Protein AF-K7FTR9-F1 (afdb_monomer_lite)

Foldseek 3Di:
DQVLQLVCQVVLCVLQVVQKDAPPPDPPPPDRGGPVNLVVGDIFGAEDLLPQPHALVNRLCNVQPRDVVLSSLLVCLFCVHCCVVPVPVLLVVQVVLLVVLVVLVQLLDPPRVVNVVVVVPVPPSLVSLVVNLSSLLSNQSSPAAQPPDCPPDDPDDDDPDDDDDDDDDPPVPPDPDDDHPLVVLVVQVVCCLDPDSSSVSSSLSSLLNHALNCVVSNCVSCLVLLCLLLDPDDDDPVSVVSSLSSLLSVLSSLLSCLLSCSQQDQPRHQADNPQREGHPSVLVSLVSLLVVLVVDPPPPDPSSLSSLLSSLSSVLSNQVSHDVVSSCRHNVDPVSVVSLLVSLLVQLPQNVVVPDVDDNDPDPPDRGGSSNSSSVSD

Structure (mmCIF, N/CA/C/O backbone):
data_AF-K7FTR9-F1
#
_entry.id   AF-K7FTR9-F1
#
loop_
_atom_site.group_PDB
_atom_site.id
_atom_site.type_symbol
_atom_site.label_atom_id
_atom_site.label_alt_id
_atom_site.label_comp_id
_atom_site.label_asym_id
_atom_site.label_entity_id
_atom_site.label_seq_id
_atom_site.pdbx_PDB_ins_code
_atom_site.Cartn_x
_atom_site.Cartn_y
_atom_site.Cartn_z
_atom_site.occupancy
_atom_site.B_iso_or_equiv
_atom_site.auth_seq_id
_atom_site.auth_comp_id
_atom_site.auth_asym_id
_atom_site.auth_atom_id
_atom_site.pdbx_PDB_model_num
ATOM 1 N N . MET A 1 1 ? -5.546 -9.614 -24.024 1.00 91.88 1 MET A N 1
ATOM 2 C CA . MET A 1 1 ? -5.646 -9.124 -22.628 1.00 91.88 1 MET A CA 1
ATOM 3 C C . MET A 1 1 ? -6.651 -9.955 -21.859 1.00 91.88 1 MET A C 1
ATOM 5 O O . MET A 1 1 ? -6.236 -10.525 -20.868 1.00 91.88 1 MET A O 1
ATOM 9 N N . ILE A 1 2 ? -7.897 -10.086 -22.335 1.00 93.88 2 ILE A N 1
ATOM 10 C CA . ILE A 1 2 ? -8.907 -10.972 -21.723 1.00 93.88 2 ILE A CA 1
ATOM 11 C C . ILE A 1 2 ? -8.372 -12.405 -21.587 1.00 93.88 2 ILE A C 1
ATOM 13 O O . ILE A 1 2 ? -8.267 -12.875 -20.467 1.00 93.88 2 ILE A O 1
ATOM 17 N N . ASP A 1 3 ? -7.838 -13.002 -22.660 1.00 94.62 3 ASP A N 1
ATOM 18 C CA . ASP A 1 3 ? -7.254 -14.358 -22.589 1.00 94.62 3 ASP A CA 1
ATOM 19 C C . ASP A 1 3 ? -6.140 -14.503 -21.534 1.00 94.62 3 ASP A C 1
ATOM 21 O O . ASP A 1 3 ? -5.966 -15.558 -20.933 1.00 94.62 3 ASP A O 1
ATOM 25 N N . VAL A 1 4 ? -5.364 -13.437 -21.297 1.00 95.56 4 VAL A N 1
ATOM 26 C CA . VAL A 1 4 ? -4.317 -13.427 -20.261 1.00 95.56 4 VAL A CA 1
ATOM 27 C C . VAL A 1 4 ? -4.946 -13.326 -18.873 1.00 95.56 4 VAL A C 1
ATOM 29 O O . VAL A 1 4 ? -4.467 -13.966 -17.944 1.00 95.56 4 VAL A O 1
ATOM 32 N N . MET A 1 5 ? -6.011 -12.538 -18.716 1.00 95.69 5 MET A N 1
ATOM 33 C CA . MET A 1 5 ? -6.764 -12.471 -17.463 1.00 95.69 5 MET A CA 1
ATOM 34 C C . MET A 1 5 ? -7.403 -13.825 -17.147 1.00 95.69 5 MET A C 1
ATOM 36 O O . MET A 1 5 ? -7.262 -14.284 -16.019 1.00 95.69 5 MET A O 1
ATOM 40 N N . ASP A 1 6 ? -7.993 -14.511 -18.128 1.00 94.81 6 ASP A N 1
ATOM 41 C CA . ASP A 1 6 ? -8.542 -15.862 -17.948 1.00 94.81 6 ASP A CA 1
ATOM 42 C C . ASP A 1 6 ? -7.461 -16.844 -17.479 1.00 94.81 6 ASP A C 1
ATOM 44 O O . ASP A 1 6 ? -7.635 -17.531 -16.477 1.00 94.81 6 ASP A O 1
ATOM 48 N N . GLN A 1 7 ? -6.288 -16.839 -18.120 1.00 94.31 7 GLN A N 1
ATOM 49 C CA . GLN A 1 7 ? -5.163 -17.701 -17.730 1.00 94.31 7 GLN A CA 1
ATOM 50 C C . GLN A 1 7 ? -4.627 -17.417 -16.318 1.00 94.31 7 GLN A C 1
ATOM 52 O O . GLN A 1 7 ? -4.156 -18.330 -15.641 1.00 94.31 7 GLN A O 1
ATOM 57 N N . LEU A 1 8 ? -4.671 -16.161 -15.869 1.00 95.25 8 LEU A N 1
ATOM 58 C CA . LEU A 1 8 ? -4.203 -15.754 -14.540 1.00 95.25 8 LEU A CA 1
ATOM 59 C C . LEU A 1 8 ? -5.263 -15.936 -13.443 1.00 95.25 8 LEU A C 1
ATOM 61 O O . LEU A 1 8 ? -4.931 -15.860 -12.263 1.00 95.25 8 LEU A O 1
ATOM 65 N N . SER A 1 9 ? -6.528 -16.157 -13.800 1.00 94.25 9 SER A N 1
ATOM 66 C CA . SER A 1 9 ? -7.645 -16.095 -12.852 1.00 94.25 9 SER A CA 1
ATOM 67 C C . SER A 1 9 ? -7.550 -17.164 -11.758 1.00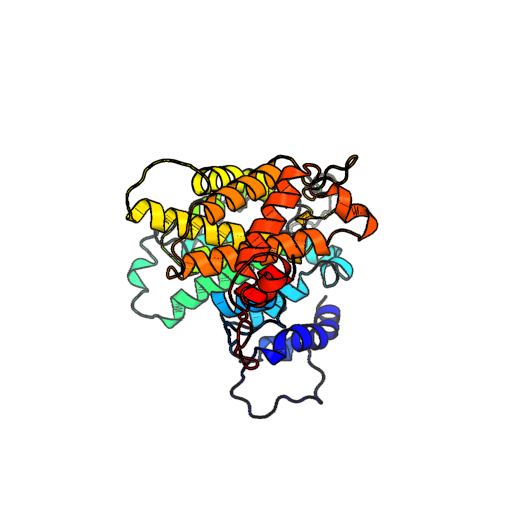 94.25 9 SER A C 1
ATOM 69 O O . SER A 1 9 ? -7.691 -16.842 -10.577 1.00 94.25 9 SER A O 1
ATOM 71 N N . SER A 1 10 ? -7.201 -18.404 -12.117 1.00 92.44 10 SER A N 1
ATOM 72 C CA . SER A 1 10 ? -7.014 -19.491 -11.141 1.00 92.44 10 SER A CA 1
ATOM 73 C C . SER A 1 10 ? -5.878 -19.212 -10.152 1.00 92.44 10 SER A C 1
ATOM 75 O O . SER A 1 10 ? -6.062 -19.348 -8.945 1.00 92.44 10 SER A O 1
ATOM 77 N N . SER A 1 11 ? -4.709 -18.773 -10.634 1.00 93.06 11 SER A N 1
ATOM 78 C CA . SER A 1 11 ? -3.548 -18.531 -9.764 1.00 93.06 11 SER A CA 1
ATOM 79 C C . SER A 1 11 ? -3.755 -17.333 -8.837 1.00 93.06 11 SER A C 1
ATOM 81 O O . SER A 1 11 ? -3.299 -17.335 -7.693 1.00 93.06 11 SER A O 1
ATOM 83 N N . ILE A 1 12 ? -4.481 -16.317 -9.308 1.00 93.62 12 ILE A N 1
ATOM 84 C CA . ILE A 1 12 ? -4.881 -15.172 -8.492 1.00 93.62 12 ILE A CA 1
ATOM 85 C C . ILE A 1 12 ? -5.854 -15.612 -7.400 1.00 93.62 12 ILE A C 1
ATOM 87 O O . ILE A 1 12 ? -5.628 -15.264 -6.242 1.00 93.62 12 ILE A O 1
ATOM 91 N N . LEU A 1 13 ? -6.878 -16.406 -7.725 1.00 92.25 13 LEU A N 1
ATOM 92 C CA . LEU A 1 13 ? -7.821 -16.919 -6.731 1.00 92.25 13 LEU A CA 1
ATOM 93 C C . LEU A 1 13 ? -7.103 -17.722 -5.639 1.00 92.25 13 LEU A C 1
ATOM 95 O O . LEU A 1 13 ? -7.275 -17.449 -4.452 1.00 92.25 13 LEU A O 1
ATOM 99 N N . GLU A 1 14 ? -6.243 -18.662 -6.033 1.00 90.88 14 GLU A N 1
ATOM 100 C CA . GLU A 1 14 ? -5.467 -19.500 -5.111 1.00 90.88 14 GLU A CA 1
ATOM 101 C C . GLU A 1 14 ? -4.624 -18.685 -4.120 1.00 90.88 14 GLU A C 1
ATOM 103 O O . GLU A 1 14 ? -4.401 -19.131 -2.994 1.00 90.88 14 GLU A O 1
ATOM 108 N N . SER A 1 15 ? -4.193 -17.475 -4.495 1.00 90.75 15 SER A N 1
ATOM 109 C CA . SER A 1 15 ? -3.357 -16.629 -3.638 1.00 90.75 15 SER A CA 1
ATOM 110 C C . SER A 1 15 ? -4.068 -16.082 -2.392 1.00 90.75 15 SER A C 1
ATOM 112 O O . SER A 1 15 ? -3.395 -15.701 -1.430 1.00 90.75 15 SER A O 1
ATOM 114 N N . PHE A 1 16 ? -5.406 -16.040 -2.385 1.00 91.25 16 PHE A N 1
ATOM 115 C CA . PHE A 1 16 ? -6.184 -15.483 -1.274 1.00 91.25 16 PHE A CA 1
ATOM 116 C C . PHE A 1 16 ? -7.472 -16.252 -0.938 1.00 91.25 16 PHE A C 1
ATOM 118 O O . PHE A 1 16 ? -8.186 -15.868 -0.013 1.00 91.25 16 PHE A O 1
ATOM 125 N N . ILE A 1 17 ? -7.781 -17.354 -1.627 1.00 89.94 17 ILE A N 1
ATOM 126 C CA . ILE A 1 17 ? -9.000 -18.142 -1.381 1.00 89.94 17 ILE A CA 1
ATOM 127 C C . ILE A 1 17 ? -9.126 -18.620 0.072 1.00 89.94 17 ILE A C 1
ATOM 129 O O . ILE A 1 17 ? -10.231 -18.743 0.588 1.00 89.94 17 ILE A O 1
ATOM 133 N N . HIS A 1 18 ? -8.004 -18.829 0.769 1.00 87.50 18 HIS A N 1
ATOM 134 C CA . HIS A 1 18 ? -7.972 -19.258 2.172 1.00 87.50 18 HIS A CA 1
ATOM 135 C C . HIS A 1 18 ? -8.504 -18.213 3.160 1.00 87.50 18 HIS A C 1
ATOM 137 O O . HIS A 1 18 ? -8.804 -18.574 4.297 1.00 87.50 18 HIS A O 1
ATOM 143 N N . VAL A 1 19 ? -8.613 -16.945 2.753 1.00 88.69 19 VAL A N 1
ATOM 144 C CA . VAL A 1 19 ? -9.250 -15.877 3.543 1.00 88.69 19 VAL A CA 1
ATOM 145 C C . VAL A 1 19 ? -10.624 -15.478 3.011 1.00 88.69 19 VAL A C 1
ATOM 147 O O . VAL A 1 19 ? -11.253 -14.590 3.578 1.00 88.69 19 VAL A O 1
ATOM 150 N N . ALA A 1 20 ? -11.112 -16.098 1.939 1.00 89.31 20 ALA A N 1
ATOM 151 C CA . ALA A 1 20 ? -12.417 -15.792 1.371 1.00 89.31 20 ALA A CA 1
ATOM 152 C C . ALA A 1 20 ? -13.482 -16.768 1.889 1.00 89.31 20 ALA A C 1
ATOM 154 O O . ALA A 1 20 ? -13.273 -17.979 1.924 1.00 89.31 20 ALA A O 1
ATOM 155 N N . VAL A 1 21 ? -14.647 -16.240 2.261 1.00 85.94 21 VAL A N 1
ATOM 156 C CA . VAL A 1 21 ? -15.830 -17.032 2.616 1.00 85.94 21 VAL A CA 1
ATOM 157 C C . VAL A 1 21 ? -16.944 -16.713 1.627 1.00 85.94 21 VAL A C 1
ATOM 159 O O . VAL A 1 21 ? -17.281 -15.548 1.428 1.00 85.94 21 VAL A O 1
ATOM 162 N N . SER A 1 22 ? -17.502 -17.748 1.001 1.00 82.25 22 SER A N 1
ATOM 163 C CA . SER A 1 22 ? -18.611 -17.646 0.046 1.00 82.25 22 SER A CA 1
ATOM 164 C C . SER A 1 22 ? -19.824 -18.433 0.530 1.00 82.25 22 SER A C 1
ATOM 166 O O . SER A 1 22 ? -19.666 -19.554 1.014 1.00 82.25 22 SER A O 1
ATOM 168 N N . ASP A 1 23 ? -21.027 -17.901 0.309 1.00 66.38 23 ASP A N 1
ATOM 169 C CA . ASP A 1 23 ? -22.289 -18.567 0.672 1.00 66.38 23 ASP A CA 1
ATOM 170 C C . ASP A 1 23 ? -22.587 -19.812 -0.189 1.00 66.38 23 ASP A C 1
ATOM 172 O O . ASP A 1 23 ? -23.387 -20.670 0.187 1.00 66.38 23 ASP A O 1
ATOM 176 N N . SER A 1 24 ? -21.930 -19.950 -1.345 1.00 61.88 24 SER A N 1
ATOM 177 C CA . SER A 1 24 ? -22.013 -21.149 -2.179 1.00 61.88 24 SER A CA 1
ATOM 178 C C . SER A 1 24 ? -21.258 -22.313 -1.529 1.00 61.88 24 SER A C 1
ATOM 180 O O . SER A 1 24 ? -20.033 -22.282 -1.415 1.00 61.88 24 SER A O 1
ATOM 182 N N . THR A 1 25 ? -21.975 -23.380 -1.166 1.00 49.00 25 THR A N 1
ATOM 183 C CA . THR A 1 25 ? -21.463 -24.615 -0.532 1.00 49.00 25 THR A CA 1
ATOM 184 C C . THR A 1 25 ? -20.496 -25.440 -1.392 1.00 49.00 25 THR A C 1
ATOM 186 O O . THR A 1 25 ? -20.012 -26.483 -0.955 1.00 49.00 25 THR A O 1
ATOM 189 N N . THR A 1 26 ? -20.170 -24.984 -2.597 1.00 49.91 26 THR A N 1
ATOM 190 C CA . THR A 1 26 ? -19.227 -25.634 -3.504 1.00 49.91 26 THR A CA 1
ATOM 191 C C . THR A 1 26 ? -18.205 -24.608 -3.977 1.00 49.91 26 THR A C 1
ATOM 193 O O . THR A 1 26 ? -18.489 -23.845 -4.894 1.00 49.91 26 THR A O 1
ATOM 196 N N . LEU A 1 27 ? -17.004 -24.606 -3.395 1.00 55.72 27 LEU A N 1
ATOM 197 C CA . LEU A 1 27 ? -15.813 -24.194 -4.139 1.00 55.72 27 LEU A CA 1
ATOM 198 C C . LEU A 1 27 ? -15.602 -25.283 -5.195 1.00 55.72 27 LEU A C 1
ATOM 200 O O . LEU A 1 27 ? -15.263 -26.411 -4.816 1.00 55.72 27 LEU A O 1
ATOM 204 N N . PRO A 1 28 ? -15.854 -25.037 -6.490 1.00 51.81 28 PRO A N 1
ATOM 205 C CA . PRO A 1 28 ? -15.643 -26.065 -7.481 1.00 51.81 28 PRO A CA 1
ATOM 206 C C . PRO A 1 28 ? -14.139 -26.106 -7.744 1.00 51.81 28 PRO A C 1
ATOM 208 O O . PRO A 1 28 ? -13.646 -25.484 -8.675 1.00 51.81 28 PRO A O 1
ATOM 211 N N . LEU A 1 29 ? -13.403 -26.875 -6.937 1.00 53.16 29 LEU A N 1
ATOM 212 C CA . LEU A 1 29 ? -11.980 -27.205 -7.135 1.00 53.16 29 LEU A CA 1
ATOM 213 C C . LEU A 1 29 ? -11.699 -27.907 -8.490 1.00 53.16 29 LEU A C 1
ATOM 215 O O . LEU A 1 29 ? -10.589 -28.363 -8.737 1.00 53.16 29 LEU A O 1
ATOM 219 N N . THR A 1 30 ? -12.710 -28.030 -9.355 1.00 53.69 30 THR A N 1
ATOM 220 C CA . THR A 1 30 ? -12.705 -28.748 -10.629 1.00 53.69 30 THR A CA 1
ATOM 221 C C . THR A 1 30 ? -13.160 -27.908 -11.831 1.00 53.69 30 THR A C 1
ATOM 223 O O . THR A 1 30 ? -13.039 -28.399 -12.953 1.00 53.69 30 THR A O 1
ATOM 226 N N . HIS A 1 31 ? -13.665 -26.677 -11.655 1.00 58.38 31 HIS A N 1
ATOM 227 C CA . HIS A 1 31 ? -14.004 -25.801 -12.789 1.00 58.38 31 HIS A CA 1
ATOM 228 C C . HIS A 1 31 ? -12.829 -24.894 -13.159 1.00 58.38 31 HIS A C 1
ATOM 230 O O . HIS A 1 31 ? -12.120 -24.393 -12.292 1.00 58.38 31 HIS A O 1
ATOM 236 N N . ASN A 1 32 ? -12.645 -24.671 -14.461 1.00 76.25 32 ASN A N 1
ATOM 237 C CA . ASN A 1 32 ? -11.676 -23.712 -14.980 1.00 76.25 32 ASN A CA 1
ATOM 238 C C . ASN A 1 32 ? -12.113 -22.304 -14.531 1.00 76.25 32 ASN A C 1
ATOM 240 O O . ASN A 1 32 ? -13.150 -21.822 -14.981 1.00 76.25 32 ASN A O 1
ATOM 244 N N . VAL A 1 33 ? -11.383 -21.697 -13.594 1.00 87.38 33 VAL A N 1
ATOM 245 C CA . VAL A 1 33 ? -11.664 -20.345 -13.091 1.00 87.38 33 VAL A CA 1
ATOM 246 C C . VAL A 1 33 ? -11.203 -19.343 -14.146 1.00 87.38 33 VAL A C 1
ATOM 248 O O . VAL A 1 33 ? -10.000 -19.193 -14.354 1.00 87.38 33 VAL A O 1
ATOM 251 N N . ASP A 1 34 ? -12.151 -18.681 -14.805 1.00 91.81 34 ASP A N 1
ATOM 252 C CA . ASP A 1 34 ? -11.912 -17.626 -15.794 1.00 91.81 34 ASP A CA 1
ATOM 253 C C . ASP A 1 34 ? -12.274 -16.232 -15.242 1.00 91.81 34 ASP A C 1
ATOM 255 O O . ASP A 1 34 ? -12.693 -16.081 -14.086 1.00 91.81 34 ASP A O 1
ATOM 259 N N . LEU A 1 35 ? -12.079 -15.187 -16.052 1.00 92.75 35 LEU A N 1
ATOM 260 C CA . LEU A 1 35 ? -12.371 -13.815 -15.644 1.00 92.75 35 LEU A CA 1
ATOM 261 C C . LEU A 1 35 ? -13.858 -13.620 -15.336 1.00 92.75 35 LEU A C 1
ATOM 263 O O . LEU A 1 35 ? -14.191 -12.898 -14.397 1.00 92.75 35 LEU A O 1
ATOM 267 N N . GLN A 1 36 ? -14.743 -14.242 -16.117 1.00 91.44 36 GLN A N 1
ATOM 268 C CA . GLN A 1 36 ? -16.184 -14.115 -15.918 1.00 91.44 36 GLN A CA 1
ATOM 269 C C . GLN A 1 36 ? -16.582 -14.687 -14.557 1.00 91.44 36 GLN A C 1
ATOM 271 O O . GLN A 1 36 ? -17.286 -14.022 -13.797 1.00 91.44 36 GLN A O 1
ATOM 276 N N . TRP A 1 37 ? -16.054 -15.862 -14.209 1.00 91.19 37 TRP A N 1
ATOM 277 C CA . TRP A 1 37 ? -16.270 -16.481 -12.910 1.00 91.19 37 TRP A CA 1
ATOM 278 C C . TRP A 1 37 ? -15.787 -15.580 -11.772 1.00 91.19 37 TRP A C 1
ATOM 280 O O . TRP A 1 37 ? -16.523 -15.381 -10.812 1.00 91.19 37 TRP A O 1
ATOM 290 N N . LEU A 1 38 ? -14.596 -14.974 -11.880 1.00 90.31 38 LEU A N 1
ATOM 291 C CA . LEU A 1 38 ? -14.086 -14.056 -10.848 1.00 90.31 38 LEU A CA 1
ATOM 292 C C . LEU A 1 38 ? -14.951 -12.804 -10.662 1.00 90.31 38 LEU A C 1
ATOM 294 O O . LEU A 1 38 ? -15.040 -12.298 -9.547 1.00 90.31 38 LEU A O 1
ATOM 298 N N . VAL A 1 39 ? -15.545 -12.285 -11.738 1.00 88.50 39 VAL A N 1
ATOM 299 C CA . VAL A 1 39 ? -16.426 -11.106 -11.689 1.00 88.50 39 VAL A CA 1
ATOM 300 C C . VAL A 1 39 ? -17.773 -11.447 -11.048 1.00 88.50 39 VAL A C 1
ATOM 302 O O . VAL A 1 39 ? -18.344 -10.617 -10.343 1.00 88.50 39 VAL A O 1
ATOM 305 N N . GLU A 1 40 ? -18.281 -12.655 -11.281 1.00 87.25 40 GLU A N 1
ATOM 306 C CA . GLU A 1 40 ? -19.549 -13.135 -10.719 1.00 87.25 40 GLU A CA 1
ATOM 307 C C . GLU A 1 40 ? -19.396 -13.742 -9.317 1.00 87.25 40 GLU A C 1
ATOM 309 O O . GLU A 1 40 ? -20.389 -13.939 -8.610 1.00 87.25 40 GLU A O 1
ATOM 314 N N . TRP A 1 41 ? -18.165 -14.044 -8.898 1.00 86.31 41 TRP A N 1
ATOM 315 C CA . TRP A 1 41 ? -17.895 -14.694 -7.627 1.00 86.31 41 TRP A CA 1
ATOM 316 C C . TRP A 1 41 ? -18.181 -13.763 -6.449 1.00 86.31 41 TRP A C 1
ATOM 318 O O . TRP A 1 41 ? -17.479 -12.784 -6.195 1.00 86.31 41 TRP A O 1
ATOM 328 N N . ASN A 1 42 ? -19.222 -14.114 -5.695 1.00 85.06 42 ASN A N 1
ATOM 329 C CA . ASN A 1 42 ? -19.637 -13.379 -4.514 1.00 85.06 42 ASN A CA 1
ATOM 330 C C . ASN A 1 42 ? -19.062 -14.033 -3.251 1.00 85.06 42 ASN A C 1
ATOM 332 O O . ASN A 1 42 ? -19.512 -15.098 -2.816 1.00 85.06 42 ASN A O 1
ATOM 336 N N . ALA A 1 43 ? -18.057 -13.389 -2.670 1.00 88.31 43 ALA A N 1
ATOM 337 C CA . ALA A 1 43 ? -17.434 -13.805 -1.423 1.00 88.31 43 ALA A CA 1
ATOM 338 C C . ALA A 1 43 ? -17.050 -12.583 -0.586 1.00 88.31 43 ALA A C 1
ATOM 340 O O . ALA A 1 43 ? -16.975 -11.460 -1.081 1.00 88.31 43 ALA A O 1
ATOM 341 N N . VAL A 1 44 ? -16.788 -12.816 0.695 1.00 89.69 44 VAL A N 1
ATOM 342 C CA . VAL A 1 44 ? -16.324 -11.795 1.632 1.00 89.69 44 VAL A CA 1
ATOM 343 C C . VAL A 1 44 ? -14.974 -12.222 2.177 1.00 89.69 44 VAL A C 1
ATOM 345 O O . VAL A 1 44 ? -14.796 -13.364 2.606 1.00 89.69 44 VAL A O 1
ATOM 348 N N . LEU A 1 45 ? -14.011 -11.304 2.173 1.00 89.69 45 LEU A N 1
ATOM 349 C CA . LEU A 1 45 ? -12.717 -11.557 2.796 1.00 89.69 45 LEU A CA 1
ATOM 350 C C . LEU A 1 45 ? -12.851 -11.450 4.315 1.00 89.69 45 LEU A C 1
ATOM 352 O O . LEU A 1 45 ? -13.320 -10.446 4.858 1.00 89.69 45 LEU A O 1
ATOM 356 N N . VAL A 1 46 ? -12.390 -12.485 5.000 1.00 89.19 46 VAL A N 1
ATOM 357 C CA . VAL A 1 46 ? -12.313 -12.545 6.452 1.00 89.19 46 VAL A CA 1
ATOM 358 C C . VAL A 1 46 ? -10.914 -12.133 6.874 1.00 89.19 46 VAL A C 1
ATOM 360 O O . VAL A 1 46 ? -9.915 -12.620 6.350 1.00 89.19 46 VAL A O 1
ATOM 363 N N . ASN A 1 47 ? -10.837 -11.232 7.847 1.00 85.62 47 ASN A N 1
ATOM 364 C CA . ASN A 1 47 ? -9.584 -10.901 8.502 1.00 85.62 47 ASN A CA 1
ATOM 365 C C . ASN A 1 47 ? -9.482 -11.635 9.843 1.00 85.62 47 ASN A C 1
ATOM 367 O O . ASN A 1 47 ? -10.474 -11.892 10.523 1.00 85.62 47 ASN A O 1
ATOM 371 N N . SER A 1 48 ? -8.259 -11.996 10.212 1.00 84.50 48 SER A N 1
ATOM 372 C CA . SER A 1 48 ? -7.949 -12.547 11.524 1.00 84.50 48 SER A CA 1
ATOM 373 C C . SER A 1 48 ? -6.650 -11.934 12.012 1.00 84.50 48 SER A C 1
ATOM 375 O O . SER A 1 48 ? -5.651 -11.911 11.292 1.00 84.50 48 SER A O 1
ATOM 377 N N . HIS A 1 49 ? -6.632 -11.490 13.267 1.00 81.75 49 HIS A N 1
ATOM 378 C CA . HIS A 1 49 ? -5.407 -11.028 13.920 1.00 81.75 49 HIS A CA 1
ATOM 379 C C . HIS A 1 49 ? -4.366 -12.147 14.094 1.00 81.75 49 HIS A C 1
ATOM 381 O O . HIS A 1 49 ? -3.235 -11.855 14.468 1.00 81.75 49 HIS A O 1
ATOM 387 N N . TYR A 1 50 ? -4.717 -13.404 13.803 1.00 84.56 50 TYR A N 1
ATOM 388 C CA . TYR A 1 50 ? -3.828 -14.571 13.816 1.00 84.56 50 TYR A CA 1
ATOM 389 C C . TYR A 1 50 ? -3.444 -15.051 12.410 1.00 84.56 50 TYR A C 1
ATOM 391 O O . TYR A 1 50 ? -2.784 -16.079 12.259 1.00 84.56 50 TYR A O 1
ATOM 399 N N . ASP A 1 51 ? -3.849 -14.327 11.363 1.00 84.62 51 ASP A N 1
ATOM 400 C CA . ASP A 1 51 ? -3.468 -14.657 9.997 1.00 84.62 51 ASP A CA 1
ATOM 401 C C . ASP A 1 51 ? -2.018 -14.242 9.713 1.00 84.62 51 ASP A C 1
ATOM 403 O O . ASP A 1 51 ? -1.711 -13.113 9.317 1.00 84.62 51 ASP A O 1
ATOM 407 N N . VAL A 1 52 ? -1.119 -15.197 9.941 1.00 84.00 52 VAL A N 1
ATOM 408 C CA . VAL A 1 52 ? 0.325 -15.081 9.697 1.00 84.00 52 VAL A CA 1
ATOM 409 C C . VAL A 1 52 ? 0.742 -15.574 8.309 1.00 84.00 52 VAL A C 1
ATOM 411 O O . VAL A 1 52 ? 1.892 -15.398 7.919 1.00 84.00 52 VAL A O 1
ATOM 414 N N . LYS A 1 53 ? -0.163 -16.223 7.566 1.00 82.81 53 LYS A N 1
ATOM 415 C CA . LYS A 1 53 ? 0.151 -16.826 6.261 1.00 82.81 53 LYS A CA 1
ATOM 416 C C . LYS A 1 53 ? -0.123 -15.864 5.116 1.00 82.81 53 LYS A C 1
ATOM 418 O O . LYS A 1 53 ? 0.597 -15.894 4.120 1.00 82.81 53 LYS A O 1
ATOM 423 N N . SER A 1 54 ? -1.144 -15.021 5.252 1.00 87.06 54 SER A N 1
ATOM 424 C CA . SER A 1 54 ? -1.513 -14.091 4.195 1.00 87.06 54 SER A CA 1
ATOM 425 C C . SER A 1 54 ? -0.438 -13.035 3.954 1.00 87.06 54 SER A C 1
ATOM 427 O O . SER A 1 54 ? 0.008 -12.380 4.910 1.00 87.06 54 SER A O 1
ATOM 429 N N . PRO A 1 55 ? -0.074 -12.795 2.681 1.00 87.44 55 PRO A N 1
ATOM 430 C CA . PRO A 1 55 ? 0.725 -11.645 2.290 1.00 87.44 55 PRO A CA 1
ATOM 431 C C . PRO A 1 55 ? 0.159 -10.317 2.806 1.00 87.44 55 PRO A C 1
ATOM 433 O O . PRO A 1 55 ? -1.019 -10.202 3.156 1.00 87.44 55 PRO A O 1
ATOM 436 N N . SER A 1 56 ? 1.008 -9.292 2.821 1.00 88.25 56 SER A N 1
ATOM 437 C CA . SER A 1 56 ? 0.645 -7.923 3.196 1.00 88.25 56 SER A CA 1
ATOM 438 C C . SER A 1 56 ? -0.559 -7.398 2.417 1.00 88.25 56 SER A C 1
ATOM 440 O O . SER A 1 56 ? -1.528 -6.934 3.019 1.00 88.25 56 SER A O 1
ATOM 442 N N . HIS A 1 57 ? -0.543 -7.552 1.090 1.00 91.06 57 HIS A N 1
ATOM 443 C CA . HIS A 1 57 ? -1.648 -7.114 0.243 1.00 91.06 57 HIS A CA 1
ATOM 444 C C . HIS A 1 57 ? -2.945 -7.884 0.518 1.00 91.06 57 HIS A C 1
ATOM 446 O O . HIS A 1 57 ? -3.996 -7.271 0.569 1.00 91.06 57 HIS A O 1
ATOM 452 N N . VAL A 1 58 ? -2.917 -9.191 0.785 1.00 93.06 58 VAL A N 1
ATOM 453 C CA . VAL A 1 58 ? -4.155 -9.929 1.105 1.00 93.06 58 VAL A CA 1
ATOM 454 C C . VAL A 1 58 ? -4.801 -9.388 2.384 1.00 93.06 58 VAL A C 1
ATOM 456 O O . VAL A 1 58 ? -5.993 -9.080 2.413 1.00 93.06 58 VAL A O 1
ATOM 459 N N . TRP A 1 59 ? -3.997 -9.202 3.431 1.00 90.25 59 TRP A N 1
ATOM 460 C CA . TRP A 1 59 ? -4.497 -8.748 4.724 1.00 90.25 59 TRP A CA 1
ATOM 461 C C . TRP A 1 59 ? -5.006 -7.304 4.705 1.00 90.25 59 TRP A C 1
ATOM 463 O O . TRP A 1 59 ? -6.086 -7.041 5.231 1.00 90.25 59 TRP A O 1
ATOM 473 N N . ILE A 1 60 ? -4.282 -6.377 4.067 1.00 93.56 60 ILE A N 1
ATOM 474 C CA . ILE A 1 60 ? -4.707 -4.972 3.979 1.00 93.56 60 ILE A CA 1
ATOM 475 C C . ILE A 1 60 ? -6.093 -4.863 3.333 1.00 93.56 60 ILE A C 1
ATOM 477 O O . ILE A 1 60 ? -6.921 -4.086 3.798 1.00 93.56 60 ILE A O 1
ATOM 481 N N . PHE A 1 61 ? -6.383 -5.676 2.318 1.00 92.81 61 PHE A N 1
ATOM 482 C CA . PHE A 1 61 ? -7.663 -5.645 1.610 1.00 92.81 61 PHE A CA 1
ATOM 483 C C . PHE A 1 61 ? -8.779 -6.302 2.423 1.00 92.81 61 PHE A C 1
ATOM 485 O O . PHE A 1 61 ? -9.887 -5.761 2.497 1.00 92.81 61 PHE A O 1
ATOM 492 N N . ALA A 1 62 ? -8.480 -7.424 3.086 1.00 90.06 62 ALA A N 1
ATOM 493 C CA . ALA A 1 62 ? -9.395 -8.062 4.031 1.00 90.06 62 ALA A CA 1
ATOM 494 C C . ALA A 1 62 ? -9.726 -7.151 5.231 1.00 90.06 62 ALA A C 1
ATOM 496 O O . ALA A 1 62 ? -10.801 -7.253 5.823 1.00 90.06 62 ALA A O 1
ATOM 497 N N . GLN A 1 63 ? -8.822 -6.241 5.599 1.00 89.31 63 GLN A N 1
ATOM 498 C CA . GLN A 1 63 ? -9.062 -5.228 6.625 1.00 89.31 63 GLN A CA 1
ATOM 499 C C . GLN A 1 63 ? -9.863 -4.028 6.086 1.00 89.31 63 GLN A C 1
ATOM 501 O O . GLN A 1 63 ? -10.828 -3.632 6.732 1.00 89.31 63 GLN A O 1
ATOM 506 N N . SER A 1 64 ? -9.500 -3.476 4.918 1.00 88.62 64 SER A N 1
ATOM 507 C CA . SER A 1 64 ? -10.094 -2.242 4.366 1.00 88.62 64 SER A CA 1
ATOM 508 C C . SER A 1 64 ? -11.482 -2.409 3.762 1.00 88.62 64 SER A C 1
ATOM 510 O O . SER A 1 64 ? -12.369 -1.607 4.026 1.00 88.62 64 SER A O 1
ATOM 512 N N . VAL A 1 65 ? -11.635 -3.369 2.845 1.00 85.88 65 VAL A N 1
ATOM 513 C CA . VAL A 1 65 ? -12.750 -3.372 1.878 1.00 85.88 65 VAL A CA 1
ATOM 514 C C . VAL A 1 65 ? -1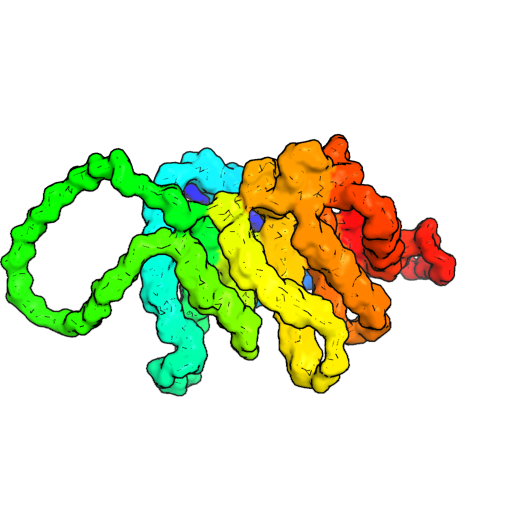3.543 -4.662 1.887 1.00 85.88 65 VAL A C 1
ATOM 516 O O . VAL A 1 65 ? -14.699 -4.650 1.486 1.00 85.88 65 VAL A O 1
ATOM 519 N N . LYS A 1 66 ? -12.935 -5.767 2.339 1.00 86.50 66 LYS A N 1
ATOM 520 C CA . LYS A 1 66 ? -13.549 -7.104 2.405 1.00 86.50 66 LYS A CA 1
ATOM 521 C C . LYS A 1 66 ? -14.113 -7.634 1.077 1.00 86.50 66 LYS A C 1
ATOM 523 O O . LYS A 1 66 ? -14.785 -8.659 1.074 1.00 86.50 66 LYS A O 1
ATOM 528 N N . ASP A 1 67 ? -13.793 -6.966 -0.027 1.00 88.56 67 ASP A N 1
ATOM 529 C CA . ASP A 1 67 ? -14.245 -7.255 -1.383 1.00 88.56 67 ASP A CA 1
ATOM 530 C C . ASP A 1 67 ? -13.126 -7.990 -2.157 1.00 88.56 67 ASP A C 1
ATOM 532 O O . ASP A 1 67 ? -12.077 -7.390 -2.441 1.00 88.56 67 ASP A O 1
ATOM 536 N N . PRO A 1 68 ? -13.319 -9.281 -2.492 1.00 90.19 68 PRO A N 1
ATOM 537 C CA . PRO A 1 68 ? -12.354 -10.090 -3.232 1.00 90.19 68 PRO A CA 1
ATOM 538 C C . PRO A 1 68 ? -12.012 -9.534 -4.613 1.00 90.19 68 PRO A C 1
ATOM 540 O O . PRO A 1 68 ? -10.877 -9.691 -5.068 1.00 90.19 68 PRO A O 1
ATOM 543 N N . TRP A 1 69 ? -12.947 -8.843 -5.275 1.00 91.44 69 TRP A N 1
ATOM 544 C CA . TRP A 1 69 ? -12.706 -8.300 -6.612 1.00 91.44 69 TRP A CA 1
ATOM 545 C C . TRP A 1 69 ? -11.557 -7.289 -6.611 1.00 91.44 69 TRP A C 1
ATOM 547 O O . TRP A 1 69 ? -10.756 -7.228 -7.545 1.00 91.44 69 TRP A O 1
ATOM 557 N N . VAL A 1 70 ? -11.419 -6.524 -5.529 1.00 92.88 70 VAL A N 1
ATOM 558 C CA . VAL A 1 70 ? -10.339 -5.545 -5.389 1.00 92.88 70 VAL A CA 1
ATOM 559 C C . VAL A 1 70 ? -8.978 -6.243 -5.331 1.00 92.88 70 VAL A C 1
ATOM 561 O O . VAL A 1 70 ? -8.021 -5.753 -5.931 1.00 92.88 70 VAL A O 1
ATOM 564 N N . LEU A 1 71 ? -8.892 -7.407 -4.674 1.00 93.25 71 LEU A N 1
ATOM 565 C CA . LEU A 1 71 ? -7.687 -8.241 -4.679 1.00 93.25 71 LEU A CA 1
ATOM 566 C C . LEU A 1 71 ? -7.409 -8.841 -6.054 1.00 93.25 71 LEU A C 1
ATOM 568 O O . LEU A 1 71 ? -6.247 -8.860 -6.465 1.00 93.25 71 LEU A O 1
ATOM 572 N N . CYS A 1 72 ? -8.439 -9.279 -6.783 1.00 94.81 72 CYS A N 1
ATOM 573 C CA . CYS A 1 72 ? -8.288 -9.735 -8.165 1.00 94.81 72 CYS A CA 1
ATOM 574 C C . CYS A 1 72 ? -7.696 -8.624 -9.037 1.00 94.81 72 CYS A C 1
ATOM 576 O O . CYS A 1 72 ? -6.656 -8.815 -9.667 1.00 94.81 72 CYS A O 1
ATOM 578 N N . LEU A 1 73 ? -8.309 -7.436 -9.019 1.00 94.69 73 LEU A N 1
ATOM 579 C CA . LEU A 1 73 ? -7.857 -6.269 -9.775 1.00 94.69 73 LEU A CA 1
ATOM 580 C C . LEU A 1 73 ? -6.420 -5.880 -9.409 1.00 94.69 73 LEU A C 1
ATOM 582 O O . LEU A 1 73 ? -5.587 -5.670 -10.293 1.00 94.69 73 LEU A O 1
ATOM 586 N N . PHE A 1 74 ? -6.109 -5.810 -8.114 1.00 94.56 74 PHE A N 1
ATOM 587 C CA . PHE A 1 74 ? -4.766 -5.486 -7.643 1.00 94.56 74 PHE A CA 1
ATOM 588 C C . PHE A 1 74 ? -3.739 -6.527 -8.103 1.00 94.56 74 PHE A C 1
ATOM 590 O O . PHE A 1 74 ? -2.671 -6.160 -8.596 1.00 94.56 74 PHE A O 1
ATOM 597 N N . SER A 1 75 ? -4.087 -7.814 -8.008 1.00 95.00 75 SER A N 1
ATOM 598 C CA . SER A 1 75 ? -3.246 -8.932 -8.434 1.00 95.00 75 SER A CA 1
ATOM 599 C C . SER A 1 75 ? -3.012 -8.937 -9.940 1.00 95.00 75 SER A C 1
ATOM 601 O O . SER A 1 75 ? -1.862 -9.040 -10.364 1.00 95.00 75 SER A O 1
ATOM 603 N N . PHE A 1 76 ? -4.043 -8.742 -10.767 1.00 96.44 76 PHE A N 1
ATOM 604 C CA . PHE A 1 76 ? -3.890 -8.628 -12.223 1.00 96.44 76 PHE A CA 1
ATOM 605 C C . PHE A 1 76 ? -2.891 -7.540 -12.615 1.00 96.44 76 PHE A C 1
ATOM 607 O O . PHE A 1 76 ? -2.123 -7.703 -13.565 1.00 96.44 76 PHE A O 1
ATOM 614 N N . LEU A 1 77 ? -2.880 -6.437 -11.868 1.00 95.81 77 LEU A N 1
ATOM 615 C CA . LEU A 1 77 ? -2.015 -5.303 -12.139 1.00 95.81 77 LEU A CA 1
ATOM 616 C C . LEU A 1 77 ? -0.576 -5.499 -11.648 1.00 95.81 77 LEU A C 1
ATOM 618 O O . LEU A 1 77 ? 0.242 -4.652 -11.990 1.00 95.81 77 LEU A O 1
ATOM 622 N N . ARG A 1 78 ? -0.233 -6.545 -10.878 1.00 93.31 78 ARG A N 1
ATOM 623 C CA . ARG A 1 78 ? 1.150 -6.816 -10.417 1.00 93.31 78 ARG A CA 1
ATOM 624 C C . ARG A 1 78 ? 2.120 -6.965 -11.587 1.00 93.31 78 ARG A C 1
ATOM 626 O O . ARG A 1 78 ? 1.730 -7.445 -12.644 1.00 93.31 78 ARG A O 1
ATOM 633 N N . GLN A 1 79 ? 3.382 -6.578 -11.402 1.00 91.00 79 GLN A N 1
ATOM 634 C CA . GLN A 1 79 ? 4.355 -6.444 -12.495 1.00 91.00 79 GLN A CA 1
ATOM 635 C C . GLN A 1 79 ? 4.544 -7.736 -13.305 1.00 91.00 79 GLN A C 1
ATOM 637 O O . GLN A 1 79 ? 4.701 -7.683 -14.520 1.00 91.00 79 GLN A O 1
ATOM 642 N N . GLU A 1 80 ? 4.497 -8.888 -12.646 1.00 92.25 80 GLU A N 1
ATOM 643 C CA . GLU A 1 80 ? 4.624 -10.227 -13.219 1.00 92.25 80 GLU A CA 1
ATOM 644 C C . GLU A 1 80 ? 3.411 -10.693 -14.041 1.00 92.25 80 GLU A C 1
ATOM 646 O O . GLU A 1 80 ? 3.543 -11.660 -14.789 1.00 92.25 80 GLU A O 1
ATOM 651 N N . ASN A 1 81 ? 2.278 -9.990 -13.944 1.00 95.06 81 ASN A N 1
ATOM 652 C CA . ASN A 1 81 ? 0.992 -10.344 -14.541 1.00 95.06 81 ASN A CA 1
ATOM 653 C C . ASN A 1 81 ? 0.704 -9.475 -15.784 1.00 95.06 81 ASN A C 1
ATOM 655 O O . ASN A 1 81 ? 1.474 -9.494 -16.750 1.00 95.06 81 ASN A O 1
ATOM 659 N N . LEU A 1 82 ? -0.388 -8.697 -15.812 1.00 95.62 82 LEU A N 1
ATOM 660 C CA . LEU A 1 82 ? -0.779 -7.935 -17.007 1.00 95.62 82 LEU A CA 1
ATOM 661 C C . LEU A 1 82 ? 0.306 -6.974 -17.532 1.00 95.62 82 LEU A C 1
ATOM 663 O O . LEU A 1 82 ? 0.483 -6.937 -18.750 1.00 95.62 82 LEU A O 1
ATOM 667 N N . PRO A 1 83 ? 1.061 -6.229 -16.701 1.00 93.88 83 PRO A N 1
ATOM 668 C CA . PRO A 1 83 ? 2.178 -5.400 -17.161 1.00 93.88 83 PRO A CA 1
ATOM 669 C C . PRO A 1 83 ? 3.238 -6.163 -17.955 1.00 93.88 83 PRO A C 1
ATOM 671 O O . PRO A 1 83 ? 3.731 -5.644 -18.956 1.00 93.88 83 PRO A O 1
ATOM 674 N N . LYS A 1 84 ? 3.550 -7.403 -17.566 1.00 94.25 84 LYS A N 1
ATOM 675 C CA . LYS A 1 84 ? 4.507 -8.260 -18.276 1.00 94.25 84 LYS A CA 1
ATOM 676 C C . LYS A 1 84 ? 3.955 -8.776 -19.603 1.00 94.25 84 LYS A C 1
ATOM 678 O O . LYS A 1 84 ? 4.681 -8.816 -20.592 1.00 94.25 84 LYS A O 1
ATOM 683 N N . HIS A 1 85 ? 2.687 -9.180 -19.629 1.00 95.25 85 HIS A N 1
ATOM 684 C CA . HIS A 1 85 ? 2.094 -9.890 -20.768 1.00 95.25 85 HIS A CA 1
ATOM 685 C C . HIS A 1 85 ? 1.378 -8.982 -21.777 1.00 95.25 85 HIS A C 1
ATOM 687 O O . HIS A 1 85 ? 1.255 -9.329 -22.948 1.00 95.25 85 HIS A O 1
ATOM 693 N N . CYS A 1 86 ? 0.866 -7.832 -21.339 1.00 94.62 86 CYS A N 1
ATOM 694 C CA . CYS A 1 86 ? 0.016 -6.935 -22.124 1.00 94.62 86 CYS A CA 1
ATOM 695 C C . CYS A 1 86 ? 0.407 -5.442 -21.990 1.00 94.62 86 CYS A C 1
ATOM 697 O O . CYS A 1 86 ? -0.487 -4.597 -21.869 1.00 94.62 86 CYS A O 1
ATOM 699 N N . PRO A 1 87 ? 1.701 -5.058 -22.060 1.00 91.75 87 PRO A N 1
ATOM 700 C CA . PRO A 1 87 ? 2.134 -3.678 -21.803 1.00 91.75 87 PRO A CA 1
ATOM 701 C C . PRO A 1 87 ? 1.500 -2.658 -22.762 1.00 91.75 87 PRO A C 1
ATOM 703 O O . PRO A 1 87 ? 1.106 -1.565 -22.351 1.00 91.75 87 PRO A O 1
ATOM 706 N N . THR A 1 88 ? 1.335 -3.019 -24.038 1.00 91.00 88 THR A N 1
ATOM 707 C CA . THR A 1 88 ? 0.708 -2.151 -25.046 1.00 91.00 88 THR A CA 1
ATOM 708 C C . THR A 1 88 ? -0.773 -1.921 -24.751 1.00 91.00 88 THR A C 1
ATOM 710 O O . THR A 1 88 ? -1.232 -0.782 -24.783 1.00 91.00 88 THR A O 1
ATOM 713 N N . ALA A 1 89 ? -1.525 -2.968 -24.400 1.00 92.06 89 ALA A N 1
ATOM 714 C CA . ALA A 1 89 ? -2.947 -2.833 -24.083 1.00 92.06 89 ALA A CA 1
ATOM 715 C C . ALA A 1 89 ? -3.166 -1.969 -22.830 1.00 92.06 89 ALA A C 1
ATOM 717 O O . ALA A 1 89 ? -3.989 -1.056 -22.850 1.00 92.06 89 ALA A O 1
ATOM 718 N N . LEU A 1 90 ? -2.367 -2.182 -21.777 1.00 91.44 90 LEU A N 1
ATOM 719 C CA . LEU A 1 90 ? -2.424 -1.350 -20.571 1.00 91.44 90 LEU A CA 1
ATOM 720 C C . LEU A 1 90 ? -2.068 0.110 -20.854 1.00 91.44 90 LEU A C 1
ATOM 722 O O . LEU A 1 90 ? -2.646 1.014 -20.255 1.00 91.44 90 LEU A O 1
ATOM 726 N N . SER A 1 91 ? -1.169 0.364 -21.809 1.00 87.75 91 SER A N 1
ATOM 727 C CA . SER A 1 91 ? -0.845 1.735 -22.194 1.00 87.75 91 SER A CA 1
ATOM 728 C C . SER A 1 91 ? -2.019 2.500 -22.798 1.00 87.75 91 SER A C 1
ATOM 730 O O . SER A 1 91 ? -2.135 3.703 -22.564 1.00 87.75 91 SER A O 1
ATOM 732 N N . TYR A 1 92 ? -2.894 1.809 -23.534 1.00 90.19 92 TYR A N 1
ATOM 733 C CA . TYR A 1 92 ? -4.132 2.392 -24.038 1.00 90.19 92 TYR A CA 1
ATOM 734 C C . TYR A 1 92 ? -5.179 2.538 -22.938 1.00 90.19 92 TYR A C 1
ATOM 736 O O . TYR A 1 92 ? -5.985 3.454 -23.015 1.00 90.19 92 TYR A O 1
ATOM 744 N N . ALA A 1 93 ? -5.155 1.695 -21.901 1.00 91.81 93 ALA A N 1
ATOM 745 C CA . ALA A 1 93 ? -6.098 1.773 -20.787 1.00 91.81 93 ALA A CA 1
ATOM 746 C C . ALA A 1 93 ? -5.912 3.034 -19.921 1.00 91.81 93 ALA A C 1
ATOM 748 O O . ALA A 1 93 ? -6.894 3.528 -19.369 1.00 91.81 93 ALA A O 1
ATOM 749 N N . TRP A 1 94 ? -4.691 3.580 -19.824 1.00 91.56 94 TRP A N 1
ATOM 750 C CA . TRP A 1 94 ? -4.384 4.723 -18.951 1.00 91.56 94 TRP A CA 1
ATOM 751 C C . TRP A 1 94 ? -5.272 5.960 -19.185 1.00 91.56 94 TRP A C 1
ATOM 753 O O . TRP A 1 94 ? -5.935 6.380 -18.233 1.00 91.56 94 TRP A O 1
ATOM 763 N N . PRO A 1 95 ? -5.370 6.529 -20.406 1.00 91.38 95 PRO A N 1
ATOM 764 C CA . PRO A 1 95 ? -6.251 7.670 -20.653 1.00 91.38 95 PRO A CA 1
ATOM 765 C C . PRO A 1 95 ? -7.716 7.395 -20.298 1.00 91.38 95 PRO A C 1
ATOM 767 O O . PRO A 1 95 ? -8.367 8.253 -19.709 1.00 91.38 95 PRO A O 1
ATOM 770 N N . TYR A 1 96 ? -8.230 6.194 -20.591 1.00 92.06 96 TYR A N 1
ATOM 771 C CA . TYR A 1 96 ? -9.616 5.843 -20.271 1.00 92.06 96 TYR A CA 1
ATOM 772 C C . TYR A 1 96 ? -9.846 5.729 -18.766 1.00 92.06 96 TYR A C 1
ATOM 774 O O . TYR A 1 96 ? -10.841 6.255 -18.270 1.00 92.06 96 TYR A O 1
ATOM 782 N N . ALA A 1 97 ? -8.935 5.077 -18.039 1.00 94.00 97 ALA A N 1
ATOM 783 C CA . ALA A 1 97 ? -9.006 4.977 -16.586 1.00 94.00 97 ALA A CA 1
ATOM 784 C C . ALA A 1 97 ? -8.982 6.375 -15.951 1.00 94.00 97 ALA A C 1
ATOM 786 O O . ALA A 1 97 ? -9.843 6.685 -15.130 1.00 94.00 97 ALA A O 1
ATOM 787 N N . PHE A 1 98 ? -8.078 7.250 -16.409 1.00 93.44 98 PHE A N 1
ATOM 788 C CA . PHE A 1 98 ? -7.998 8.639 -15.961 1.00 93.44 98 PHE A CA 1
ATOM 789 C C . PHE A 1 98 ? -9.304 9.397 -16.223 1.00 93.44 98 PHE A C 1
ATOM 791 O O . PHE A 1 98 ? -9.872 9.975 -15.300 1.00 93.44 98 PHE A O 1
ATOM 798 N N . THR A 1 99 ? -9.828 9.358 -17.452 1.00 93.19 99 THR A N 1
ATOM 799 C CA . THR A 1 99 ? -11.094 10.014 -17.806 1.00 93.19 99 THR A CA 1
ATOM 800 C C . THR A 1 99 ? -12.250 9.506 -16.948 1.00 93.19 99 THR A C 1
ATOM 802 O O . THR A 1 99 ? -13.028 10.306 -16.433 1.00 93.19 99 THR A O 1
ATOM 805 N N . ARG A 1 100 ? -12.368 8.189 -16.750 1.00 94.31 100 ARG A N 1
ATOM 806 C CA . ARG A 1 100 ? -13.429 7.609 -15.916 1.00 94.31 100 ARG A CA 1
ATOM 807 C C . ARG A 1 100 ? -13.288 8.008 -14.451 1.00 94.31 100 ARG A C 1
ATOM 809 O O . ARG A 1 100 ? -14.289 8.373 -13.842 1.00 94.31 100 ARG A O 1
ATOM 816 N N . LEU A 1 101 ? -12.070 8.015 -13.913 1.00 94.62 101 LEU A N 1
ATOM 817 C CA . LEU A 1 101 ? -11.805 8.474 -12.553 1.00 94.62 101 LEU A CA 1
ATOM 818 C C . LEU A 1 101 ? -12.203 9.946 -12.373 1.00 94.62 101 LEU A C 1
ATOM 820 O O . LEU A 1 101 ? -12.891 10.274 -11.411 1.00 94.62 101 LEU A O 1
ATOM 824 N N . GLN A 1 102 ? -11.834 10.812 -13.322 1.00 92.50 102 GLN A N 1
ATOM 825 C CA . GLN A 1 102 ? -12.188 12.236 -13.310 1.00 92.50 102 GLN A CA 1
ATOM 826 C C . GLN A 1 102 ? -13.704 12.462 -13.376 1.00 92.50 102 GLN A C 1
ATOM 828 O O . GLN A 1 102 ? -14.210 13.363 -12.719 1.00 92.50 102 GLN A O 1
ATOM 833 N N . LEU A 1 103 ? -14.445 11.628 -14.113 1.00 91.06 103 LEU A N 1
ATOM 834 C CA . LEU A 1 103 ? -15.909 11.706 -14.171 1.00 91.06 103 LEU A CA 1
ATOM 835 C C . LEU A 1 103 ? -16.585 11.272 -12.862 1.00 91.06 103 LEU A C 1
ATOM 837 O O . LEU A 1 103 ? -17.638 11.803 -12.517 1.00 91.06 103 LEU A O 1
ATOM 841 N N . VAL A 1 104 ? -15.999 10.313 -12.140 1.00 91.75 104 VAL A N 1
ATOM 842 C CA . VAL A 1 104 ? -16.540 9.834 -10.857 1.00 91.75 104 VAL A CA 1
ATOM 843 C C . VAL A 1 104 ? -16.110 10.732 -9.689 1.00 91.75 104 VAL A C 1
ATOM 845 O O . VAL A 1 104 ? -16.845 10.834 -8.714 1.00 91.75 104 VAL A O 1
ATOM 848 N N . MET A 1 105 ? -14.975 11.434 -9.787 1.00 89.12 105 MET A N 1
ATOM 849 C CA . MET A 1 105 ? -14.419 12.276 -8.714 1.00 89.12 105 MET A CA 1
ATOM 850 C C . MET A 1 105 ? -15.440 13.240 -8.069 1.00 89.12 105 MET A C 1
ATOM 852 O O . MET A 1 105 ? -15.547 13.236 -6.842 1.00 89.12 105 MET A O 1
ATOM 856 N N . PRO A 1 106 ? -16.256 14.009 -8.825 1.00 87.69 106 PRO A N 1
ATOM 857 C CA . PRO A 1 106 ? -17.232 14.928 -8.233 1.00 87.69 106 PRO A CA 1
ATOM 858 C C . PRO A 1 106 ? -18.380 14.212 -7.506 1.00 87.69 106 PRO A C 1
ATOM 860 O O . PRO A 1 106 ? -19.098 14.829 -6.727 1.00 87.69 106 PRO A O 1
ATOM 863 N N . LEU A 1 107 ? -18.581 12.917 -7.765 1.00 85.94 107 LEU A N 1
ATOM 864 C CA . LEU A 1 107 ? -19.606 12.103 -7.111 1.00 85.94 107 LEU A CA 1
ATOM 865 C C . LEU A 1 107 ? -19.135 11.556 -5.759 1.00 85.94 107 LEU A C 1
ATOM 867 O O . LEU A 1 107 ? -19.972 11.107 -4.983 1.00 85.94 107 LEU A O 1
ATOM 871 N N . VAL A 1 108 ? -17.835 11.613 -5.463 1.00 85.31 108 VAL A N 1
ATOM 872 C CA . VAL A 1 108 ? -17.245 11.132 -4.202 1.00 85.31 108 VAL A CA 1
ATOM 873 C C . VAL A 1 108 ? -16.906 12.281 -3.249 1.00 85.31 108 VAL A C 1
ATOM 875 O O . VAL A 1 108 ? -16.762 12.053 -2.051 1.00 85.31 108 VAL A O 1
ATOM 878 N N . ASP A 1 109 ? -16.820 13.522 -3.741 1.00 74.38 109 ASP A N 1
ATOM 879 C CA . ASP A 1 109 ? -16.478 14.678 -2.908 1.00 74.38 109 ASP A CA 1
ATOM 880 C C . ASP A 1 109 ? -17.565 14.944 -1.840 1.00 74.38 109 ASP A C 1
ATOM 882 O O . ASP A 1 109 ? -18.705 15.292 -2.185 1.00 74.38 109 ASP A O 1
ATOM 886 N N . PRO A 1 110 ? -17.234 14.818 -0.537 1.00 67.00 110 PRO A N 1
ATOM 887 C CA . PRO A 1 110 ? -18.180 15.064 0.548 1.00 67.00 110 PRO A CA 1
ATOM 888 C C . PRO A 1 110 ? -18.585 16.542 0.665 1.00 67.00 110 PRO A C 1
ATOM 890 O O . PRO A 1 110 ? -19.574 16.850 1.329 1.00 67.00 110 PRO A O 1
ATOM 893 N N . ASN A 1 111 ? -17.858 17.461 0.021 1.00 66.31 111 ASN A N 1
ATOM 894 C CA . ASN A 1 111 ? -18.139 18.896 0.061 1.00 66.31 111 ASN A CA 1
ATOM 895 C C . ASN A 1 111 ? -19.156 19.349 -1.001 1.00 66.31 111 ASN A C 1
ATOM 897 O O . ASN A 1 111 ? -19.570 20.510 -0.991 1.00 66.31 111 ASN A O 1
ATOM 901 N N . ILE A 1 112 ? -19.579 18.466 -1.918 1.00 62.50 112 ILE A N 1
ATOM 902 C CA . ILE A 1 112 ? -20.515 18.820 -2.991 1.00 62.50 112 ILE A CA 1
ATOM 903 C C . ILE A 1 112 ? -21.973 18.571 -2.542 1.00 62.50 112 ILE A C 1
ATOM 905 O O . ILE A 1 112 ? -22.365 17.432 -2.270 1.00 62.50 112 ILE A O 1
ATOM 909 N N . PRO A 1 113 ? -22.843 19.606 -2.524 1.00 50.75 113 PRO A N 1
ATOM 910 C CA . PRO A 1 113 ? -24.198 19.537 -1.953 1.00 50.75 113 PRO A CA 1
ATOM 911 C C . PRO A 1 113 ? -25.173 18.602 -2.693 1.00 50.75 113 PRO A C 1
ATOM 913 O O . PRO A 1 113 ? -26.238 18.283 -2.164 1.00 50.75 113 PRO A O 1
ATOM 916 N N . VAL A 1 114 ? -24.829 18.131 -3.898 1.00 55.50 114 VAL A N 1
ATOM 917 C CA . VAL A 1 114 ? -25.626 17.154 -4.668 1.00 55.50 114 VAL A CA 1
ATOM 918 C C . VAL A 1 114 ? -25.659 15.780 -3.979 1.00 55.50 114 VAL A C 1
ATOM 920 O O . VAL A 1 114 ? -26.670 15.082 -4.057 1.00 55.50 114 VAL A O 1
ATOM 923 N N . ASN A 1 115 ? -24.607 15.424 -3.235 1.00 50.41 115 ASN A N 1
ATOM 924 C CA . ASN A 1 115 ? -24.518 14.160 -2.500 1.00 50.41 115 ASN A CA 1
ATOM 925 C C . ASN A 1 115 ? -25.212 14.204 -1.133 1.00 50.41 115 ASN A C 1
ATOM 927 O O . ASN A 1 115 ? -25.687 13.177 -0.657 1.00 50.41 115 ASN A O 1
ATOM 931 N N . ALA A 1 116 ? -25.388 15.395 -0.552 1.00 48.06 116 ALA A N 1
ATOM 932 C CA . ALA A 1 116 ? -26.065 15.578 0.734 1.00 48.06 116 ALA A CA 1
ATOM 933 C C . ALA A 1 116 ? -27.567 15.216 0.711 1.00 48.06 116 ALA A C 1
ATOM 935 O O . ALA A 1 116 ? -28.166 15.023 1.766 1.00 48.06 116 ALA A O 1
ATOM 936 N N . LYS A 1 117 ? -28.193 15.123 -0.476 1.00 44.00 117 LYS A N 1
ATOM 937 C CA . LYS A 1 117 ? -29.614 14.749 -0.644 1.00 44.00 117 LYS A CA 1
ATOM 938 C C . LYS A 1 117 ? -29.854 13.279 -1.013 1.00 44.00 117 LYS A C 1
ATOM 940 O O . LYS A 1 117 ? -31.003 12.850 -0.966 1.00 44.00 117 LYS A O 1
ATOM 945 N N . LYS A 1 118 ? -28.821 12.513 -1.388 1.00 45.34 118 LYS A N 1
ATOM 946 C CA . LYS A 1 118 ? -28.946 11.090 -1.784 1.00 45.34 118 LYS A CA 1
ATOM 947 C C . LYS A 1 118 ? -28.631 10.104 -0.657 1.00 45.34 118 LYS A C 1
ATOM 949 O O . LYS A 1 118 ? -28.838 8.904 -0.818 1.00 45.34 118 LYS A O 1
ATOM 954 N N . THR A 1 119 ? -28.230 10.609 0.507 1.00 39.16 119 THR A N 1
ATOM 955 C CA . THR A 1 119 ? -27.995 9.848 1.744 1.00 39.16 119 THR A CA 1
ATOM 956 C C . THR A 1 119 ? -29.245 9.136 2.287 1.00 39.16 119 THR A C 1
ATOM 958 O O . THR A 1 119 ? -29.147 8.397 3.258 1.00 39.16 119 THR A O 1
ATOM 961 N N . SER A 1 120 ? -30.422 9.321 1.676 1.00 39.50 120 SER A N 1
ATOM 962 C CA . SER A 1 120 ? -31.659 8.598 2.006 1.00 39.50 120 SER A CA 1
ATOM 963 C C . SER A 1 120 ? -31.809 7.244 1.294 1.00 39.50 120 SER A C 1
ATOM 965 O O . SER A 1 120 ? -32.701 6.477 1.649 1.00 39.50 120 SER A O 1
ATOM 967 N N . THR A 1 121 ? -30.936 6.904 0.338 1.00 39.84 121 THR A N 1
ATOM 968 C CA . THR A 1 121 ? -30.888 5.577 -0.304 1.00 39.84 121 THR A CA 1
ATOM 969 C C . THR A 1 121 ? -29.455 5.046 -0.299 1.00 39.84 121 THR A C 1
ATOM 971 O O . THR A 1 121 ? -28.706 5.236 -1.261 1.00 39.84 121 THR A O 1
ATOM 974 N N . ALA A 1 122 ? -29.086 4.391 0.805 1.00 44.03 122 ALA A N 1
ATOM 975 C CA . ALA A 1 122 ? -27.748 3.862 1.092 1.00 44.03 122 ALA A CA 1
ATOM 976 C C . ALA A 1 122 ? -27.159 2.969 -0.024 1.00 44.03 122 ALA A C 1
ATOM 978 O O . ALA A 1 122 ? -25.954 2.937 -0.213 1.00 44.03 122 ALA A O 1
ATOM 979 N N . SER A 1 123 ? -27.983 2.329 -0.859 1.00 45.47 123 SER A N 1
ATOM 980 C CA . SER A 1 123 ? -27.504 1.403 -1.897 1.00 45.47 123 SER A CA 1
ATOM 981 C C . SER A 1 123 ? -26.816 2.047 -3.110 1.00 45.47 123 SER A C 1
ATOM 983 O O . SER A 1 123 ? -26.180 1.337 -3.882 1.00 45.47 123 SER A O 1
ATOM 985 N N . SER A 1 124 ? -26.954 3.360 -3.334 1.00 47.56 124 SER A N 1
ATOM 986 C CA . SER A 1 124 ? -26.410 4.016 -4.541 1.00 47.56 124 SER A CA 1
ATOM 987 C C . SER A 1 124 ? -25.125 4.813 -4.306 1.00 47.56 124 SER A C 1
ATOM 989 O O . SER A 1 124 ? -24.347 4.970 -5.244 1.00 47.56 124 SER A O 1
ATOM 991 N N . ALA A 1 125 ? -24.886 5.299 -3.084 1.00 50.81 125 ALA A N 1
ATOM 992 C CA . ALA A 1 125 ? -23.706 6.096 -2.737 1.00 50.81 125 ALA A CA 1
ATOM 993 C C . ALA A 1 125 ? -22.462 5.214 -2.526 1.00 50.81 125 ALA A C 1
ATOM 995 O O . ALA A 1 125 ? -21.408 5.507 -3.094 1.00 50.81 125 ALA A O 1
ATOM 996 N N . ASP A 1 126 ? -22.624 4.085 -1.831 1.00 58.94 126 ASP A N 1
ATOM 997 C CA . ASP A 1 126 ? -21.565 3.098 -1.558 1.00 58.94 126 ASP A CA 1
ATOM 998 C C . ASP A 1 126 ? -20.962 2.530 -2.859 1.00 58.94 126 ASP A C 1
ATOM 1000 O O . ASP A 1 126 ? -19.766 2.229 -2.955 1.00 58.94 126 ASP A O 1
ATOM 1004 N N . ASN A 1 127 ? -21.774 2.484 -3.921 1.00 78.38 127 ASN A N 1
ATOM 1005 C CA . ASN A 1 127 ? -21.349 2.057 -5.251 1.00 78.38 127 ASN A CA 1
ATOM 1006 C C . ASN A 1 127 ? -20.384 3.050 -5.916 1.00 78.38 127 ASN A C 1
ATOM 1008 O O . ASN A 1 127 ? -19.498 2.618 -6.653 1.00 78.38 127 ASN A O 1
ATOM 1012 N N . TYR A 1 128 ? -20.508 4.362 -5.673 1.00 88.44 128 TYR A N 1
ATOM 1013 C CA . TYR A 1 128 ? -19.624 5.349 -6.307 1.00 88.44 128 TYR A CA 1
ATOM 1014 C C . TYR A 1 128 ? -18.238 5.377 -5.672 1.00 88.44 128 TYR A C 1
ATOM 1016 O O . TYR A 1 128 ? -17.258 5.453 -6.410 1.00 88.44 128 TYR A O 1
ATOM 1024 N N . VAL A 1 129 ? -18.131 5.260 -4.343 1.00 90.75 129 VAL A N 1
ATOM 1025 C CA . VAL A 1 129 ? -16.827 5.172 -3.659 1.00 90.75 129 VAL A CA 1
ATOM 1026 C C . VAL A 1 129 ? -16.109 3.881 -4.054 1.00 90.75 129 VAL A C 1
ATOM 1028 O O . VAL A 1 129 ? -14.932 3.909 -4.409 1.00 90.75 129 VAL A O 1
ATOM 1031 N N . THR A 1 130 ? -16.837 2.762 -4.105 1.00 91.50 130 THR A N 1
ATOM 1032 C CA . THR A 1 130 ? -16.322 1.465 -4.578 1.00 91.50 130 THR A CA 1
ATOM 1033 C C . THR A 1 130 ? -15.846 1.539 -6.032 1.00 91.50 130 THR A C 1
ATOM 1035 O O . THR A 1 130 ? -14.739 1.106 -6.357 1.00 91.50 130 THR A O 1
ATOM 1038 N N . LEU A 1 131 ? -16.641 2.138 -6.922 1.00 93.38 131 LEU A N 1
ATOM 1039 C CA . LEU A 1 131 ? -16.261 2.323 -8.321 1.00 93.38 131 LEU A CA 1
ATOM 1040 C C . LEU A 1 131 ? -15.042 3.246 -8.463 1.00 93.38 131 LEU A C 1
ATOM 1042 O O . LEU A 1 131 ? -14.123 2.951 -9.227 1.00 93.38 131 LEU A O 1
ATOM 1046 N N . TRP A 1 132 ? -15.014 4.345 -7.709 1.00 95.31 132 TRP A N 1
ATOM 1047 C CA . TRP A 1 132 ? -13.898 5.285 -7.671 1.00 95.31 132 TRP A CA 1
ATOM 1048 C C . TRP A 1 132 ? -12.610 4.618 -7.196 1.00 95.31 132 TRP A C 1
ATOM 1050 O O . TRP A 1 132 ? -11.590 4.747 -7.864 1.00 95.31 132 TRP A O 1
ATOM 1060 N N . ARG A 1 133 ? -12.664 3.820 -6.123 1.00 95.62 133 ARG A N 1
ATOM 1061 C CA . ARG A 1 133 ? -11.554 2.983 -5.646 1.00 95.62 133 ARG A CA 1
ATOM 1062 C C . ARG A 1 133 ? -11.016 2.066 -6.739 1.00 95.62 133 ARG A C 1
ATOM 1064 O O . ARG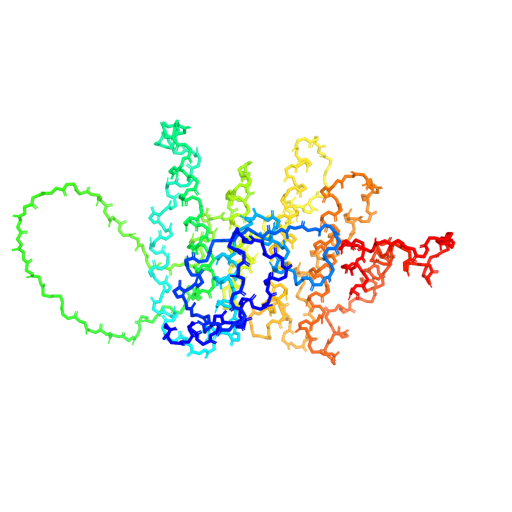 A 1 133 ? -9.806 2.002 -6.945 1.00 95.62 133 ARG A O 1
ATOM 1071 N N . ASN A 1 134 ? -11.893 1.370 -7.456 1.00 95.50 134 ASN A N 1
ATOM 1072 C CA . ASN A 1 134 ? -11.470 0.466 -8.525 1.00 95.50 134 ASN A CA 1
ATOM 1073 C C . ASN A 1 134 ? -10.774 1.242 -9.657 1.00 95.50 134 ASN A C 1
ATOM 1075 O O . ASN A 1 134 ? -9.736 0.807 -10.156 1.00 95.50 134 ASN A O 1
ATOM 1079 N N . TYR A 1 135 ? -11.277 2.432 -10.004 1.00 96.81 135 TYR A N 1
ATOM 1080 C CA . TYR A 1 135 ? -10.591 3.319 -10.942 1.00 96.81 135 TYR A CA 1
ATOM 1081 C C . TYR A 1 135 ? -9.276 3.879 -10.391 1.00 96.81 135 TYR A C 1
ATOM 1083 O O . TYR A 1 135 ? -8.339 4.002 -11.169 1.00 96.81 135 TYR A O 1
ATOM 1091 N N . LEU A 1 136 ? -9.155 4.173 -9.092 1.00 97.06 136 LEU A N 1
ATOM 1092 C CA . LEU A 1 136 ? -7.890 4.589 -8.473 1.00 97.06 136 LEU A CA 1
ATOM 1093 C C . LEU A 1 136 ? -6.823 3.505 -8.625 1.00 97.06 136 LEU A C 1
ATOM 1095 O O . LEU A 1 136 ? -5.734 3.780 -9.125 1.00 97.06 136 LEU A O 1
ATOM 1099 N N . ILE A 1 137 ? -7.152 2.272 -8.236 1.00 97.19 137 ILE A N 1
ATOM 1100 C CA . ILE A 1 137 ? -6.258 1.111 -8.327 1.00 97.19 137 ILE A CA 1
ATOM 1101 C C . ILE A 1 137 ? -5.840 0.879 -9.780 1.00 97.19 137 ILE A C 1
ATOM 1103 O O . ILE A 1 137 ? -4.651 0.714 -10.060 1.00 97.19 137 ILE A O 1
ATOM 1107 N N . LEU A 1 138 ? -6.798 0.923 -10.713 1.00 96.50 138 LEU A N 1
ATOM 1108 C CA . LEU A 1 138 ? -6.514 0.793 -12.138 1.00 96.50 138 LEU A CA 1
ATOM 1109 C C . LEU A 1 138 ? -5.594 1.918 -12.623 1.00 96.50 138 LEU A C 1
ATOM 1111 O O . LEU A 1 138 ? -4.550 1.628 -13.199 1.00 96.50 138 LEU A O 1
ATOM 1115 N N . CYS A 1 139 ? -5.945 3.178 -12.348 1.00 95.88 139 CYS A N 1
ATOM 1116 C CA . CYS A 1 139 ? -5.174 4.364 -12.712 1.00 95.88 139 CYS A CA 1
ATOM 1117 C C . CYS A 1 139 ? -3.722 4.249 -12.259 1.00 95.88 139 CYS A C 1
ATOM 1119 O O . CYS A 1 139 ? -2.828 4.319 -13.093 1.00 95.88 139 CYS A O 1
ATOM 1121 N N . PHE A 1 140 ? -3.474 4.026 -10.970 1.00 96.50 140 PHE A N 1
ATOM 1122 C CA . PHE A 1 140 ? -2.117 3.944 -10.429 1.00 96.50 140 PHE A CA 1
ATOM 1123 C C . PHE A 1 140 ? -1.361 2.683 -10.867 1.00 96.50 140 PHE A C 1
ATOM 1125 O O . PHE A 1 140 ? -0.135 2.718 -10.993 1.00 96.50 140 PHE A O 1
ATOM 1132 N N . GLY A 1 141 ? -2.072 1.596 -11.179 1.00 95.62 141 GLY A N 1
ATOM 1133 C CA . GLY A 1 141 ? -1.479 0.390 -11.750 1.00 95.62 141 GLY A CA 1
ATOM 1134 C C . GLY A 1 141 ? -0.996 0.570 -13.193 1.00 95.62 141 GLY A C 1
ATOM 1135 O O . GLY A 1 141 ? 0.064 0.054 -13.545 1.00 95.62 141 GLY A O 1
ATOM 1136 N N . VAL A 1 142 ? -1.721 1.327 -14.027 1.00 94.75 142 VAL A N 1
ATOM 1137 C CA . VAL A 1 142 ? -1.410 1.486 -15.468 1.00 94.75 142 VAL A CA 1
ATOM 1138 C C . VAL A 1 142 ? -0.842 2.855 -15.850 1.00 94.75 142 VAL A C 1
ATOM 1140 O O . VAL A 1 142 ? -0.535 3.086 -17.021 1.00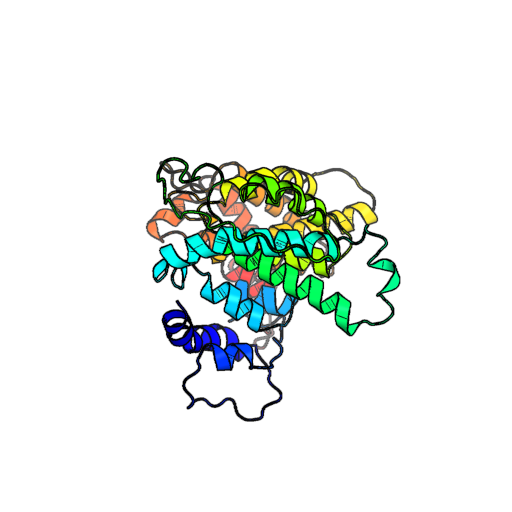 94.75 142 VAL A O 1
ATOM 1143 N N . ALA A 1 143 ? -0.710 3.763 -14.883 1.00 93.19 143 ALA A N 1
ATOM 1144 C CA . ALA A 1 143 ? -0.248 5.128 -15.084 1.00 93.19 143 ALA A CA 1
ATOM 1145 C C . ALA A 1 143 ? 1.081 5.201 -15.840 1.00 93.19 143 ALA A C 1
ATOM 1147 O O . ALA A 1 143 ? 1.989 4.390 -15.637 1.00 93.19 143 ALA A O 1
ATOM 1148 N N . LYS A 1 144 ? 1.199 6.225 -16.687 1.00 86.50 144 LYS A N 1
ATOM 1149 C CA . LYS A 1 144 ? 2.440 6.573 -17.377 1.00 86.50 144 LYS A CA 1
ATOM 1150 C C . LYS A 1 144 ? 3.018 7.877 -16.833 1.00 86.50 144 LYS A C 1
ATOM 1152 O O . LYS A 1 144 ? 2.237 8.757 -16.472 1.00 86.50 144 LYS A O 1
ATOM 1157 N N . PRO A 1 145 ? 4.356 8.033 -16.836 1.00 80.06 145 PRO A N 1
ATOM 1158 C CA . PRO A 1 145 ? 4.992 9.277 -16.426 1.00 80.06 145 PRO A CA 1
ATOM 1159 C C . PRO A 1 145 ? 4.469 10.448 -17.249 1.00 80.06 145 PRO A C 1
ATOM 1161 O O . PRO A 1 145 ? 4.358 10.345 -18.476 1.00 80.06 145 PRO A O 1
ATOM 1164 N N . SER A 1 146 ? 4.227 11.581 -16.591 1.00 68.25 146 SER A N 1
ATOM 1165 C CA . SER A 1 146 ? 3.668 12.784 -17.230 1.00 68.25 146 SER A CA 1
ATOM 1166 C C . SER A 1 146 ? 4.545 13.324 -18.386 1.00 68.25 146 SER A C 1
ATOM 1168 O O . SER A 1 146 ? 4.066 14.044 -19.260 1.00 68.25 146 SER A O 1
ATOM 1170 N N . ILE A 1 147 ? 5.825 12.934 -18.429 1.00 59.84 147 ILE A N 1
ATOM 1171 C CA . ILE A 1 147 ? 6.841 13.381 -19.399 1.00 59.84 147 ILE A CA 1
ATOM 1172 C C . ILE A 1 147 ? 6.860 12.505 -20.672 1.00 59.84 147 ILE A C 1
ATOM 1174 O O . ILE A 1 147 ? 7.357 12.926 -21.713 1.00 59.84 147 ILE A O 1
ATOM 1178 N N . MET A 1 148 ? 6.267 11.304 -20.644 1.00 45.97 148 MET A N 1
ATOM 1179 C CA . MET A 1 148 ? 6.226 10.390 -21.796 1.00 45.97 148 MET A CA 1
ATOM 1180 C C . MET A 1 148 ? 4.946 10.534 -22.630 1.00 45.97 148 MET A C 1
ATOM 1182 O O . MET A 1 148 ? 4.362 9.539 -23.065 1.00 45.97 148 MET A O 1
ATOM 1186 N N . SER A 1 149 ? 4.507 11.769 -22.883 1.00 34.25 149 SER A N 1
ATOM 1187 C CA . SER A 1 149 ? 3.509 12.016 -23.928 1.00 34.25 149 SER A CA 1
ATOM 1188 C C . SER A 1 149 ? 4.139 11.703 -25.295 1.00 34.25 149 SER A C 1
ATOM 1190 O O . SER A 1 149 ? 5.133 12.340 -25.650 1.00 34.25 149 SER A O 1
ATOM 1192 N N . PRO A 1 150 ? 3.602 10.764 -26.099 1.00 36.62 150 PRO A N 1
ATOM 1193 C CA . PRO A 1 150 ? 4.070 10.514 -27.459 1.00 36.62 150 PRO A CA 1
ATOM 1194 C C . PRO A 1 150 ? 3.577 11.632 -28.390 1.00 36.62 150 PRO A C 1
ATOM 1196 O O . PRO A 1 150 ? 2.840 11.400 -29.339 1.00 36.62 150 PRO A O 1
ATOM 1199 N N . GLY A 1 151 ? 4.010 12.867 -28.144 1.00 36.97 151 GLY A N 1
ATOM 1200 C CA . GLY A 1 151 ? 3.765 14.018 -29.016 1.00 36.97 151 GLY A CA 1
ATOM 1201 C C . GLY A 1 151 ? 4.537 13.976 -30.341 1.00 36.97 151 GLY A C 1
ATOM 1202 O O . GLY A 1 151 ? 4.612 14.990 -31.021 1.00 36.97 151 GLY A O 1
ATOM 1203 N N . HIS A 1 152 ? 5.123 12.833 -30.716 1.00 38.81 152 HIS A N 1
ATOM 1204 C CA . HIS A 1 152 ? 5.955 12.693 -31.917 1.00 38.81 152 HIS A CA 1
ATOM 1205 C C . HIS A 1 152 ? 5.587 11.521 -32.834 1.00 38.81 152 HIS A C 1
ATOM 1207 O O . HIS A 1 152 ? 6.271 11.301 -33.828 1.00 38.81 152 HIS A O 1
ATOM 1213 N N . LEU A 1 153 ? 4.485 10.810 -32.586 1.00 32.66 153 LEU A N 1
ATOM 1214 C CA . LEU A 1 153 ? 3.934 9.883 -33.575 1.00 32.66 153 LEU A CA 1
ATOM 1215 C C . LEU A 1 153 ? 2.500 10.293 -33.885 1.00 32.66 153 LEU A C 1
ATOM 1217 O O . LEU A 1 153 ? 1.553 9.898 -33.213 1.00 32.66 153 LEU A O 1
ATOM 1221 N N . ARG A 1 154 ? 2.368 11.121 -34.928 1.00 44.53 154 ARG A N 1
ATOM 1222 C CA . ARG A 1 154 ? 1.134 11.275 -35.701 1.00 44.53 154 ARG A CA 1
ATOM 1223 C C . ARG A 1 154 ? 0.564 9.882 -35.993 1.00 44.53 154 ARG A C 1
ATOM 1225 O O . ARG A 1 154 ? 1.059 9.197 -36.881 1.00 44.53 154 ARG A O 1
ATOM 1232 N N . ALA A 1 155 ? -0.488 9.496 -35.284 1.00 30.34 155 ALA A N 1
ATOM 1233 C CA . ALA A 1 155 ? -1.455 8.526 -35.770 1.00 30.34 155 ALA A CA 1
ATOM 1234 C C . ALA A 1 155 ? -2.685 9.327 -36.193 1.00 30.34 155 ALA A C 1
ATOM 1236 O O . ALA A 1 155 ? -3.549 9.689 -35.401 1.00 30.34 155 ALA A O 1
ATOM 1237 N N . SER A 1 156 ? -2.668 9.698 -37.465 1.00 35.91 156 SER A N 1
ATOM 1238 C CA . SER A 1 156 ? -3.806 10.190 -38.220 1.00 35.91 156 SER A CA 1
ATOM 1239 C C . SER A 1 156 ? -4.975 9.210 -38.132 1.00 35.91 156 SER A C 1
ATOM 1241 O O . SER A 1 156 ? -4.851 8.075 -38.588 1.00 35.91 156 SER A O 1
ATOM 1243 N N . THR A 1 157 ? -6.122 9.683 -37.654 1.00 28.86 157 THR A N 1
ATOM 1244 C CA . THR A 1 157 ? -7.423 9.120 -38.036 1.00 28.86 157 THR A CA 1
ATOM 1245 C C . THR A 1 157 ? -8.289 10.303 -38.468 1.00 28.86 157 THR A C 1
ATOM 1247 O O . THR A 1 157 ? -8.375 11.267 -37.707 1.00 28.86 157 THR A O 1
ATOM 1250 N N . PRO A 1 158 ? -8.837 10.319 -39.695 1.00 33.78 158 PRO A N 1
ATOM 1251 C CA . PRO A 1 158 ? -9.608 11.456 -40.179 1.00 33.78 158 PRO A CA 1
ATOM 1252 C C . PRO A 1 158 ? -10.954 11.502 -39.451 1.00 33.78 158 PRO A C 1
ATOM 1254 O O . PRO A 1 158 ? -11.706 10.529 -39.461 1.00 33.78 158 PRO A O 1
ATOM 1257 N N . GLU A 1 159 ? -11.258 12.632 -38.817 1.00 34.28 159 GLU A N 1
ATOM 1258 C CA . GLU A 1 159 ? -12.591 12.912 -38.290 1.00 34.28 159 GLU A CA 1
ATOM 1259 C C . GLU A 1 159 ? -13.554 13.095 -39.470 1.00 34.28 159 GLU A C 1
ATOM 1261 O O . GLU A 1 159 ? -13.527 14.105 -40.173 1.00 34.28 159 GLU A O 1
ATOM 1266 N N . ILE A 1 160 ? -14.408 12.101 -39.714 1.00 34.84 160 ILE A N 1
ATOM 1267 C CA . ILE A 1 160 ? -15.584 12.275 -40.565 1.00 34.84 160 ILE A CA 1
ATOM 1268 C C . ILE A 1 160 ? -16.647 12.947 -39.694 1.00 34.84 160 ILE A C 1
ATOM 1270 O O . ILE A 1 160 ? -17.336 12.293 -38.915 1.00 34.84 160 ILE A O 1
ATOM 1274 N N . MET A 1 161 ? -16.763 14.270 -39.810 1.00 33.72 161 MET A N 1
ATOM 1275 C CA . MET A 1 161 ? -17.896 15.015 -39.268 1.00 33.72 161 MET A CA 1
ATOM 1276 C C . MET A 1 161 ? -19.139 14.728 -40.116 1.00 33.72 161 MET A C 1
ATOM 1278 O O . MET A 1 161 ? -19.284 15.260 -41.214 1.00 33.72 161 MET A O 1
ATOM 1282 N N . ALA A 1 162 ? -20.055 13.918 -39.592 1.00 29.81 162 ALA A N 1
ATOM 1283 C CA . ALA A 1 162 ? -21.447 13.926 -40.021 1.00 29.81 162 ALA A CA 1
ATOM 1284 C C . ALA A 1 162 ? -22.254 14.725 -38.991 1.00 29.81 162 ALA A C 1
ATOM 1286 O O . ALA A 1 162 ? -22.437 14.300 -37.853 1.00 29.81 162 ALA A O 1
ATOM 1287 N N . THR A 1 163 ? -22.687 15.923 -39.375 1.00 32.53 163 THR A N 1
ATOM 1288 C CA . THR A 1 163 ? -23.559 16.778 -38.568 1.00 32.53 163 THR A CA 1
ATOM 1289 C C . THR A 1 163 ? -25.013 16.348 -38.734 1.00 32.53 163 THR A C 1
ATOM 1291 O O . THR A 1 163 ? -25.561 16.461 -39.829 1.00 32.53 163 THR A O 1
ATOM 1294 N N . THR A 1 164 ? -25.663 15.957 -37.643 1.00 32.34 164 THR A N 1
ATOM 1295 C CA . THR A 1 164 ? -27.126 16.018 -37.508 1.00 32.34 164 THR A CA 1
ATOM 1296 C C . THR A 1 164 ? -27.461 16.746 -36.209 1.00 32.34 164 THR A C 1
ATOM 1298 O O . THR A 1 164 ? -26.944 16.347 -35.163 1.00 32.34 164 THR A O 1
ATOM 1301 N N . PRO A 1 165 ? -28.278 17.812 -36.242 1.00 37.09 165 PRO A N 1
ATOM 1302 C CA . PRO A 1 165 ? -28.730 18.484 -35.038 1.00 37.09 165 PRO A CA 1
ATOM 1303 C C . PRO A 1 165 ? -30.005 17.802 -34.540 1.00 37.09 165 PRO A C 1
ATOM 1305 O O . PRO A 1 165 ? -30.959 17.705 -35.297 1.00 37.09 165 PRO A O 1
ATOM 1308 N N . ASP A 1 166 ? -30.022 17.344 -33.291 1.00 31.88 166 ASP A N 1
ATOM 1309 C CA . ASP A 1 166 ? -31.210 17.447 -32.440 1.00 31.88 166 ASP A CA 1
ATOM 1310 C C . ASP A 1 166 ? -30.831 17.240 -30.970 1.00 31.88 166 ASP A C 1
ATOM 1312 O O . ASP A 1 166 ? -29.960 16.443 -30.621 1.00 31.88 166 ASP A O 1
ATOM 1316 N N . GLY A 1 167 ? -31.401 18.096 -30.123 1.00 38.81 167 GLY A N 1
ATOM 1317 C CA . GLY A 1 167 ? -30.851 18.457 -28.824 1.00 38.81 167 GLY A CA 1
ATOM 1318 C C . GLY A 1 167 ? -31.049 17.443 -27.704 1.00 38.81 167 GLY A C 1
ATOM 1319 O O . GLY A 1 167 ? -31.990 16.660 -27.698 1.00 38.81 167 GLY A O 1
ATOM 1320 N N . THR A 1 168 ? -30.169 17.526 -26.703 1.00 30.59 168 THR A N 1
ATOM 1321 C CA . THR A 1 168 ? -30.457 17.377 -25.263 1.00 30.59 168 THR A CA 1
ATOM 1322 C C . THR A 1 168 ? -29.163 17.544 -24.453 1.00 30.59 168 THR A C 1
ATOM 1324 O O . THR A 1 168 ? -28.145 16.938 -24.753 1.00 30.59 168 THR A O 1
ATOM 1327 N N . VAL A 1 169 ? -29.226 18.397 -23.422 1.00 32.16 169 VAL A N 1
ATOM 1328 C CA . VAL A 1 169 ? -28.300 18.514 -22.274 1.00 32.16 169 VAL A CA 1
ATOM 1329 C C . VAL A 1 169 ? -26.799 18.561 -22.610 1.00 32.16 169 VAL A C 1
ATOM 1331 O O . VAL A 1 169 ? -26.070 17.580 -22.486 1.00 32.16 169 VAL A O 1
ATOM 1334 N N . SER A 1 170 ? -26.308 19.760 -22.933 1.00 26.08 170 SER A N 1
ATOM 1335 C CA . SER A 1 170 ? -24.872 20.056 -22.949 1.00 26.08 170 SER A CA 1
ATOM 1336 C C . SER A 1 170 ? -24.322 20.035 -21.518 1.00 26.08 170 SER A C 1
ATOM 1338 O O . SER A 1 170 ? -24.287 21.062 -20.840 1.00 26.08 170 SER A O 1
ATOM 1340 N N . TYR A 1 171 ? -23.885 18.867 -21.043 1.00 35.31 171 TYR A N 1
ATOM 1341 C CA . TYR A 1 171 ? -22.788 18.842 -20.080 1.00 35.31 171 TYR A CA 1
ATOM 1342 C C . TYR A 1 171 ? -21.594 19.469 -20.796 1.00 35.31 171 TYR A C 1
ATOM 1344 O O . TYR A 1 171 ? -21.102 18.912 -21.775 1.00 35.31 171 TYR A O 1
ATOM 1352 N N . ASP A 1 172 ? -21.191 20.657 -20.348 1.00 31.64 172 ASP A N 1
ATOM 1353 C CA . ASP A 1 172 ? -20.016 21.378 -20.831 1.00 31.64 172 ASP A CA 1
ATOM 1354 C C . ASP A 1 172 ? -18.787 20.492 -20.550 1.00 31.64 172 ASP A C 1
ATOM 1356 O O . ASP A 1 172 ? -18.156 20.561 -19.497 1.00 31.64 172 ASP A O 1
ATOM 1360 N N . ASN A 1 173 ? -18.491 19.584 -21.482 1.00 37.66 173 ASN A N 1
ATOM 1361 C CA . ASN A 1 173 ? -17.391 18.623 -21.465 1.00 37.66 173 ASN A CA 1
ATOM 1362 C C . ASN A 1 173 ? -16.085 19.376 -21.783 1.00 37.66 173 ASN A C 1
ATOM 1364 O O . ASN A 1 173 ? -15.348 19.041 -22.711 1.00 37.66 173 ASN A O 1
ATOM 1368 N N . LYS A 1 174 ? -15.842 20.483 -21.069 1.00 37.97 174 LYS A N 1
ATOM 1369 C CA . LYS A 1 174 ? -14.646 21.308 -21.204 1.00 37.97 174 LYS A CA 1
ATOM 1370 C C . LYS A 1 174 ? -13.454 20.487 -20.742 1.00 37.97 174 LYS A C 1
ATOM 1372 O O . LYS A 1 174 ? -13.160 20.416 -19.557 1.00 37.97 174 LYS A O 1
ATOM 1377 N N . ALA A 1 175 ? -12.801 19.880 -21.728 1.00 47.06 175 ALA A N 1
ATOM 1378 C CA . ALA A 1 175 ? -11.415 19.450 -21.719 1.00 47.06 175 ALA A CA 1
ATOM 1379 C C . ALA A 1 175 ? -10.986 18.745 -20.424 1.00 47.06 175 ALA A C 1
ATOM 1381 O O . ALA A 1 175 ? -10.273 19.318 -19.599 1.00 47.06 175 ALA A O 1
ATOM 1382 N N . ILE A 1 176 ? -11.335 17.461 -20.287 1.00 59.88 176 ILE A N 1
ATOM 1383 C CA . ILE A 1 176 ? -10.481 16.560 -19.504 1.00 59.88 176 ILE A CA 1
ATOM 1384 C C . ILE A 1 176 ? -9.125 16.602 -20.217 1.00 59.88 176 ILE A C 1
ATOM 1386 O O . ILE A 1 176 ? -8.971 16.037 -21.298 1.00 59.88 176 ILE A O 1
ATOM 1390 N N . GLY A 1 177 ? -8.205 17.409 -19.682 1.00 65.81 177 GLY A N 1
ATOM 1391 C CA . GLY A 1 177 ? -6.892 17.642 -20.271 1.00 65.81 177 GLY A CA 1
ATOM 1392 C C . GLY A 1 177 ? -6.097 16.345 -20.403 1.00 65.81 177 GLY A C 1
ATOM 1393 O O . GLY A 1 177 ? -6.496 15.297 -19.891 1.00 65.81 177 GLY A O 1
ATOM 1394 N N . THR A 1 178 ? -4.955 16.414 -21.089 1.00 78.81 178 THR A N 1
ATOM 1395 C CA . THR A 1 178 ? -4.045 15.272 -21.248 1.00 78.81 178 THR A CA 1
ATOM 1396 C C . THR A 1 178 ? -3.819 14.576 -19.899 1.00 78.81 178 THR A C 1
ATOM 1398 O O . THR A 1 178 ? -3.480 15.260 -18.926 1.00 78.81 178 THR A O 1
ATOM 1401 N N . PRO A 1 179 ? -4.009 13.246 -19.810 1.00 84.25 179 PRO A N 1
ATOM 1402 C CA . PRO A 1 179 ? -3.933 12.528 -18.546 1.00 84.25 179 PRO A CA 1
ATOM 1403 C C . PRO A 1 179 ? -2.547 12.703 -17.924 1.00 84.25 179 PRO A C 1
ATOM 1405 O O . PRO A 1 179 ? -1.537 12.311 -18.511 1.00 84.25 179 PRO A O 1
ATOM 1408 N N . SER A 1 180 ? -2.509 13.300 -16.732 1.00 90.12 180 SER A N 1
ATOM 1409 C CA . SER A 1 180 ? -1.283 13.593 -15.987 1.00 90.12 180 SER A CA 1
ATOM 1410 C C . SER A 1 180 ? -1.386 13.052 -14.570 1.00 90.12 180 SER A C 1
ATOM 1412 O O . SER A 1 180 ? -2.356 13.317 -13.855 1.00 90.12 180 SER A O 1
ATOM 1414 N N . VAL A 1 181 ? -0.354 12.313 -14.164 1.00 91.94 181 VAL A N 1
ATOM 1415 C CA . VAL A 1 181 ? -0.266 11.720 -12.829 1.00 91.94 181 VAL A CA 1
ATOM 1416 C C . VAL A 1 181 ? -0.052 12.800 -11.778 1.00 91.94 181 VAL A C 1
ATOM 1418 O O . VAL A 1 181 ? -0.792 12.829 -10.802 1.00 91.94 181 VAL A O 1
ATOM 1421 N N . GLY A 1 182 ? 0.857 13.750 -12.009 1.00 91.69 182 GLY A N 1
ATOM 1422 C CA . GLY A 1 182 ? 1.045 14.893 -11.113 1.00 91.69 182 GLY A CA 1
ATOM 1423 C C . GLY A 1 182 ? -0.231 15.714 -10.878 1.00 91.69 182 GLY A C 1
ATOM 1424 O O . GLY A 1 182 ? -0.523 16.080 -9.743 1.00 91.69 182 GLY A O 1
ATOM 1425 N N . VAL A 1 183 ? -1.043 15.972 -11.915 1.00 90.44 183 VAL A N 1
ATOM 1426 C CA . VAL A 1 183 ? -2.339 16.665 -11.735 1.00 90.44 183 VAL A CA 1
ATOM 1427 C C . VAL A 1 183 ? -3.296 15.826 -10.890 1.00 90.44 183 VAL A C 1
ATOM 1429 O O . VAL A 1 183 ? -3.932 16.356 -9.981 1.00 90.44 183 VAL A O 1
ATOM 1432 N N . LEU A 1 184 ? -3.373 14.521 -11.160 1.00 94.06 184 LEU A N 1
ATOM 1433 C CA . LEU A 1 184 ? -4.226 13.611 -10.404 1.00 94.06 184 LEU A CA 1
ATOM 1434 C C . LEU A 1 184 ? -3.815 13.541 -8.926 1.00 94.06 184 LEU A C 1
ATOM 1436 O O . LEU A 1 184 ? -4.660 13.640 -8.042 1.00 94.06 184 LEU A O 1
ATOM 1440 N N . LEU A 1 185 ? -2.520 13.414 -8.645 1.00 96.12 185 LEU A N 1
ATOM 1441 C CA . LEU A 1 185 ? -1.993 13.348 -7.284 1.00 96.12 185 LEU A CA 1
ATOM 1442 C C . LEU A 1 185 ? -2.271 14.632 -6.499 1.00 96.12 185 LEU A C 1
ATOM 1444 O O . LEU A 1 185 ? -2.729 14.549 -5.362 1.00 96.12 185 LEU A O 1
ATOM 1448 N N . LYS A 1 186 ? -2.113 15.807 -7.117 1.00 94.50 186 LYS A N 1
ATOM 1449 C CA . LYS A 1 186 ? -2.450 17.096 -6.485 1.00 94.50 186 LYS A CA 1
ATOM 1450 C C . LYS A 1 186 ? -3.920 17.208 -6.087 1.00 94.50 186 LYS A C 1
ATOM 1452 O O . LYS A 1 186 ? -4.236 17.910 -5.130 1.00 94.50 186 LYS A O 1
ATOM 1457 N N . GLN A 1 187 ? -4.812 16.529 -6.807 1.00 93.31 187 GLN A N 1
ATOM 1458 C CA . GLN A 1 187 ? -6.232 16.451 -6.456 1.00 93.31 187 GLN A CA 1
ATOM 1459 C C . GLN A 1 187 ? -6.490 15.431 -5.339 1.00 93.31 187 GLN A C 1
ATOM 1461 O O . GLN A 1 187 ? -7.278 15.699 -4.437 1.00 93.31 187 GLN A O 1
ATOM 1466 N N . LEU A 1 188 ? -5.830 14.270 -5.386 1.00 96.19 188 LEU A N 1
ATOM 1467 C CA . LEU A 1 188 ? -6.116 13.132 -4.509 1.00 96.19 188 LEU A CA 1
ATOM 1468 C C . LEU A 1 188 ? -5.417 13.189 -3.148 1.00 96.19 188 LEU A C 1
ATOM 1470 O O . LEU A 1 188 ? -6.020 12.850 -2.135 1.00 96.19 188 LEU A O 1
ATOM 1474 N N . VAL A 1 189 ? -4.152 13.605 -3.096 1.00 97.12 189 VAL A N 1
ATOM 1475 C CA . VAL A 1 189 ? -3.355 13.611 -1.859 1.00 97.12 189 VAL A CA 1
ATOM 1476 C C . VAL A 1 189 ? -3.988 14.463 -0.747 1.00 97.12 189 VAL A C 1
ATOM 1478 O O . VAL A 1 189 ? -4.003 14.009 0.399 1.00 97.12 189 VAL A O 1
ATOM 1481 N N . PRO A 1 190 ? -4.576 15.649 -1.014 1.00 95.19 190 PRO A N 1
ATOM 1482 C CA . PRO A 1 190 ? -5.291 16.407 0.013 1.00 95.19 190 PRO A CA 1
ATOM 1483 C C . PRO A 1 190 ? -6.458 15.643 0.655 1.00 95.19 190 PRO A C 1
ATOM 1485 O O . PRO A 1 190 ? -6.741 15.865 1.834 1.00 95.19 190 PRO A O 1
ATOM 1488 N N . LEU A 1 191 ? -7.094 14.722 -0.079 1.00 94.81 191 LEU A N 1
ATOM 1489 C CA . LEU A 1 191 ? -8.238 13.942 0.400 1.00 94.81 191 LEU A CA 1
ATOM 1490 C C . LEU A 1 191 ? -7.857 12.942 1.505 1.00 94.81 191 LEU A C 1
ATOM 1492 O O . LEU A 1 191 ? -8.723 12.523 2.266 1.00 94.81 191 LEU A O 1
ATOM 1496 N N . MET A 1 192 ? -6.566 12.628 1.670 1.00 95.38 192 MET A N 1
ATOM 1497 C CA . MET A 1 192 ? -6.058 11.823 2.793 1.00 95.38 192 MET A CA 1
ATOM 1498 C C . MET A 1 192 ? -6.339 12.460 4.161 1.00 95.38 192 MET A C 1
ATOM 1500 O O . MET A 1 192 ? -6.349 11.776 5.177 1.00 95.38 192 MET A O 1
ATOM 1504 N N . ARG A 1 193 ? -6.570 13.780 4.202 1.00 92.81 193 ARG A N 1
ATOM 1505 C CA . ARG A 1 193 ? -6.888 14.515 5.437 1.00 92.81 193 ARG A CA 1
ATOM 1506 C C . ARG A 1 193 ? -8.382 14.538 5.768 1.00 92.81 193 ARG A C 1
ATOM 1508 O O . ARG A 1 193 ? -8.765 15.148 6.768 1.00 92.81 193 ARG A O 1
ATOM 1515 N N . LEU A 1 194 ? -9.227 13.945 4.926 1.00 90.38 194 LEU A N 1
ATOM 1516 C CA . LEU A 1 194 ? -10.660 13.858 5.189 1.00 90.38 194 LEU A CA 1
ATOM 1517 C C . LEU A 1 194 ? -10.942 12.877 6.331 1.00 90.38 194 LEU A C 1
ATOM 1519 O O . LEU A 1 194 ? -10.229 11.902 6.529 1.00 90.38 194 LEU A O 1
ATOM 1523 N N . GLU A 1 195 ? -12.031 13.118 7.061 1.00 86.75 195 GLU A N 1
ATOM 1524 C CA . GLU A 1 195 ? -12.480 12.232 8.147 1.00 86.75 195 GLU A CA 1
ATOM 1525 C C . GLU A 1 195 ? -13.228 10.986 7.621 1.00 86.75 195 GLU A C 1
ATOM 1527 O O . GLU A 1 195 ? -13.548 10.086 8.392 1.00 86.75 195 GLU A O 1
ATOM 1532 N N . SER A 1 196 ? -13.496 10.913 6.310 1.00 90.25 196 SER A N 1
ATOM 1533 C CA . SER A 1 196 ? -14.151 9.759 5.686 1.00 90.25 196 SER A CA 1
ATOM 1534 C C . SER A 1 196 ? -13.191 8.573 5.574 1.00 90.25 196 SER A C 1
ATOM 1536 O O . SER A 1 196 ? -12.259 8.575 4.762 1.00 90.25 196 SER A O 1
ATOM 1538 N N . ILE A 1 197 ? -13.452 7.537 6.373 1.00 89.44 197 ILE A N 1
ATOM 1539 C CA . ILE A 1 197 ? -12.678 6.290 6.366 1.00 89.44 197 ILE A CA 1
ATOM 1540 C C . ILE A 1 197 ? -12.742 5.645 4.979 1.00 89.44 197 ILE A C 1
ATOM 1542 O O . ILE A 1 197 ? -11.709 5.332 4.414 1.00 89.44 197 ILE A O 1
ATOM 1546 N N . GLU A 1 198 ? -13.915 5.537 4.359 1.00 90.50 198 GLU A N 1
ATOM 1547 C CA . GLU A 1 198 ? -14.060 4.879 3.051 1.00 90.50 198 GLU A CA 1
ATOM 1548 C C . GLU A 1 198 ? -13.234 5.544 1.940 1.00 90.50 198 GLU A C 1
ATOM 1550 O O . GLU A 1 198 ? -12.609 4.859 1.123 1.00 90.50 198 GLU A O 1
ATOM 1555 N N . ILE A 1 199 ? -13.191 6.882 1.921 1.00 92.94 199 ILE A N 1
ATOM 1556 C CA . ILE A 1 199 ? -12.387 7.640 0.953 1.00 92.94 199 ILE A CA 1
ATOM 1557 C C . ILE A 1 199 ? -10.902 7.416 1.227 1.00 92.94 199 ILE A C 1
ATOM 1559 O O . ILE A 1 199 ? -10.142 7.114 0.307 1.00 92.94 199 ILE A O 1
ATOM 1563 N N . THR A 1 200 ? -10.482 7.546 2.484 1.00 94.69 200 THR A N 1
ATOM 1564 C CA . THR A 1 200 ? -9.067 7.416 2.845 1.00 94.69 200 THR A CA 1
ATOM 1565 C C . THR A 1 200 ? -8.541 5.990 2.672 1.00 94.69 200 THR A C 1
ATOM 1567 O O . THR A 1 200 ? -7.449 5.809 2.141 1.00 94.69 200 THR A O 1
ATOM 1570 N N . GLU A 1 201 ? -9.338 4.970 2.985 1.00 94.50 201 GLU A N 1
ATOM 1571 C CA . GLU A 1 201 ? -9.044 3.564 2.693 1.00 94.50 201 GLU A CA 1
ATOM 1572 C C . GLU A 1 201 ? -8.933 3.315 1.182 1.00 94.50 201 GLU A C 1
ATOM 1574 O O . GLU A 1 201 ? -8.005 2.650 0.720 1.00 94.50 201 GLU A O 1
ATOM 1579 N N . SER A 1 202 ? -9.820 3.910 0.381 1.00 96.00 202 SER A N 1
ATOM 1580 C CA . SER A 1 202 ? -9.749 3.810 -1.082 1.00 96.00 202 SER A CA 1
ATOM 1581 C C . SER A 1 202 ? -8.475 4.447 -1.650 1.00 96.00 202 SER A C 1
ATOM 1583 O O . SER A 1 202 ? -7.877 3.902 -2.581 1.00 96.00 202 SER A O 1
ATOM 1585 N N . LEU A 1 203 ? -8.022 5.561 -1.066 1.00 97.75 203 LEU A N 1
ATOM 1586 C CA . LEU A 1 203 ? -6.752 6.205 -1.415 1.00 97.75 203 LEU A CA 1
ATOM 1587 C C . LEU A 1 203 ? -5.548 5.353 -1.011 1.00 97.75 203 LEU A C 1
ATOM 1589 O O . LEU A 1 203 ? -4.621 5.231 -1.807 1.00 97.75 203 LEU A O 1
ATOM 1593 N N . VAL A 1 204 ? -5.567 4.722 0.170 1.00 98.12 204 VAL A N 1
ATOM 1594 C CA . VAL A 1 204 ? -4.509 3.793 0.606 1.00 98.12 204 VAL A CA 1
ATOM 1595 C C . VAL A 1 204 ? -4.330 2.667 -0.410 1.00 98.12 204 VAL A C 1
ATOM 1597 O O . VAL A 1 204 ? -3.206 2.396 -0.834 1.00 98.12 204 VAL A O 1
ATOM 1600 N N . LEU A 1 205 ? -5.428 2.051 -0.856 1.00 97.62 205 LEU A N 1
ATOM 1601 C CA . LEU A 1 205 ? -5.387 0.968 -1.842 1.00 97.62 205 LEU A CA 1
ATOM 1602 C C . LEU A 1 205 ? -4.963 1.462 -3.233 1.00 97.62 205 LEU A C 1
ATOM 1604 O O . LEU A 1 205 ? -4.168 0.805 -3.906 1.00 97.62 205 LEU A O 1
ATOM 1608 N N . GLY A 1 206 ? -5.452 2.634 -3.651 1.00 97.62 206 GLY A N 1
ATOM 1609 C CA . GLY A 1 206 ? -5.063 3.275 -4.905 1.00 97.62 206 GLY A CA 1
ATOM 1610 C C . GLY A 1 206 ? -3.569 3.601 -4.954 1.00 97.62 206 GLY A C 1
ATOM 1611 O O . GLY A 1 206 ? -2.856 3.111 -5.828 1.00 97.62 206 GLY A O 1
ATOM 1612 N N . PHE A 1 207 ? -3.074 4.374 -3.984 1.00 98.50 207 PHE A N 1
ATOM 1613 C CA . PHE A 1 207 ? -1.661 4.739 -3.885 1.00 98.50 207 PHE A CA 1
ATOM 1614 C C . PHE A 1 207 ? -0.769 3.517 -3.662 1.00 98.50 207 PHE A C 1
ATOM 1616 O O . PHE A 1 207 ? 0.301 3.440 -4.263 1.00 98.50 207 PHE A O 1
ATOM 1623 N N . GLY A 1 208 ? -1.223 2.526 -2.892 1.00 97.62 208 GLY A N 1
ATOM 1624 C CA . GLY A 1 208 ? -0.520 1.259 -2.699 1.00 97.62 208 GLY A CA 1
ATOM 1625 C C . GLY A 1 208 ? -0.360 0.416 -3.971 1.00 97.62 208 GLY A C 1
ATOM 1626 O O . GLY A 1 208 ? 0.520 -0.442 -4.022 1.00 97.62 208 GLY A O 1
ATOM 1627 N N . ARG A 1 209 ? -1.152 0.660 -5.030 1.00 96.31 209 ARG A N 1
ATOM 1628 C CA . ARG A 1 209 ? -1.001 -0.010 -6.339 1.00 96.31 209 ARG A CA 1
ATOM 1629 C C . ARG A 1 209 ? -0.067 0.724 -7.304 1.00 96.31 209 ARG A C 1
ATOM 1631 O O . ARG A 1 209 ? 0.179 0.220 -8.397 1.00 96.31 209 ARG A O 1
ATOM 1638 N N . THR A 1 210 ? 0.464 1.883 -6.931 1.00 97.44 210 THR A N 1
ATOM 1639 C CA . THR A 1 210 ? 1.289 2.702 -7.829 1.00 97.44 210 THR A CA 1
ATOM 1640 C C . THR A 1 210 ? 2.432 1.904 -8.444 1.00 97.44 210 THR A C 1
ATOM 1642 O O . THR A 1 210 ? 3.210 1.268 -7.738 1.00 97.44 210 THR A O 1
ATOM 1645 N N . ASN A 1 211 ? 2.520 1.910 -9.775 1.00 95.06 211 ASN A N 1
ATOM 1646 C CA . ASN A 1 211 ? 3.597 1.235 -10.493 1.00 95.06 211 ASN A CA 1
ATOM 1647 C C . ASN A 1 211 ? 4.940 1.982 -10.353 1.00 95.06 211 ASN A C 1
ATOM 1649 O O . ASN A 1 211 ? 4.986 3.160 -9.990 1.00 95.06 211 ASN A O 1
ATOM 1653 N N . SER A 1 212 ? 6.055 1.309 -10.663 1.00 94.19 212 SER A N 1
ATOM 1654 C CA . SER A 1 212 ? 7.387 1.897 -10.466 1.00 94.19 212 SER A CA 1
ATOM 1655 C C . SER A 1 212 ? 7.664 3.112 -11.348 1.00 94.19 212 SER A C 1
ATOM 1657 O O . SER A 1 212 ? 8.423 3.984 -10.939 1.00 94.19 212 SER A O 1
ATOM 1659 N N . LEU A 1 213 ? 7.010 3.237 -12.507 1.00 93.44 213 LEU A N 1
ATOM 1660 C CA . LEU A 1 213 ? 7.238 4.342 -13.444 1.00 93.44 213 LEU A CA 1
ATOM 1661 C C . LEU A 1 213 ? 6.839 5.704 -12.866 1.00 93.44 213 LEU A C 1
ATOM 1663 O O . LEU A 1 213 ? 7.452 6.710 -13.212 1.00 93.44 213 LEU A O 1
ATOM 1667 N N . VAL A 1 214 ? 5.823 5.741 -12.002 1.00 94.75 214 VAL A N 1
ATOM 1668 C CA . VAL A 1 214 ? 5.259 6.993 -11.463 1.00 94.75 214 VAL A CA 1
ATOM 1669 C C . VAL A 1 214 ? 5.415 7.112 -9.945 1.00 94.75 214 VAL A C 1
ATOM 1671 O O . VAL A 1 214 ? 4.929 8.060 -9.331 1.00 94.75 214 VAL A O 1
ATOM 1674 N N . PHE A 1 215 ? 6.148 6.177 -9.338 1.00 96.19 215 PHE A N 1
ATOM 1675 C CA . PHE A 1 215 ? 6.449 6.151 -7.908 1.00 96.19 215 PHE A CA 1
ATOM 1676 C C . PHE A 1 215 ? 7.068 7.462 -7.401 1.00 96.19 215 PHE A C 1
ATOM 1678 O O . PHE A 1 215 ? 6.705 7.938 -6.330 1.00 96.19 215 PHE A O 1
ATOM 1685 N N . ARG A 1 216 ? 7.962 8.083 -8.179 1.00 94.25 216 ARG A N 1
ATOM 1686 C CA . ARG A 1 216 ? 8.604 9.352 -7.794 1.00 94.25 216 ARG A CA 1
ATOM 1687 C C . ARG A 1 216 ? 7.610 10.506 -7.699 1.00 94.25 216 ARG A C 1
ATOM 1689 O O . ARG A 1 216 ? 7.631 11.210 -6.696 1.00 94.25 216 ARG A O 1
ATOM 1696 N N . GLU A 1 217 ? 6.709 10.636 -8.678 1.00 95.25 217 GLU A N 1
ATOM 1697 C CA . GLU A 1 217 ? 5.635 11.643 -8.652 1.00 95.25 217 GLU A CA 1
ATOM 1698 C C . GLU A 1 217 ? 4.749 11.447 -7.403 1.00 95.25 217 GLU A C 1
ATOM 1700 O O . GLU A 1 217 ? 4.432 12.414 -6.715 1.00 95.25 217 GLU A O 1
ATOM 1705 N N . LEU A 1 218 ? 4.415 10.196 -7.043 1.00 97.69 218 LEU A N 1
ATOM 1706 C CA . LEU A 1 218 ? 3.669 9.895 -5.811 1.00 97.69 218 LEU A CA 1
ATOM 1707 C C . LEU A 1 218 ? 4.430 10.334 -4.553 1.00 97.69 218 LEU A C 1
ATOM 1709 O O . LEU A 1 218 ? 3.855 10.982 -3.683 1.00 97.69 218 LEU A O 1
ATOM 1713 N N . VAL A 1 219 ? 5.705 9.961 -4.431 1.00 97.44 219 VAL A N 1
ATOM 1714 C CA . VAL A 1 219 ? 6.514 10.254 -3.238 1.00 97.44 219 VAL A CA 1
ATOM 1715 C C . VAL A 1 219 ? 6.706 11.759 -3.049 1.00 97.44 219 VAL A C 1
ATOM 1717 O O . VAL A 1 219 ? 6.626 12.239 -1.920 1.00 97.44 219 VAL A O 1
ATOM 1720 N N . GLU A 1 220 ? 6.914 12.508 -4.132 1.00 96.19 220 GLU A N 1
ATOM 1721 C CA . GLU A 1 220 ? 7.012 13.971 -4.093 1.00 96.19 220 GLU A CA 1
ATOM 1722 C C . GLU A 1 220 ? 5.745 14.610 -3.511 1.00 96.19 220 GLU A C 1
ATOM 1724 O O . GLU A 1 220 ? 5.834 15.472 -2.633 1.00 96.19 220 GLU A O 1
ATOM 1729 N N . GLU A 1 221 ? 4.571 14.141 -3.935 1.00 97.44 221 GLU A N 1
ATOM 1730 C CA . GLU A 1 221 ? 3.285 14.658 -3.463 1.00 97.44 221 GLU A CA 1
ATOM 1731 C C . GLU A 1 221 ? 2.930 14.156 -2.048 1.00 97.44 221 GLU A C 1
ATOM 1733 O O . GLU A 1 221 ? 2.306 14.885 -1.278 1.00 97.44 221 GLU A O 1
ATOM 1738 N N . LEU A 1 222 ? 3.371 12.956 -1.642 1.00 98.31 222 LEU A N 1
ATOM 1739 C CA . LEU A 1 222 ? 3.185 12.438 -0.275 1.00 98.31 222 LEU A CA 1
ATOM 1740 C C . LEU A 1 222 ? 4.158 13.041 0.751 1.00 98.31 222 LEU A C 1
ATOM 1742 O O . LEU A 1 222 ? 3.868 13.018 1.950 1.00 98.31 222 LEU A O 1
ATOM 1746 N N . HIS A 1 223 ? 5.290 13.609 0.327 1.00 97.81 223 HIS A N 1
ATOM 1747 C CA . HIS A 1 223 ? 6.326 14.134 1.227 1.00 97.81 223 HIS A CA 1
ATOM 1748 C C . HIS A 1 223 ? 5.813 15.130 2.289 1.00 97.81 223 HIS A C 1
ATOM 1750 O O . HIS A 1 223 ? 6.177 14.998 3.463 1.00 97.81 223 HIS A O 1
ATOM 1756 N N . PRO A 1 224 ? 4.924 16.096 1.972 1.00 97.75 224 PRO A N 1
ATOM 1757 C CA . PRO A 1 224 ? 4.336 16.969 2.987 1.00 97.75 224 PRO A CA 1
ATOM 1758 C C . PRO A 1 224 ? 3.533 16.206 4.050 1.00 97.75 224 PRO A C 1
ATOM 1760 O O . PRO A 1 224 ? 3.612 16.554 5.227 1.00 97.75 224 PRO A O 1
ATOM 1763 N N . LEU A 1 225 ? 2.801 15.152 3.661 1.00 98.06 225 LEU A N 1
ATOM 1764 C CA . LEU A 1 225 ? 2.067 14.293 4.598 1.00 98.06 225 LEU A CA 1
ATOM 1765 C C . LEU A 1 225 ? 3.015 13.468 5.470 1.00 98.06 225 LEU A C 1
ATOM 1767 O O . LEU A 1 225 ? 2.754 13.310 6.657 1.00 98.06 225 LEU A O 1
ATOM 1771 N N . MET A 1 226 ? 4.133 12.985 4.919 1.00 98.12 226 MET A N 1
ATOM 1772 C CA . MET A 1 226 ? 5.162 12.280 5.694 1.00 98.12 226 MET A CA 1
ATOM 1773 C C . MET A 1 226 ? 5.735 13.180 6.795 1.00 98.12 226 MET A C 1
ATOM 1775 O O . MET A 1 226 ? 5.833 12.765 7.951 1.00 98.12 226 MET A O 1
ATOM 1779 N N . LYS A 1 227 ? 6.056 14.436 6.460 1.00 96.94 227 LYS A N 1
ATOM 1780 C CA . LYS A 1 227 ? 6.531 15.431 7.434 1.00 96.94 227 LYS A CA 1
ATOM 1781 C C . LYS A 1 227 ? 5.481 15.757 8.491 1.00 96.94 227 LYS A C 1
ATOM 1783 O O . LYS A 1 227 ? 5.812 15.822 9.670 1.00 96.94 227 LYS A O 1
ATOM 1788 N N . GLU A 1 228 ? 4.231 15.952 8.076 1.00 95.69 228 GLU A N 1
ATOM 1789 C CA . GLU A 1 228 ? 3.103 16.206 8.978 1.00 95.69 228 GLU A CA 1
ATOM 1790 C C . GLU A 1 228 ? 2.892 15.040 9.953 1.00 95.69 228 GLU A C 1
ATOM 1792 O O . GLU A 1 228 ? 2.787 15.249 11.162 1.00 95.69 228 GLU A O 1
ATOM 1797 N N . ALA A 1 229 ? 2.901 13.807 9.442 1.00 95.81 229 ALA A N 1
ATOM 1798 C CA . ALA A 1 229 ? 2.750 12.592 10.228 1.00 95.81 229 ALA A CA 1
ATOM 1799 C C . ALA A 1 229 ? 3.864 12.449 11.277 1.00 95.81 229 ALA A C 1
ATOM 1801 O O . ALA A 1 229 ? 3.605 12.049 12.411 1.00 95.81 229 ALA A O 1
ATOM 1802 N N . LEU A 1 230 ? 5.101 12.814 10.944 1.00 95.12 230 LEU A N 1
ATOM 1803 C CA . LEU A 1 230 ? 6.267 12.623 11.812 1.00 95.12 230 LEU A CA 1
ATOM 1804 C C . LEU A 1 230 ? 6.641 13.869 12.640 1.00 95.12 230 LEU A C 1
ATOM 1806 O O . LEU A 1 230 ? 7.663 13.871 13.330 1.00 95.12 230 LEU A O 1
ATOM 1810 N N . GLU A 1 231 ? 5.812 14.920 12.625 1.00 90.81 231 GLU A N 1
ATOM 1811 C CA . GLU A 1 231 ? 6.069 16.166 13.352 1.00 90.81 231 GLU A CA 1
ATOM 1812 C C . GLU A 1 231 ? 6.068 15.956 14.882 1.00 90.81 231 GLU A C 1
ATOM 1814 O O . GLU A 1 231 ? 5.055 15.612 15.498 1.00 90.81 231 GLU A O 1
ATOM 1819 N N . ARG A 1 232 ? 7.205 16.233 15.533 1.00 83.44 232 ARG A N 1
ATOM 1820 C CA . ARG A 1 232 ? 7.371 16.143 16.995 1.00 83.44 232 ARG A CA 1
ATOM 1821 C C . ARG A 1 232 ? 7.005 17.459 17.671 1.00 83.44 232 ARG A C 1
ATOM 1823 O O . ARG A 1 232 ? 7.872 18.231 18.074 1.00 83.44 232 ARG A O 1
ATOM 1830 N N . ARG A 1 233 ? 5.705 17.733 17.769 1.00 83.19 233 ARG A N 1
ATOM 1831 C CA . ARG A 1 233 ? 5.172 18.885 18.511 1.00 83.19 233 ARG A CA 1
ATOM 1832 C C . ARG A 1 233 ? 4.080 18.464 19.491 1.00 83.19 233 ARG A C 1
ATOM 1834 O O . ARG A 1 233 ? 3.324 17.544 19.164 1.00 83.19 233 ARG A O 1
ATOM 1841 N N . PRO A 1 234 ? 3.982 19.132 20.659 1.00 81.06 234 PRO A N 1
ATOM 1842 C CA . PRO A 1 234 ? 2.859 18.942 21.560 1.00 81.06 234 PRO A CA 1
ATOM 1843 C C . PRO A 1 234 ? 1.569 19.330 20.839 1.00 81.06 234 PRO A C 1
ATOM 1845 O O . PRO A 1 234 ? 1.505 20.330 20.120 1.00 81.06 234 PRO A O 1
ATOM 1848 N N . GLU A 1 235 ? 0.543 18.516 21.019 1.00 85.44 235 GLU A N 1
ATOM 1849 C CA . GLU A 1 235 ? -0.731 18.673 20.340 1.00 85.44 235 GLU A CA 1
ATOM 1850 C C . GLU A 1 235 ? -1.882 18.215 21.229 1.00 85.44 235 GLU A C 1
ATOM 1852 O O . GLU A 1 235 ? -1.699 17.480 22.199 1.00 85.44 235 GLU A O 1
ATOM 1857 N N . ASN A 1 236 ? -3.085 18.667 20.892 1.00 91.38 236 ASN A N 1
ATOM 1858 C CA . ASN A 1 236 ? -4.294 18.196 21.548 1.00 91.38 236 ASN A CA 1
ATOM 1859 C C . ASN A 1 236 ? -4.669 16.778 21.074 1.00 91.38 236 ASN A C 1
ATOM 1861 O O . ASN A 1 236 ? -4.223 16.313 20.023 1.00 91.38 236 ASN A O 1
ATOM 1865 N N . LYS A 1 237 ? -5.544 16.112 21.836 1.00 89.94 237 LYS A N 1
ATOM 1866 C CA . LYS A 1 237 ? -5.998 14.738 21.563 1.00 89.94 237 LYS A CA 1
ATOM 1867 C C . LYS A 1 237 ? -6.545 14.557 20.140 1.00 89.94 237 LYS A C 1
ATOM 1869 O O . LYS A 1 237 ? -6.137 13.638 19.444 1.00 89.94 237 LYS A O 1
ATOM 1874 N N . LYS A 1 238 ? -7.399 15.477 19.676 1.00 90.50 238 LYS A N 1
ATOM 1875 C CA . LYS A 1 238 ? -8.023 15.397 18.343 1.00 90.50 238 LYS A CA 1
ATOM 1876 C C . LYS A 1 238 ? -6.997 15.473 17.205 1.00 90.50 238 LYS A C 1
ATOM 1878 O O . LYS A 1 238 ? -7.133 14.791 16.195 1.00 90.50 238 LYS A O 1
ATOM 1883 N N . ARG A 1 239 ? -5.974 16.324 17.339 1.00 90.25 239 ARG A N 1
ATOM 1884 C CA . ARG A 1 239 ? -4.898 16.437 16.346 1.00 90.25 239 ARG A CA 1
ATOM 1885 C C . ARG A 1 239 ? -4.013 15.190 16.353 1.00 90.25 239 ARG A C 1
ATOM 1887 O O . ARG A 1 239 ? -3.675 14.717 15.272 1.00 90.25 239 ARG A O 1
ATOM 1894 N N . ARG A 1 240 ? -3.753 14.617 17.534 1.00 90.31 240 ARG A N 1
ATOM 1895 C CA . ARG A 1 240 ? -3.067 13.326 17.678 1.00 90.31 240 ARG A CA 1
ATOM 1896 C C . ARG A 1 240 ? -3.793 12.205 16.956 1.00 90.31 240 ARG A C 1
ATOM 1898 O O . ARG A 1 240 ? -3.185 11.565 16.112 1.00 90.31 240 ARG A O 1
ATOM 1905 N N . GLU A 1 241 ? -5.088 12.034 17.203 1.00 91.19 241 GLU A N 1
ATOM 1906 C CA . GLU A 1 241 ? -5.899 10.994 16.552 1.00 91.19 241 GLU A CA 1
ATOM 1907 C C . GLU A 1 241 ? -5.859 11.112 15.021 1.00 91.19 241 GLU A C 1
ATOM 1909 O O . GLU A 1 241 ? -5.603 10.133 14.325 1.00 91.19 241 GLU A O 1
ATOM 1914 N N . ARG A 1 242 ? -6.023 12.329 14.481 1.00 92.44 242 ARG A N 1
ATOM 1915 C CA . ARG A 1 242 ? -5.915 12.576 13.030 1.00 92.44 242 ARG A CA 1
ATOM 1916 C C . ARG A 1 242 ? -4.533 12.230 12.481 1.00 92.44 242 ARG A C 1
ATOM 1918 O O . ARG A 1 242 ? -4.417 11.696 11.382 1.00 92.44 242 ARG A O 1
ATOM 1925 N N . ARG A 1 243 ? -3.481 12.535 13.239 1.00 93.56 243 ARG A N 1
ATOM 1926 C CA . ARG A 1 243 ? -2.107 12.254 12.837 1.00 93.56 243 ARG A CA 1
ATOM 1927 C C . ARG A 1 243 ? -1.774 10.767 12.928 1.00 93.56 243 ARG A C 1
ATOM 1929 O O . ARG A 1 243 ? -1.080 10.272 12.050 1.00 93.56 243 ARG A O 1
ATOM 1936 N N . ASP A 1 244 ? -2.287 10.057 13.928 1.00 93.94 244 ASP A N 1
ATOM 1937 C CA . ASP A 1 244 ? -2.151 8.601 14.053 1.00 93.94 244 ASP A CA 1
ATOM 1938 C C . ASP A 1 244 ? -2.839 7.877 12.891 1.00 93.94 244 ASP A C 1
ATOM 1940 O O . ASP A 1 244 ? -2.236 6.991 12.286 1.00 93.94 244 ASP A O 1
ATOM 1944 N N . LEU A 1 245 ? -4.031 8.331 12.485 1.00 95.00 245 LEU A N 1
ATOM 1945 C CA . LEU A 1 245 ? -4.691 7.839 11.272 1.00 95.00 245 LEU A CA 1
ATOM 1946 C C . LEU A 1 245 ? -3.836 8.083 10.022 1.00 95.00 245 LEU A C 1
ATOM 1948 O O . LEU A 1 245 ? -3.619 7.160 9.240 1.00 95.00 245 LEU A O 1
ATOM 1952 N N . LEU A 1 246 ? -3.282 9.289 9.859 1.00 97.06 246 LEU A N 1
ATOM 1953 C CA . LEU A 1 246 ? -2.406 9.595 8.727 1.00 97.06 246 LEU A CA 1
ATOM 1954 C C . LEU A 1 246 ? -1.136 8.725 8.722 1.00 97.06 246 LEU A C 1
ATOM 1956 O O . LEU A 1 246 ? -0.702 8.265 7.665 1.00 97.06 246 LEU A O 1
ATOM 1960 N N . ARG A 1 247 ? -0.538 8.464 9.892 1.00 97.12 247 ARG A N 1
ATOM 1961 C CA . ARG A 1 247 ? 0.624 7.567 10.019 1.00 97.12 247 ARG A CA 1
ATOM 1962 C C . ARG A 1 247 ? 0.268 6.148 9.594 1.00 97.12 247 ARG A C 1
ATOM 1964 O O . ARG A 1 247 ? 1.014 5.553 8.822 1.00 97.12 247 ARG A O 1
ATOM 1971 N N . LEU A 1 248 ? -0.866 5.631 10.069 1.00 96.94 248 LEU A N 1
ATOM 1972 C CA . LEU A 1 248 ? -1.364 4.310 9.701 1.00 96.94 248 LEU A CA 1
ATOM 1973 C C . LEU A 1 248 ? -1.604 4.206 8.187 1.00 96.94 248 LEU A C 1
ATOM 1975 O O . LEU A 1 248 ? -1.153 3.254 7.555 1.00 96.94 248 LEU A O 1
ATOM 1979 N N . GLN A 1 249 ? -2.246 5.208 7.587 1.00 97.88 249 GLN A N 1
ATOM 1980 C CA . GLN A 1 249 ? -2.491 5.256 6.146 1.00 97.88 249 GLN A CA 1
ATOM 1981 C C . GLN A 1 249 ? -1.183 5.251 5.334 1.00 97.88 249 GLN A C 1
ATOM 1983 O O . GLN A 1 249 ? -1.047 4.468 4.395 1.00 97.88 249 GLN A O 1
ATOM 1988 N N . LEU A 1 250 ? -0.196 6.076 5.708 1.00 98.62 250 LEU A N 1
ATOM 1989 C CA . LEU A 1 250 ? 1.113 6.113 5.039 1.00 98.62 250 LEU A CA 1
ATOM 1990 C C . LEU A 1 250 ? 1.870 4.787 5.175 1.00 98.62 250 LEU A C 1
ATOM 1992 O O . LEU A 1 250 ? 2.424 4.301 4.191 1.00 98.62 250 LEU A O 1
ATOM 1996 N N . LEU A 1 251 ? 1.858 4.178 6.365 1.00 98.50 251 LEU A N 1
ATOM 1997 C CA . LEU A 1 251 ? 2.471 2.870 6.597 1.00 98.50 251 LEU A CA 1
ATOM 1998 C C . LEU A 1 251 ? 1.872 1.795 5.690 1.00 98.50 251 LEU A C 1
ATOM 2000 O O . LEU A 1 251 ? 2.613 1.010 5.110 1.00 98.50 251 LEU A O 1
ATOM 2004 N N . ARG A 1 252 ? 0.550 1.797 5.511 1.00 98.25 252 ARG A N 1
ATOM 2005 C CA . ARG A 1 252 ? -0.155 0.845 4.641 1.00 98.25 252 ARG A CA 1
ATOM 2006 C C . ARG A 1 252 ? 0.160 1.055 3.168 1.00 98.25 252 ARG A C 1
ATOM 2008 O O . ARG A 1 252 ? 0.390 0.083 2.452 1.00 98.25 252 ARG A O 1
ATOM 2015 N N . ILE A 1 253 ? 0.236 2.311 2.726 1.00 98.69 253 ILE A N 1
ATOM 2016 C CA . ILE A 1 253 ? 0.676 2.650 1.366 1.00 98.69 253 ILE A CA 1
ATOM 2017 C C . ILE A 1 253 ? 2.093 2.120 1.133 1.00 98.69 253 ILE A C 1
ATOM 2019 O O . ILE A 1 253 ? 2.334 1.409 0.160 1.00 98.69 253 ILE A O 1
ATOM 2023 N N . PHE A 1 254 ? 3.032 2.422 2.032 1.00 98.75 254 PHE A N 1
ATOM 2024 C CA . PHE A 1 254 ? 4.419 1.992 1.874 1.00 98.75 254 PHE A CA 1
ATOM 2025 C C . PHE A 1 254 ? 4.609 0.485 2.055 1.00 98.75 254 PHE A C 1
ATOM 2027 O O . PHE A 1 254 ? 5.463 -0.083 1.382 1.00 98.75 254 PHE A O 1
ATOM 2034 N N . GLU A 1 255 ? 3.802 -0.185 2.880 1.00 98.19 255 GLU A N 1
ATOM 2035 C CA . GLU A 1 255 ? 3.786 -1.646 2.970 1.00 98.19 255 GLU A CA 1
ATOM 2036 C C . GLU A 1 255 ? 3.384 -2.285 1.638 1.00 98.19 255 GLU A C 1
ATOM 2038 O O . GLU A 1 255 ? 4.080 -3.192 1.181 1.00 98.19 255 GLU A O 1
ATOM 2043 N N . LEU A 1 256 ? 2.314 -1.799 0.996 1.00 98.19 256 LEU A N 1
ATOM 2044 C CA . LEU A 1 256 ? 1.868 -2.291 -0.314 1.00 98.19 256 LEU A CA 1
ATOM 2045 C C . LEU A 1 256 ? 2.906 -2.023 -1.411 1.00 98.19 256 LEU A C 1
ATOM 2047 O O . LEU A 1 256 ? 3.185 -2.899 -2.228 1.00 98.19 256 LEU A O 1
ATOM 2051 N N . LEU A 1 257 ? 3.517 -0.835 -1.415 1.00 98.31 257 LEU A N 1
ATOM 2052 C CA . LEU A 1 257 ? 4.561 -0.486 -2.382 1.00 98.31 257 LEU A CA 1
ATOM 2053 C C . LEU A 1 257 ? 5.847 -1.296 -2.168 1.00 98.31 257 LEU A C 1
ATOM 2055 O O . LEU A 1 257 ? 6.510 -1.663 -3.141 1.00 98.31 257 LEU A O 1
ATOM 2059 N N . ALA A 1 258 ? 6.203 -1.585 -0.914 1.00 97.69 258 ALA A N 1
ATOM 2060 C CA . ALA A 1 258 ? 7.315 -2.467 -0.583 1.00 97.69 258 ALA A CA 1
ATOM 2061 C C . ALA A 1 258 ? 7.021 -3.911 -1.014 1.00 97.69 258 ALA A C 1
ATOM 2063 O O . ALA A 1 258 ? 7.870 -4.518 -1.656 1.00 97.69 258 ALA A O 1
ATOM 2064 N N . ASP A 1 259 ? 5.823 -4.435 -0.724 1.00 96.06 259 ASP A N 1
ATOM 2065 C CA . ASP A 1 259 ? 5.379 -5.788 -1.112 1.00 96.06 259 ASP A CA 1
ATOM 2066 C C . ASP A 1 259 ? 5.393 -5.982 -2.636 1.00 96.06 259 ASP A C 1
ATOM 2068 O O . ASP A 1 259 ? 5.864 -6.998 -3.142 1.00 96.06 259 ASP A O 1
ATOM 2072 N N . ALA A 1 260 ? 4.959 -4.961 -3.382 1.00 95.38 260 ALA A N 1
ATOM 2073 C CA . ALA A 1 260 ? 4.989 -4.950 -4.842 1.00 95.38 260 ALA A CA 1
ATOM 2074 C C . ALA A 1 260 ? 6.398 -4.741 -5.437 1.00 95.38 260 ALA A C 1
ATOM 2076 O O . ALA A 1 260 ? 6.540 -4.678 -6.659 1.00 95.38 260 ALA A O 1
ATOM 2077 N N . GLY A 1 261 ? 7.433 -4.581 -4.605 1.00 95.81 261 GLY A N 1
ATOM 2078 C CA . GLY A 1 261 ? 8.811 -4.343 -5.037 1.00 95.81 261 GLY A CA 1
ATOM 2079 C C . GLY A 1 261 ? 9.049 -2.980 -5.697 1.00 95.81 261 GLY A C 1
ATOM 2080 O O . GLY A 1 261 ? 10.118 -2.754 -6.260 1.00 95.81 261 GLY A O 1
ATOM 2081 N N . VAL A 1 262 ? 8.083 -2.059 -5.619 1.00 97.00 262 VAL A N 1
ATOM 2082 C CA . VAL A 1 262 ? 8.136 -0.738 -6.266 1.00 97.00 262 VAL A CA 1
ATOM 2083 C C . VAL A 1 262 ? 9.226 0.129 -5.644 1.00 97.00 262 VAL A C 1
ATOM 2085 O O . VAL A 1 262 ? 9.982 0.788 -6.354 1.00 97.00 262 VAL A O 1
ATOM 2088 N N . ILE A 1 263 ? 9.356 0.086 -4.315 1.00 96.88 263 ILE A N 1
ATOM 2089 C CA . ILE A 1 263 ? 10.391 0.839 -3.594 1.00 96.88 263 ILE A CA 1
ATOM 2090 C C . ILE A 1 263 ? 11.789 0.283 -3.912 1.00 96.88 263 ILE A C 1
ATOM 2092 O O . ILE A 1 263 ? 12.740 1.051 -4.043 1.00 96.88 263 ILE A O 1
ATOM 2096 N N . SER A 1 264 ? 11.909 -1.036 -4.081 1.00 95.06 264 SER A N 1
ATOM 2097 C CA . SER A 1 264 ? 13.164 -1.731 -4.397 1.00 95.06 264 SER A CA 1
ATOM 2098 C C . SER A 1 264 ? 13.507 -1.778 -5.892 1.00 95.06 264 SER A C 1
ATOM 2100 O O . SER A 1 264 ? 14.518 -2.374 -6.260 1.00 95.06 264 SER A O 1
ATOM 2102 N N . ASP A 1 265 ? 12.683 -1.189 -6.764 1.00 93.94 265 ASP A N 1
ATOM 2103 C CA . ASP A 1 265 ? 12.942 -1.135 -8.203 1.00 93.94 265 ASP A CA 1
ATOM 2104 C C . ASP A 1 265 ? 14.259 -0.389 -8.482 1.00 93.94 265 ASP A C 1
ATOM 2106 O O . ASP A 1 265 ? 14.468 0.740 -8.035 1.00 93.94 265 ASP A O 1
ATOM 2110 N N . SER A 1 266 ? 15.163 -1.022 -9.232 1.00 85.94 266 SER A N 1
ATOM 2111 C CA . SER A 1 266 ? 16.521 -0.512 -9.469 1.00 85.94 266 SER A CA 1
ATOM 2112 C C . SER A 1 266 ? 16.582 0.731 -10.360 1.00 85.94 266 SER A C 1
ATOM 2114 O O . SER A 1 266 ? 17.607 1.411 -10.410 1.00 85.94 266 SER A O 1
ATOM 2116 N N . THR A 1 267 ? 15.527 1.011 -11.126 1.00 88.25 267 THR A N 1
ATOM 2117 C CA . THR A 1 267 ? 15.537 2.062 -12.148 1.00 88.25 267 THR A CA 1
ATOM 2118 C C . THR A 1 267 ? 14.791 3.300 -11.680 1.00 88.25 267 THR A C 1
ATOM 2120 O O . THR A 1 267 ? 15.312 4.414 -11.820 1.00 88.25 267 THR A O 1
ATOM 2123 N N . ASN A 1 268 ? 13.598 3.093 -11.124 1.00 89.44 268 ASN A N 1
ATOM 2124 C CA . ASN A 1 268 ? 12.641 4.138 -10.781 1.00 89.44 268 ASN A CA 1
ATOM 2125 C C . ASN A 1 268 ? 12.294 4.181 -9.287 1.00 89.44 268 ASN A C 1
ATOM 2127 O O . ASN A 1 268 ? 11.734 5.186 -8.844 1.00 89.44 268 ASN A O 1
ATOM 2131 N N . GLY A 1 269 ? 12.654 3.145 -8.523 1.00 91.50 269 GLY A N 1
ATOM 2132 C CA . GLY A 1 269 ? 12.393 3.038 -7.090 1.00 91.50 269 GLY A CA 1
ATOM 2133 C C . GLY A 1 269 ? 13.222 3.993 -6.225 1.00 91.50 269 GLY A C 1
ATOM 2134 O O . GLY A 1 269 ? 13.823 4.968 -6.698 1.00 91.50 269 GLY A O 1
ATOM 2135 N N . ALA A 1 270 ? 13.236 3.705 -4.924 1.00 94.31 270 ALA A N 1
ATOM 2136 C CA . ALA A 1 270 ? 13.915 4.498 -3.903 1.00 94.31 270 ALA A CA 1
ATOM 2137 C C . ALA A 1 270 ? 15.346 4.027 -3.616 1.00 94.31 270 ALA A C 1
ATOM 2139 O O . ALA A 1 270 ? 15.955 4.551 -2.690 1.00 94.31 270 ALA A O 1
ATOM 2140 N N . LEU A 1 271 ? 15.882 3.049 -4.350 1.00 94.50 271 LEU A N 1
ATOM 2141 C CA . LEU A 1 271 ? 17.274 2.637 -4.188 1.00 94.50 271 LEU A CA 1
ATOM 2142 C C . LEU A 1 271 ? 18.210 3.586 -4.939 1.00 94.50 271 LEU A C 1
ATOM 2144 O O . LEU A 1 271 ? 17.991 3.928 -6.104 1.00 94.50 271 LEU A O 1
ATOM 2148 N N . GLU A 1 272 ? 19.279 3.999 -4.273 1.00 92.69 272 GLU A N 1
ATOM 2149 C CA . GLU A 1 272 ? 20.383 4.705 -4.907 1.00 92.69 272 GLU A CA 1
ATOM 2150 C C . GLU A 1 272 ? 21.115 3.763 -5.872 1.00 92.69 272 GLU A C 1
ATOM 2152 O O . GLU A 1 272 ? 21.483 2.645 -5.511 1.00 92.69 272 GLU A O 1
ATOM 2157 N N . ARG A 1 273 ? 21.339 4.215 -7.112 1.00 88.19 273 ARG A N 1
ATOM 2158 C CA . ARG A 1 273 ? 21.872 3.365 -8.193 1.00 88.19 273 ARG A CA 1
ATOM 2159 C C . ARG A 1 273 ? 23.269 2.818 -7.902 1.00 88.19 273 ARG A C 1
ATOM 2161 O O . ARG A 1 273 ? 23.551 1.680 -8.260 1.00 88.19 273 ARG A O 1
ATOM 2168 N N . ASP A 1 274 ? 24.109 3.615 -7.248 1.00 88.94 274 ASP A N 1
ATOM 2169 C CA . ASP A 1 274 ? 25.518 3.275 -7.027 1.00 88.94 274 ASP A CA 1
ATOM 2170 C C . ASP A 1 274 ? 25.734 2.510 -5.717 1.00 88.94 274 ASP A C 1
ATOM 2172 O O . ASP A 1 274 ? 26.530 1.575 -5.652 1.00 88.94 274 ASP A O 1
ATOM 2176 N N . THR A 1 275 ? 25.025 2.904 -4.659 1.00 91.50 275 THR A N 1
ATOM 2177 C CA . THR A 1 275 ? 25.220 2.358 -3.309 1.00 91.50 275 THR A CA 1
ATOM 2178 C C . THR A 1 275 ? 24.282 1.193 -3.008 1.00 91.50 275 THR A C 1
ATOM 2180 O O . THR A 1 275 ? 24.554 0.424 -2.087 1.00 91.50 275 THR A O 1
ATOM 2183 N N . LEU A 1 276 ? 23.180 1.059 -3.761 1.00 93.06 276 LEU A N 1
ATOM 2184 C CA . LEU A 1 276 ? 22.053 0.163 -3.476 1.00 93.06 276 LEU A CA 1
ATOM 2185 C C . LEU A 1 276 ? 21.398 0.422 -2.108 1.00 93.06 276 LEU A C 1
ATOM 2187 O O . LEU A 1 276 ? 20.626 -0.407 -1.618 1.00 93.06 276 LEU A O 1
ATOM 2191 N N . ALA A 1 277 ? 21.709 1.560 -1.485 1.00 95.38 277 ALA A N 1
ATOM 2192 C CA . ALA A 1 277 ? 21.098 1.988 -0.244 1.00 95.38 277 ALA A CA 1
ATOM 2193 C C . ALA A 1 277 ? 19.690 2.521 -0.501 1.00 95.38 277 ALA A C 1
ATOM 2195 O O . ALA A 1 277 ? 19.381 3.038 -1.576 1.00 95.38 277 ALA A O 1
ATOM 2196 N N . LEU A 1 278 ? 18.837 2.420 0.515 1.00 96.44 278 LEU A N 1
ATOM 2197 C CA . LEU A 1 278 ? 17.565 3.122 0.514 1.00 96.44 278 LEU A CA 1
ATOM 2198 C C . LEU A 1 278 ? 17.831 4.635 0.486 1.00 96.44 278 LEU A C 1
ATOM 2200 O O . LEU A 1 278 ? 18.686 5.131 1.215 1.00 96.44 278 LEU A O 1
ATOM 2204 N N . GLY A 1 279 ? 17.109 5.371 -0.351 1.00 94.75 279 GLY A N 1
ATOM 2205 C CA . GLY A 1 279 ? 17.302 6.806 -0.514 1.00 94.75 279 GLY A CA 1
ATOM 2206 C C . GLY A 1 279 ? 17.037 7.574 0.780 1.00 94.75 279 GLY A C 1
ATOM 2207 O O . GLY A 1 279 ? 16.199 7.178 1.596 1.00 94.75 279 GLY A O 1
ATOM 2208 N N . ALA A 1 280 ? 17.728 8.706 0.943 1.00 95.38 280 ALA A N 1
ATOM 2209 C CA . ALA A 1 280 ? 17.737 9.502 2.174 1.00 95.38 280 ALA A CA 1
ATOM 2210 C C . ALA A 1 280 ? 16.340 9.784 2.756 1.00 95.38 280 ALA A C 1
ATOM 2212 O O . ALA A 1 280 ? 16.142 9.647 3.960 1.00 95.38 280 ALA A O 1
ATOM 2213 N N . LEU A 1 281 ? 15.360 10.100 1.903 1.00 96.12 281 LEU A N 1
ATOM 2214 C CA . LEU A 1 281 ? 13.979 10.350 2.320 1.00 96.12 281 LEU A CA 1
ATOM 2215 C C . LEU A 1 281 ? 13.348 9.152 3.049 1.00 96.12 281 LEU A C 1
ATOM 2217 O O . LEU A 1 281 ? 12.706 9.313 4.084 1.00 96.12 281 LEU A O 1
ATOM 2221 N N . PHE A 1 282 ? 13.522 7.944 2.511 1.00 97.12 282 PHE A N 1
ATOM 2222 C CA . PHE A 1 282 ? 12.959 6.734 3.104 1.00 97.12 282 PHE A CA 1
ATOM 2223 C C . PHE A 1 282 ? 13.773 6.258 4.310 1.00 97.12 282 PHE A C 1
ATOM 2225 O O . PHE A 1 282 ? 13.182 5.759 5.264 1.00 97.12 282 PHE A O 1
ATOM 2232 N N . LEU A 1 283 ? 15.097 6.456 4.320 1.00 97.06 283 LEU A N 1
ATOM 2233 C CA . LEU A 1 283 ? 15.909 6.227 5.522 1.00 97.06 283 LEU A CA 1
ATOM 2234 C C . LEU A 1 283 ? 15.451 7.116 6.683 1.00 97.06 283 LEU A C 1
ATOM 2236 O O . LEU A 1 283 ? 15.255 6.620 7.791 1.00 97.06 283 LEU A O 1
ATOM 2240 N N . GLU A 1 284 ? 15.234 8.406 6.416 1.00 97.00 284 GLU A N 1
ATOM 2241 C CA . GLU A 1 284 ? 14.714 9.355 7.399 1.00 97.00 284 GLU A CA 1
ATOM 2242 C C . GLU A 1 284 ? 13.310 8.949 7.866 1.00 97.00 284 GLU A C 1
ATOM 2244 O O . GLU A 1 284 ? 13.058 8.889 9.068 1.00 97.00 284 GLU A O 1
ATOM 2249 N N . TYR A 1 285 ? 12.411 8.592 6.942 1.00 98.12 285 TYR A N 1
ATOM 2250 C CA . TYR A 1 285 ? 11.064 8.131 7.284 1.00 98.12 285 TYR A CA 1
ATOM 2251 C C . TYR A 1 285 ? 11.080 6.890 8.189 1.00 98.12 285 TYR A C 1
ATOM 2253 O O . TYR A 1 285 ? 10.360 6.849 9.192 1.00 98.12 285 TYR A O 1
ATOM 2261 N N . VAL A 1 286 ? 11.915 5.893 7.873 1.00 98.25 286 VAL A N 1
ATOM 2262 C CA . VAL A 1 286 ? 12.062 4.668 8.673 1.00 98.25 286 VAL A CA 1
ATOM 2263 C C . VAL A 1 286 ? 12.600 4.990 10.068 1.00 98.25 286 VAL A C 1
ATOM 2265 O O . VAL A 1 286 ? 12.034 4.517 11.052 1.00 98.25 286 VAL A O 1
ATOM 2268 N N . ASP A 1 287 ? 13.642 5.816 10.185 1.00 97.50 287 ASP A N 1
ATOM 2269 C CA . ASP A 1 287 ? 14.230 6.158 11.487 1.00 97.50 287 ASP A CA 1
ATOM 2270 C C . ASP A 1 287 ? 13.298 7.030 12.348 1.00 97.50 287 ASP A C 1
ATOM 2272 O O . ASP A 1 287 ? 13.147 6.805 13.551 1.00 97.50 287 ASP A O 1
ATOM 2276 N N . LEU A 1 288 ? 12.596 7.992 11.744 1.00 97.50 288 LEU A N 1
ATOM 2277 C CA . LEU A 1 288 ? 11.606 8.815 12.442 1.00 97.50 288 LEU A CA 1
ATOM 2278 C C . LEU A 1 288 ? 10.404 7.995 12.920 1.00 97.50 288 LEU A C 1
ATOM 2280 O O . LEU A 1 288 ? 9.964 8.192 14.055 1.00 97.50 288 LEU A O 1
ATOM 2284 N N . THR A 1 289 ? 9.907 7.070 12.094 1.00 97.62 289 THR A N 1
ATOM 2285 C CA . THR A 1 289 ? 8.818 6.152 12.465 1.00 97.62 289 THR A CA 1
ATOM 2286 C C . THR A 1 289 ? 9.256 5.210 13.582 1.00 97.62 289 THR A C 1
ATOM 2288 O O . THR A 1 289 ? 8.531 5.036 14.559 1.00 97.62 289 THR A O 1
ATOM 2291 N N . ARG A 1 290 ? 10.478 4.670 13.493 1.00 96.44 290 ARG A N 1
ATOM 2292 C CA . ARG A 1 290 ? 11.099 3.859 14.546 1.00 96.44 290 ARG A CA 1
ATOM 2293 C C . ARG A 1 290 ? 11.142 4.611 15.876 1.00 96.44 290 ARG A C 1
ATOM 2295 O O . ARG A 1 290 ? 10.620 4.110 16.864 1.00 96.44 290 ARG A O 1
ATOM 2302 N N . MET A 1 291 ? 11.715 5.818 15.902 1.00 95.00 291 MET A N 1
ATOM 2303 C CA . MET A 1 291 ? 11.782 6.648 17.115 1.00 95.00 291 MET A CA 1
ATOM 2304 C C . MET A 1 291 ? 10.399 6.962 17.694 1.00 95.00 291 MET A C 1
ATOM 2306 O O . MET A 1 291 ? 10.238 7.038 18.908 1.00 95.00 291 MET A O 1
ATOM 2310 N N . LEU A 1 292 ? 9.405 7.179 16.831 1.00 93.50 292 LEU A N 1
ATOM 2311 C CA . LEU A 1 292 ? 8.036 7.438 17.256 1.00 93.50 292 LEU A CA 1
ATOM 2312 C C . LEU A 1 292 ? 7.436 6.218 17.956 1.00 93.50 292 LEU A C 1
ATOM 2314 O O . LEU A 1 292 ? 6.923 6.342 19.062 1.00 93.50 292 LEU A O 1
ATOM 2318 N N . LEU A 1 293 ? 7.532 5.044 17.334 1.00 93.12 293 LEU A N 1
ATOM 2319 C CA . LEU A 1 293 ? 6.976 3.805 17.880 1.00 93.12 293 LEU A CA 1
ATOM 2320 C C . LEU A 1 293 ? 7.744 3.296 19.109 1.00 93.12 293 LEU A C 1
ATOM 2322 O O . LEU A 1 293 ? 7.173 2.561 19.910 1.00 93.12 293 LEU A O 1
ATOM 2326 N N . GLU A 1 294 ? 9.010 3.690 19.261 1.00 91.06 294 GLU A N 1
ATOM 2327 C CA . GLU A 1 294 ? 9.824 3.448 20.457 1.00 91.06 294 GLU A CA 1
ATOM 2328 C C . GLU A 1 294 ? 9.402 4.342 21.636 1.00 91.06 294 GLU A C 1
ATOM 2330 O O . GLU A 1 294 ? 9.389 3.889 22.778 1.00 91.06 294 GLU A O 1
ATOM 2335 N N . ALA A 1 295 ? 9.020 5.598 21.374 1.00 88.62 295 ALA A N 1
ATOM 2336 C CA . ALA A 1 295 ? 8.559 6.525 22.410 1.00 88.62 295 ALA A CA 1
ATOM 2337 C C . ALA A 1 295 ? 7.137 6.207 22.919 1.00 88.62 295 ALA A C 1
ATOM 2339 O O . ALA A 1 295 ? 6.797 6.535 24.057 1.00 88.62 295 ALA A O 1
ATOM 2340 N N . GLU A 1 296 ? 6.303 5.579 22.087 1.00 81.94 296 GLU A N 1
ATOM 2341 C CA . GLU A 1 296 ? 4.924 5.208 22.416 1.00 81.94 296 GLU A CA 1
ATOM 2342 C C . GLU A 1 296 ? 4.875 3.826 23.093 1.00 81.94 296 GLU A C 1
ATOM 2344 O O . GLU A 1 296 ? 5.026 2.782 22.449 1.00 81.94 296 GLU A O 1
ATOM 2349 N N . ASN A 1 297 ? 4.638 3.806 24.409 1.00 68.06 297 ASN A N 1
ATOM 2350 C CA . ASN A 1 297 ? 4.655 2.575 25.213 1.00 68.06 297 ASN A CA 1
ATOM 2351 C C . ASN A 1 297 ? 3.257 2.064 25.617 1.00 68.06 297 ASN A C 1
ATOM 2353 O O . ASN A 1 297 ? 3.149 1.085 26.355 1.00 68.06 297 ASN A O 1
ATOM 2357 N N . ASP A 1 298 ? 2.183 2.699 25.139 1.00 73.81 298 ASP A N 1
ATOM 2358 C CA . ASP A 1 298 ? 0.816 2.281 25.458 1.00 73.81 298 ASP A CA 1
ATOM 2359 C C . ASP A 1 298 ? 0.414 1.040 24.645 1.00 73.81 298 ASP A C 1
ATOM 2361 O O . ASP A 1 298 ? 0.024 1.110 23.479 1.00 73.81 298 ASP A O 1
ATOM 2365 N N . LYS A 1 299 ? 0.563 -0.136 25.262 1.00 61.84 299 LYS A N 1
ATOM 2366 C CA . LYS A 1 299 ? 0.315 -1.438 24.626 1.00 61.84 299 LYS A CA 1
ATOM 2367 C C . LYS A 1 299 ? -1.171 -1.711 24.354 1.00 61.84 299 LYS A C 1
ATOM 2369 O O . LYS A 1 299 ? -1.460 -2.676 23.645 1.00 61.84 299 LYS A O 1
ATOM 2374 N N . GLU A 1 300 ? -2.091 -0.912 24.896 1.00 61.69 300 GLU A N 1
ATOM 2375 C CA . GLU A 1 300 ? -3.540 -1.135 24.783 1.00 61.69 300 GLU A CA 1
ATOM 2376 C C . GLU A 1 300 ? -4.190 -0.357 23.631 1.00 61.69 300 GLU A C 1
ATOM 2378 O O . GLU A 1 300 ? -5.334 -0.621 23.268 1.00 61.69 300 GLU A O 1
ATOM 2383 N N . VAL A 1 301 ? -3.452 0.549 22.989 1.00 81.56 301 VAL A N 1
ATOM 2384 C CA . VAL A 1 301 ? -3.961 1.338 21.866 1.00 81.56 301 VAL A CA 1
ATOM 2385 C C . VAL A 1 301 ? -3.929 0.505 20.577 1.00 81.56 301 VAL A C 1
ATOM 2387 O O . VAL A 1 301 ? -2.866 0.259 20.008 1.00 81.56 301 VAL A O 1
ATOM 2390 N N . GLU A 1 302 ? -5.101 0.086 20.088 1.00 86.31 302 GLU A N 1
ATOM 2391 C CA . GLU A 1 302 ? -5.243 -0.750 18.878 1.00 86.31 302 GLU A CA 1
ATOM 2392 C C . GLU A 1 302 ? -4.557 -0.147 17.645 1.00 86.31 302 GLU A C 1
ATOM 2394 O O . GLU A 1 302 ? -3.797 -0.832 16.963 1.00 86.31 302 GLU A O 1
ATOM 2399 N N . ILE A 1 303 ? -4.706 1.163 17.417 1.00 90.19 303 ILE A N 1
ATOM 2400 C CA . ILE A 1 303 ? -4.032 1.838 16.297 1.00 90.19 303 ILE A CA 1
ATOM 2401 C C . ILE A 1 303 ? -2.504 1.733 16.390 1.00 90.19 303 ILE A C 1
ATOM 2403 O O . ILE A 1 303 ? -1.834 1.603 15.369 1.00 90.19 303 ILE A O 1
ATOM 2407 N N . LEU A 1 304 ? -1.933 1.707 17.599 1.00 90.12 304 LEU A N 1
ATOM 2408 C CA . LEU A 1 304 ? -0.496 1.524 17.774 1.00 90.12 304 LEU A CA 1
ATOM 2409 C C . LEU A 1 304 ? -0.076 0.093 17.414 1.00 90.12 304 LEU A C 1
ATOM 2411 O O . LEU A 1 304 ? 0.974 -0.089 16.800 1.00 90.12 304 LEU A O 1
ATOM 2415 N N . LYS A 1 305 ? -0.887 -0.921 17.745 1.00 89.50 305 LYS A N 1
ATOM 2416 C CA . LYS A 1 305 ? -0.631 -2.313 17.332 1.00 89.50 305 LYS A CA 1
ATOM 2417 C C . LYS A 1 305 ? -0.645 -2.445 15.812 1.00 89.50 305 LYS A C 1
ATOM 2419 O O . LYS A 1 305 ? 0.281 -3.041 15.260 1.00 89.50 305 LYS A O 1
ATOM 2424 N N . ASP A 1 306 ? -1.624 -1.832 15.149 1.00 92.12 306 ASP A N 1
ATOM 2425 C CA . ASP A 1 306 ? -1.706 -1.806 13.688 1.00 92.12 306 ASP A CA 1
ATOM 2426 C C . ASP A 1 306 ? -0.492 -1.097 13.084 1.00 92.12 306 ASP A C 1
ATOM 2428 O O . ASP A 1 306 ? 0.191 -1.656 12.227 1.00 92.12 306 ASP A O 1
ATOM 2432 N N . MET A 1 307 ? -0.142 0.094 13.578 1.00 94.81 307 MET A N 1
ATOM 2433 C CA . MET A 1 307 ? 1.033 0.827 13.101 1.00 94.81 307 MET A CA 1
ATOM 2434 C C . MET A 1 307 ? 2.318 0.011 13.242 1.00 94.81 307 MET A C 1
ATOM 2436 O O . MET A 1 307 ? 3.128 -0.023 12.317 1.00 94.81 307 MET A O 1
ATOM 2440 N N . ARG A 1 308 ? 2.510 -0.691 14.362 1.00 93.69 308 ARG A N 1
ATOM 2441 C CA . ARG A 1 308 ? 3.676 -1.562 14.524 1.00 93.69 308 ARG A CA 1
ATOM 2442 C C . ARG A 1 308 ? 3.634 -2.754 13.564 1.00 93.69 308 ARG A C 1
ATOM 2444 O O . ARG A 1 308 ? 4.658 -3.061 12.962 1.00 93.69 308 ARG A O 1
ATOM 2451 N N . ALA A 1 309 ? 2.473 -3.385 13.368 1.00 92.81 309 ALA A N 1
ATOM 2452 C CA . ALA A 1 309 ? 2.313 -4.497 12.430 1.00 92.81 309 ALA A CA 1
ATOM 2453 C C . ALA A 1 309 ? 2.641 -4.082 10.986 1.00 92.81 309 ALA A C 1
ATOM 2455 O O . ALA A 1 309 ? 3.431 -4.757 10.323 1.00 92.81 309 ALA A O 1
ATOM 2456 N N . HIS A 1 310 ? 2.099 -2.949 10.531 1.00 96.38 310 HIS A N 1
ATOM 2457 C CA . HIS A 1 310 ? 2.357 -2.401 9.199 1.00 96.38 310 HIS A CA 1
ATOM 2458 C C . HIS A 1 310 ? 3.803 -1.919 9.039 1.00 96.38 310 HIS A C 1
ATOM 2460 O O . HIS A 1 310 ? 4.421 -2.154 8.005 1.00 96.38 310 HIS A O 1
ATOM 2466 N N . PHE A 1 311 ? 4.396 -1.299 10.066 1.00 97.94 311 PHE A N 1
ATOM 2467 C CA . PHE A 1 311 ? 5.804 -0.892 10.029 1.00 97.94 311 PHE A CA 1
ATOM 2468 C C . PHE A 1 311 ? 6.751 -2.094 9.936 1.00 97.94 311 PHE A C 1
ATOM 2470 O O . PHE A 1 311 ? 7.699 -2.081 9.143 1.00 97.94 311 PHE A O 1
ATOM 2477 N N . SER A 1 312 ? 6.476 -3.157 10.696 1.00 96.44 312 SER A N 1
ATOM 2478 C CA . SER A 1 312 ? 7.203 -4.421 10.590 1.00 96.44 312 SER A CA 1
ATOM 2479 C C . SER A 1 312 ? 7.043 -5.052 9.210 1.00 96.44 312 SER A C 1
ATOM 2481 O O . SER A 1 312 ? 8.039 -5.396 8.580 1.00 96.44 312 SER A O 1
ATOM 2483 N N . ALA A 1 313 ? 5.817 -5.148 8.696 1.00 96.06 313 ALA A N 1
ATOM 2484 C CA . ALA A 1 313 ? 5.561 -5.732 7.386 1.00 96.06 313 ALA A CA 1
ATOM 2485 C C . ALA A 1 313 ? 6.209 -4.924 6.249 1.00 96.06 313 ALA A C 1
ATOM 2487 O O . ALA A 1 313 ? 6.894 -5.503 5.409 1.00 96.06 313 ALA A O 1
ATOM 2488 N N . MET A 1 314 ? 6.098 -3.592 6.273 1.00 97.75 314 MET A N 1
ATOM 2489 C CA . MET A 1 314 ? 6.792 -2.694 5.346 1.00 97.75 314 MET A CA 1
ATOM 2490 C C . MET A 1 314 ? 8.303 -2.946 5.367 1.00 97.75 314 MET A C 1
ATOM 2492 O O . MET A 1 314 ? 8.906 -3.149 4.316 1.00 97.75 314 MET A O 1
ATOM 2496 N N . THR A 1 315 ? 8.917 -2.981 6.553 1.00 97.81 315 THR A N 1
ATOM 2497 C CA . THR A 1 315 ? 10.367 -3.186 6.693 1.00 97.81 315 THR A CA 1
ATOM 2498 C C . THR A 1 315 ? 10.793 -4.574 6.211 1.00 97.81 315 THR A C 1
ATOM 2500 O O . THR A 1 315 ? 11.782 -4.697 5.487 1.00 97.81 315 THR A O 1
ATOM 2503 N N . ALA A 1 316 ? 10.020 -5.614 6.535 1.00 96.06 316 ALA A N 1
ATOM 2504 C CA . ALA A 1 316 ? 10.263 -6.969 6.052 1.00 96.06 316 ALA A CA 1
ATOM 2505 C C . ALA A 1 316 ? 10.180 -7.035 4.522 1.00 96.06 316 ALA A C 1
ATOM 2507 O O . ALA A 1 316 ? 11.056 -7.617 3.885 1.00 96.06 316 ALA A O 1
ATOM 2508 N N . ASN A 1 317 ? 9.167 -6.408 3.922 1.00 96.31 317 ASN A N 1
ATOM 2509 C CA . ASN A 1 317 ? 8.979 -6.396 2.474 1.00 96.31 317 ASN A CA 1
ATOM 2510 C C . ASN A 1 317 ? 10.111 -5.627 1.770 1.00 96.31 317 ASN A C 1
ATOM 2512 O O . ASN A 1 317 ? 10.658 -6.128 0.791 1.00 96.31 317 ASN A O 1
ATOM 2516 N N . LEU A 1 318 ? 10.569 -4.494 2.325 1.00 96.69 318 LEU A N 1
ATOM 2517 C CA . LEU A 1 318 ? 11.750 -3.773 1.820 1.00 96.69 318 LEU A CA 1
ATOM 2518 C C . LEU A 1 318 ? 12.995 -4.668 1.775 1.00 96.69 318 LEU A C 1
ATOM 2520 O O . LEU A 1 318 ? 13.728 -4.667 0.788 1.00 96.69 318 LEU A O 1
ATOM 2524 N N . ILE A 1 319 ? 13.238 -5.449 2.830 1.00 96.12 319 ILE A N 1
ATOM 2525 C CA . ILE A 1 319 ? 14.383 -6.365 2.895 1.00 96.12 319 ILE A CA 1
ATOM 2526 C C . ILE A 1 319 ? 14.201 -7.529 1.914 1.00 96.12 319 ILE A C 1
ATOM 2528 O O . ILE A 1 319 ? 15.144 -7.917 1.222 1.00 96.12 319 ILE A O 1
ATOM 2532 N N . GLN A 1 320 ? 13.004 -8.113 1.853 1.00 94.38 320 GLN A N 1
ATOM 2533 C CA . GLN A 1 320 ? 12.740 -9.327 1.082 1.00 94.38 320 GLN A CA 1
ATOM 2534 C C . GLN A 1 320 ? 12.754 -9.096 -0.426 1.00 94.38 320 GLN A C 1
ATOM 2536 O O . GLN A 1 320 ? 13.298 -9.940 -1.143 1.00 94.38 320 GLN A O 1
ATOM 2541 N N . CYS A 1 321 ? 12.246 -7.951 -0.883 1.00 93.94 321 CYS A N 1
ATOM 2542 C CA . CYS A 1 321 ? 12.232 -7.566 -2.293 1.00 93.94 321 CYS A CA 1
ATOM 2543 C C . CYS A 1 321 ? 13.611 -7.133 -2.821 1.00 93.94 321 CYS A C 1
ATOM 2545 O O . CYS A 1 321 ? 13.794 -6.996 -4.029 1.00 93.94 321 CYS A O 1
ATOM 2547 N N . VAL A 1 322 ? 14.612 -6.986 -1.945 1.00 94.12 322 VAL A N 1
ATOM 2548 C CA . VAL A 1 322 ? 16.012 -6.777 -2.336 1.00 94.12 322 VAL A CA 1
ATOM 2549 C C . VAL A 1 322 ? 16.744 -8.126 -2.432 1.00 94.12 322 VAL A C 1
ATOM 2551 O O . VAL A 1 322 ? 16.657 -8.944 -1.502 1.00 94.12 322 VAL A O 1
ATOM 2554 N N . PRO A 1 323 ? 17.519 -8.381 -3.512 1.00 92.38 323 PRO A N 1
ATOM 2555 C CA . PRO A 1 323 ? 18.331 -9.590 -3.637 1.00 92.38 323 PRO A CA 1
ATOM 2556 C C . PRO A 1 323 ? 19.234 -9.807 -2.420 1.00 92.38 323 PRO A C 1
ATOM 2558 O O . PRO A 1 323 ? 19.840 -8.864 -1.914 1.00 92.38 323 PRO A O 1
ATOM 2561 N N . VAL A 1 324 ? 19.370 -11.056 -1.962 1.00 93.75 324 VAL A N 1
ATOM 2562 C CA . VAL A 1 324 ? 20.043 -11.402 -0.690 1.00 93.75 324 VAL A CA 1
ATOM 2563 C C . VAL A 1 324 ? 21.429 -10.760 -0.545 1.00 93.75 324 VAL A C 1
ATOM 2565 O O . VAL A 1 324 ? 21.758 -10.224 0.510 1.00 93.75 324 VAL A O 1
ATOM 2568 N N . HIS A 1 325 ? 22.221 -10.752 -1.617 1.00 92.00 325 HIS A N 1
ATOM 2569 C CA . HIS A 1 325 ? 23.576 -10.192 -1.649 1.00 92.00 325 HIS A CA 1
ATOM 2570 C C . HIS A 1 325 ? 23.616 -8.651 -1.577 1.00 92.00 325 HIS A C 1
ATOM 2572 O O . HIS A 1 325 ? 24.647 -8.081 -1.213 1.00 92.00 325 HIS A O 1
ATOM 2578 N N . HIS A 1 326 ? 22.500 -7.976 -1.867 1.00 92.88 326 HIS A N 1
ATOM 2579 C CA . HIS A 1 326 ? 22.349 -6.521 -1.791 1.00 92.88 326 HIS A CA 1
ATOM 2580 C C . HIS A 1 326 ? 21.751 -6.034 -0.463 1.00 92.88 326 HIS A C 1
ATOM 2582 O O . HIS A 1 326 ? 21.971 -4.886 -0.086 1.00 92.88 326 HIS A O 1
ATOM 2588 N N . ARG A 1 327 ? 21.066 -6.896 0.304 1.00 94.31 327 ARG A N 1
ATOM 2589 C CA . ARG A 1 327 ? 20.369 -6.513 1.554 1.00 94.31 327 ARG A CA 1
ATOM 2590 C C . ARG A 1 327 ? 21.258 -5.806 2.576 1.00 94.31 327 ARG A C 1
ATOM 2592 O O . ARG A 1 327 ? 20.790 -4.935 3.300 1.00 94.31 327 ARG A O 1
ATOM 2599 N N . ARG A 1 328 ? 22.553 -6.138 2.617 1.00 93.12 328 ARG A N 1
ATOM 2600 C CA . ARG A 1 328 ? 23.530 -5.501 3.520 1.00 93.12 328 ARG A CA 1
ATOM 2601 C C . ARG A 1 328 ? 23.722 -3.999 3.274 1.00 93.12 328 ARG A C 1
ATOM 2603 O O . ARG A 1 328 ? 24.193 -3.318 4.179 1.00 93.12 328 ARG A O 1
ATOM 2610 N N . PHE A 1 329 ? 23.392 -3.513 2.078 1.00 94.62 329 PHE A N 1
ATOM 2611 C CA . PHE A 1 329 ? 23.546 -2.113 1.683 1.00 94.62 329 PHE A CA 1
ATOM 2612 C C . PHE A 1 329 ? 22.277 -1.287 1.903 1.00 94.62 329 PHE A C 1
ATOM 2614 O O . PHE A 1 329 ? 22.375 -0.074 2.043 1.00 94.62 329 PHE A O 1
ATOM 2621 N N . LEU A 1 330 ? 21.112 -1.941 2.007 1.00 95.50 330 LEU A N 1
ATOM 2622 C CA . LEU A 1 330 ? 19.804 -1.289 2.108 1.00 95.50 330 LEU A CA 1
ATOM 2623 C C . LEU A 1 330 ? 19.750 -0.248 3.238 1.00 95.50 330 LEU A C 1
ATOM 2625 O O . LEU A 1 330 ? 19.310 0.879 3.025 1.00 95.50 330 LEU A O 1
ATOM 2629 N N . PHE A 1 331 ? 20.248 -0.621 4.420 1.00 96.56 331 PHE A N 1
ATOM 2630 C CA . PHE A 1 331 ? 20.397 0.261 5.577 1.00 96.56 331 PHE A CA 1
ATOM 2631 C C . PHE A 1 331 ? 21.890 0.492 5.853 1.00 96.56 331 PHE A C 1
ATOM 2633 O O . PHE A 1 331 ? 22.505 -0.289 6.590 1.00 96.56 331 PHE A O 1
ATOM 2640 N N . PRO A 1 332 ? 22.501 1.545 5.282 1.00 93.94 332 PRO A N 1
ATOM 2641 C CA . PRO A 1 332 ? 23.945 1.755 5.386 1.00 93.94 332 PRO A CA 1
ATOM 2642 C C . PRO A 1 332 ? 24.377 2.021 6.835 1.00 93.94 332 PRO A C 1
ATOM 2644 O O . PRO A 1 332 ? 25.413 1.534 7.294 1.00 93.94 332 PRO A O 1
ATOM 2647 N N . GLN A 1 333 ? 23.544 2.732 7.597 1.00 94.56 333 GLN A N 1
ATOM 2648 C CA . GLN A 1 333 ? 23.806 3.051 8.996 1.00 94.56 333 GLN A CA 1
ATOM 2649 C C . GLN A 1 333 ? 23.687 1.801 9.880 1.00 94.56 333 GLN A C 1
ATOM 2651 O O . GLN A 1 333 ? 22.625 1.189 10.005 1.00 94.56 333 GLN A O 1
ATOM 2656 N N . GLN A 1 334 ? 24.790 1.417 10.529 1.00 93.31 334 GLN A N 1
ATOM 2657 C CA . GLN A 1 334 ? 24.807 0.290 11.467 1.00 93.31 334 GLN A CA 1
ATOM 2658 C C . GLN A 1 334 ? 23.929 0.545 12.700 1.00 93.31 334 GLN A C 1
ATOM 2660 O O . GLN A 1 334 ? 23.267 -0.376 13.172 1.00 93.31 334 GLN A O 1
ATOM 2665 N N . SER A 1 335 ? 23.880 1.790 13.183 1.00 95.56 335 SER A N 1
ATOM 2666 C CA . SER A 1 335 ? 23.015 2.201 14.293 1.00 95.56 335 SER A CA 1
ATOM 2667 C C . SER A 1 335 ? 21.539 1.980 13.972 1.00 95.56 335 SER A C 1
ATOM 2669 O O . SER A 1 335 ? 20.832 1.382 14.774 1.00 95.56 335 SER A O 1
ATOM 2671 N N . LEU A 1 336 ? 21.080 2.389 12.784 1.00 95.75 336 LEU A N 1
ATOM 2672 C CA . LEU A 1 336 ? 19.693 2.186 12.364 1.00 95.75 336 LEU A CA 1
ATOM 2673 C C . LEU A 1 336 ? 19.338 0.696 12.316 1.00 95.75 336 LEU A C 1
ATOM 2675 O O . LEU A 1 336 ? 18.323 0.297 12.879 1.00 95.75 336 LEU A O 1
ATOM 2679 N N . ARG A 1 337 ? 20.202 -0.140 11.722 1.00 95.56 337 ARG A N 1
ATOM 2680 C CA . ARG A 1 337 ? 20.017 -1.604 11.710 1.00 95.56 337 ARG A CA 1
ATOM 2681 C C . ARG A 1 337 ? 19.892 -2.174 13.120 1.00 95.56 337 ARG A C 1
ATOM 2683 O O . ARG A 1 337 ? 19.002 -2.977 13.376 1.00 95.56 337 ARG A O 1
ATOM 2690 N N . HIS A 1 338 ? 20.765 -1.741 14.026 1.00 94.25 338 HIS A N 1
ATOM 2691 C CA . HIS A 1 338 ? 20.738 -2.174 15.416 1.00 94.25 338 HIS A CA 1
ATOM 2692 C C . HIS A 1 338 ? 19.443 -1.753 16.124 1.00 94.25 338 HIS A C 1
ATOM 2694 O O . HIS A 1 338 ? 18.786 -2.591 16.730 1.00 94.25 338 HIS A O 1
ATOM 2700 N N . HIS A 1 339 ? 19.028 -0.490 16.009 1.00 95.44 339 HIS A N 1
ATOM 2701 C CA . HIS A 1 339 ? 17.808 -0.015 16.663 1.00 95.44 339 HIS A CA 1
ATOM 2702 C C . HIS A 1 339 ? 16.539 -0.647 16.084 1.00 95.44 339 HIS A C 1
ATOM 2704 O O . HIS A 1 339 ? 15.620 -0.944 16.840 1.00 95.44 339 HIS A O 1
ATOM 2710 N N . LEU A 1 340 ? 16.483 -0.887 14.770 1.00 95.62 340 LEU A N 1
ATOM 2711 C CA . LEU A 1 340 ? 15.385 -1.637 14.154 1.00 95.62 340 LEU A CA 1
ATOM 2712 C C . LEU A 1 340 ? 15.329 -3.064 14.704 1.00 95.62 340 LEU A C 1
ATOM 2714 O O . LEU A 1 340 ? 14.266 -3.508 15.123 1.00 95.62 340 LEU A O 1
ATOM 2718 N N . PHE A 1 341 ? 16.475 -3.747 14.780 1.00 92.81 341 PHE A N 1
ATOM 2719 C CA . PHE A 1 341 ? 16.558 -5.085 15.363 1.00 92.81 341 PHE A CA 1
ATOM 2720 C C . PHE A 1 341 ? 16.040 -5.116 16.808 1.00 92.81 341 PHE A C 1
ATOM 2722 O O . PHE A 1 341 ? 15.189 -5.940 17.137 1.00 92.81 341 PHE A O 1
ATOM 2729 N N . ILE A 1 342 ? 16.493 -4.190 17.661 1.00 91.38 342 ILE A N 1
ATOM 2730 C CA . ILE A 1 342 ? 16.018 -4.101 19.047 1.00 91.38 342 ILE A CA 1
ATOM 2731 C C . ILE A 1 342 ? 14.508 -3.846 19.088 1.00 91.38 342 ILE A C 1
ATOM 2733 O O . ILE A 1 342 ? 13.797 -4.554 19.800 1.00 91.38 342 ILE A O 1
ATOM 2737 N N . LEU A 1 343 ? 14.004 -2.900 18.293 1.00 92.31 343 LEU A N 1
ATOM 2738 C CA . LEU A 1 343 ? 12.587 -2.547 18.277 1.00 92.31 343 LEU A CA 1
ATOM 2739 C C . LEU A 1 343 ? 11.699 -3.736 17.875 1.00 92.31 343 LEU A C 1
ATOM 2741 O O . LEU A 1 343 ? 10.764 -4.078 18.597 1.00 92.31 343 LEU A O 1
ATOM 2745 N N . PHE A 1 344 ? 12.015 -4.416 16.770 1.00 93.19 344 PHE A N 1
ATOM 2746 C CA . PHE A 1 344 ? 11.238 -5.572 16.316 1.00 93.19 344 PHE A CA 1
ATOM 2747 C C . PHE A 1 344 ? 11.378 -6.773 17.253 1.00 93.19 344 PHE A C 1
ATOM 2749 O O . PHE A 1 344 ? 10.393 -7.474 17.493 1.00 93.19 344 PHE A O 1
ATOM 2756 N N . SER A 1 345 ? 12.548 -6.967 17.874 1.00 89.31 345 SER A N 1
ATOM 2757 C CA . SER A 1 345 ? 12.729 -8.028 18.870 1.00 89.31 345 SER A CA 1
ATOM 2758 C C . SER A 1 345 ? 11.769 -7.874 20.053 1.00 89.31 345 SER A C 1
ATOM 2760 O O . SER A 1 345 ? 11.208 -8.868 20.501 1.00 89.31 345 SER A O 1
ATOM 2762 N N . GLN A 1 346 ? 11.489 -6.645 20.503 1.00 87.56 346 GLN A N 1
ATOM 2763 C CA . GLN A 1 346 ? 10.529 -6.380 21.583 1.00 87.56 346 GLN A CA 1
ATOM 2764 C C . GLN A 1 346 ? 9.082 -6.702 21.181 1.00 87.56 346 GLN A C 1
ATOM 2766 O O . GLN A 1 346 ? 8.242 -7.001 22.031 1.00 87.56 346 GLN A O 1
ATOM 2771 N N . TRP A 1 347 ? 8.770 -6.627 19.888 1.00 89.12 347 TRP A N 1
ATOM 2772 C CA . TRP A 1 347 ? 7.425 -6.838 19.352 1.00 89.12 347 TRP A CA 1
ATOM 2773 C C . TRP A 1 347 ? 7.155 -8.284 18.943 1.00 89.12 347 TRP A C 1
ATOM 2775 O O . TRP A 1 347 ? 5.997 -8.694 18.898 1.00 89.12 347 TRP A O 1
ATOM 2785 N N . ALA A 1 348 ? 8.204 -9.086 18.751 1.00 85.81 348 ALA A N 1
ATOM 2786 C CA . ALA A 1 348 ? 8.117 -10.517 18.461 1.00 85.81 348 ALA A CA 1
ATOM 2787 C C . ALA A 1 348 ? 7.552 -11.359 19.632 1.00 85.81 348 ALA A C 1
ATOM 2789 O O . ALA A 1 348 ? 7.458 -12.582 19.540 1.00 85.81 348 ALA A O 1
ATOM 2790 N N . GLY A 1 349 ? 7.156 -10.732 20.746 1.00 79.62 349 GLY A N 1
ATOM 2791 C CA . GLY A 1 349 ? 6.459 -11.391 21.850 1.00 79.62 349 GLY A CA 1
ATOM 2792 C C . GLY A 1 349 ? 7.304 -12.496 22.498 1.00 79.62 349 GLY A C 1
ATOM 2793 O O . GLY A 1 349 ? 8.447 -12.227 22.867 1.00 79.62 349 GLY A O 1
ATOM 2794 N N . PRO A 1 350 ? 6.798 -13.734 22.653 1.00 70.94 350 PRO A N 1
ATOM 2795 C CA . PRO A 1 350 ? 7.530 -14.816 23.322 1.00 70.94 350 PRO A CA 1
ATOM 2796 C C . PRO A 1 350 ? 8.822 -15.230 22.595 1.00 70.94 350 PRO A C 1
ATOM 2798 O O . PRO A 1 350 ? 9.698 -15.840 23.201 1.00 70.94 350 PRO A O 1
ATOM 2801 N N . PHE A 1 351 ? 8.998 -14.873 21.320 1.00 71.50 351 PHE A N 1
ATOM 2802 C CA . PHE A 1 351 ? 10.236 -15.157 20.580 1.00 71.50 351 PHE A CA 1
ATOM 2803 C C . PHE A 1 351 ? 11.382 -14.194 20.932 1.00 71.50 351 PHE A C 1
ATOM 2805 O O . PHE A 1 351 ? 12.534 -14.448 20.587 1.00 71.50 351 PHE A O 1
ATOM 2812 N N . SER A 1 352 ? 11.090 -13.128 21.684 1.00 66.88 352 SER A N 1
ATOM 2813 C CA . SER A 1 352 ? 12.076 -12.160 22.182 1.00 66.88 352 SER A CA 1
ATOM 2814 C C . SER A 1 352 ? 12.983 -12.700 23.298 1.00 66.88 352 SER A C 1
ATOM 2816 O O . SER A 1 352 ? 13.981 -12.059 23.628 1.00 66.88 352 SER A O 1
ATOM 2818 N N . ILE A 1 353 ? 12.678 -13.882 23.857 1.00 60.38 353 ILE A N 1
ATOM 2819 C CA . ILE A 1 353 ? 13.389 -14.499 24.997 1.00 60.38 353 ILE A CA 1
ATOM 2820 C C . ILE A 1 353 ? 14.871 -14.772 24.681 1.00 60.38 353 ILE A C 1
ATOM 2822 O O . ILE A 1 353 ? 15.709 -14.783 25.578 1.00 60.38 353 ILE A O 1
ATOM 2826 N N . MET A 1 354 ? 15.2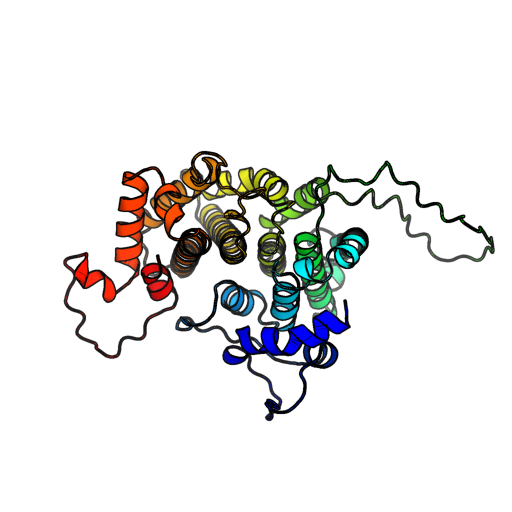25 -14.949 23.403 1.00 56.28 354 MET A N 1
ATOM 2827 C CA . MET A 1 354 ? 16.623 -15.097 22.965 1.00 56.28 354 MET A CA 1
ATOM 2828 C C . MET A 1 354 ? 17.411 -13.772 22.999 1.00 56.28 354 MET A C 1
ATOM 2830 O O . MET A 1 354 ? 18.636 -13.791 22.909 1.00 56.28 354 MET A O 1
ATOM 2834 N N . PHE A 1 355 ? 16.723 -12.630 23.106 1.00 55.66 355 PHE A N 1
ATOM 2835 C CA . PHE A 1 355 ? 17.279 -11.293 22.864 1.00 55.66 355 PHE A CA 1
ATOM 2836 C C . PHE A 1 355 ? 17.053 -10.303 24.017 1.00 55.66 355 PHE A C 1
ATOM 2838 O O . PHE A 1 355 ? 17.720 -9.273 24.072 1.00 55.66 355 PHE A O 1
ATOM 2845 N N . THR A 1 356 ? 16.147 -10.605 24.952 1.00 52.56 356 THR A N 1
ATOM 2846 C CA . THR A 1 356 ? 15.844 -9.775 26.127 1.00 52.56 356 THR A CA 1
ATOM 2847 C C . THR A 1 356 ? 15.650 -10.646 27.375 1.00 52.56 356 THR A C 1
ATOM 2849 O O . THR A 1 356 ? 15.129 -11.756 27.264 1.00 52.56 356 THR A O 1
ATOM 2852 N N . PRO A 1 357 ? 16.056 -10.183 28.574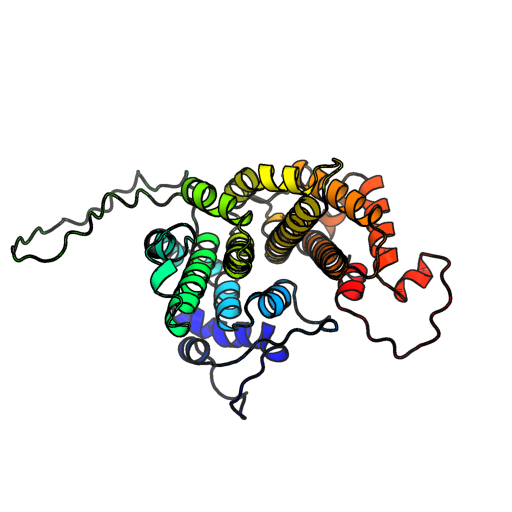 1.00 48.41 357 PRO A N 1
ATOM 2853 C CA . PRO A 1 357 ? 15.847 -10.911 29.821 1.00 48.41 357 PRO A CA 1
ATOM 2854 C C . PRO A 1 357 ? 14.390 -10.736 30.274 1.00 48.41 357 PRO A C 1
ATOM 2856 O O . PRO A 1 357 ? 14.102 -9.979 31.196 1.00 48.41 357 PRO A O 1
ATOM 2859 N N . LEU A 1 358 ? 13.455 -11.384 29.583 1.00 50.31 358 LEU A N 1
ATOM 2860 C CA . LEU A 1 358 ? 12.050 -11.458 29.979 1.00 50.31 358 LEU A CA 1
ATOM 2861 C C . LEU A 1 358 ? 11.675 -12.901 30.309 1.00 50.31 358 LEU A C 1
ATOM 2863 O O . LEU A 1 358 ? 12.228 -13.849 29.745 1.00 50.31 358 LEU A O 1
ATOM 2867 N N . ASP A 1 359 ? 10.761 -13.034 31.271 1.00 48.84 359 ASP A N 1
ATOM 2868 C CA . ASP A 1 359 ? 10.325 -14.293 31.864 1.00 48.84 359 ASP A CA 1
ATOM 2869 C C . ASP A 1 359 ? 10.030 -15.362 30.811 1.00 48.84 359 ASP A C 1
ATOM 2871 O O . ASP A 1 359 ? 9.390 -15.115 29.786 1.00 48.84 359 ASP A O 1
ATOM 2875 N N . ARG A 1 360 ? 10.505 -16.583 31.086 1.00 52.75 360 ARG A N 1
ATOM 2876 C CA . ARG A 1 360 ? 10.240 -17.762 30.260 1.00 52.75 360 ARG A CA 1
ATOM 2877 C C . ARG A 1 360 ? 8.726 -17.911 30.101 1.00 52.75 360 ARG A C 1
ATOM 2879 O O . ARG A 1 360 ? 8.057 -18.331 31.042 1.00 52.75 360 ARG A O 1
ATOM 2886 N N . TYR A 1 361 ? 8.201 -17.593 28.918 1.00 54.12 361 TYR A N 1
ATOM 2887 C CA . TYR A 1 361 ? 6.806 -17.864 28.580 1.00 54.12 361 TYR A CA 1
ATOM 2888 C C . TYR A 1 361 ? 6.533 -19.357 28.795 1.00 54.12 361 TYR A C 1
ATOM 2890 O O . TYR A 1 361 ? 7.171 -20.215 28.183 1.00 54.12 361 TYR A O 1
ATOM 2898 N N . SER A 1 362 ? 5.619 -19.661 29.715 1.00 53.66 362 SER A N 1
ATOM 2899 C CA . SER A 1 362 ? 5.282 -21.024 30.134 1.00 53.66 362 SER A CA 1
ATOM 2900 C C . SER A 1 362 ? 4.165 -21.654 29.298 1.00 53.66 362 SER A C 1
ATOM 2902 O O . SER A 1 362 ? 3.943 -22.861 29.400 1.00 53.66 362 SER A O 1
ATOM 2904 N N . ASP A 1 363 ? 3.491 -20.876 28.446 1.00 62.09 363 ASP A N 1
ATOM 2905 C CA . ASP A 1 363 ? 2.377 -21.358 27.633 1.00 62.09 363 ASP A CA 1
ATOM 2906 C C . ASP A 1 363 ? 2.833 -21.793 26.232 1.00 62.09 363 ASP A C 1
ATOM 2908 O O . ASP A 1 363 ? 3.068 -20.979 25.336 1.00 62.09 363 ASP A O 1
ATOM 2912 N N . ARG A 1 364 ? 2.944 -23.113 26.043 1.00 60.75 364 ARG A N 1
ATOM 2913 C CA . ARG A 1 364 ? 3.277 -23.737 24.752 1.00 60.75 364 ARG A CA 1
ATOM 2914 C C . ARG A 1 364 ? 2.169 -23.588 23.699 1.00 60.75 364 ARG A C 1
ATOM 2916 O O . ARG A 1 364 ? 2.439 -23.868 22.536 1.00 60.75 364 ARG A O 1
ATOM 2923 N N . ASN A 1 365 ? 0.965 -23.149 24.080 1.00 66.06 365 ASN A N 1
ATOM 2924 C CA . ASN A 1 365 ? -0.188 -22.998 23.187 1.00 66.06 365 ASN A CA 1
ATOM 2925 C C . ASN A 1 365 ? -0.460 -21.539 22.774 1.00 66.06 365 ASN A C 1
ATOM 2927 O O . ASN A 1 365 ? -1.499 -21.263 22.172 1.00 66.06 365 ASN A O 1
ATOM 2931 N N . HIS A 1 366 ? 0.448 -20.601 23.070 1.00 75.62 366 HIS A N 1
ATOM 2932 C CA . HIS A 1 366 ? 0.277 -19.199 22.690 1.00 75.62 366 HIS A CA 1
ATOM 2933 C C . HIS A 1 366 ? 0.178 -19.045 21.163 1.00 75.62 366 HIS A C 1
ATOM 2935 O O . HIS A 1 366 ? 1.138 -19.302 20.432 1.00 75.62 366 HIS A O 1
ATOM 2941 N N . GLN A 1 367 ? -0.984 -18.605 20.676 1.00 79.44 367 GLN A N 1
ATOM 2942 C CA . GLN A 1 367 ? -1.171 -18.302 19.260 1.00 79.44 367 GLN A CA 1
ATOM 2943 C C . GLN A 1 367 ? -0.423 -17.020 18.893 1.00 79.44 367 GLN A C 1
ATOM 2945 O O . GLN A 1 367 ? -0.622 -15.971 19.502 1.00 79.44 367 GLN A O 1
ATOM 2950 N N . ILE A 1 368 ? 0.423 -17.113 17.868 1.00 84.50 368 ILE A N 1
ATOM 2951 C CA . ILE A 1 368 ? 1.195 -15.981 17.357 1.00 84.50 368 ILE A CA 1
ATOM 2952 C C . ILE A 1 368 ? 0.245 -15.044 16.615 1.00 84.50 368 ILE A C 1
ATOM 2954 O O . ILE A 1 368 ? -0.384 -15.429 15.630 1.00 84.50 368 ILE A O 1
ATOM 2958 N N . THR A 1 369 ? 0.156 -13.805 17.078 1.00 86.94 369 THR A N 1
ATOM 2959 C CA . THR A 1 369 ? -0.576 -12.753 16.367 1.00 86.94 369 THR A CA 1
ATOM 2960 C C . THR A 1 369 ? 0.187 -12.318 15.115 1.00 86.94 369 THR A C 1
ATOM 2962 O O . THR A 1 369 ? 1.417 -12.372 15.067 1.00 86.94 369 THR A O 1
ATOM 2965 N N . ARG A 1 370 ? -0.519 -11.811 14.103 1.00 84.06 370 ARG A N 1
ATOM 2966 C CA . ARG A 1 370 ? 0.067 -11.226 12.891 1.00 84.06 370 ARG A CA 1
ATOM 2967 C C . ARG A 1 370 ? 1.062 -10.123 13.227 1.00 84.06 370 ARG A C 1
ATOM 2969 O O . ARG A 1 370 ? 2.134 -10.086 12.646 1.00 84.06 370 ARG A O 1
ATOM 2976 N N . TYR A 1 371 ? 0.738 -9.278 14.199 1.00 84.25 371 TYR A N 1
ATOM 2977 C CA . TYR A 1 371 ? 1.644 -8.252 14.709 1.00 84.25 371 TYR A CA 1
ATOM 2978 C C . TYR A 1 371 ? 2.994 -8.843 15.162 1.00 84.25 371 TYR A C 1
ATOM 2980 O O . TYR A 1 371 ? 4.043 -8.419 14.676 1.00 84.25 371 TYR A O 1
ATOM 2988 N N . GLN A 1 372 ? 2.972 -9.867 16.024 1.00 85.88 372 GLN A N 1
ATOM 2989 C CA . GLN A 1 372 ? 4.191 -10.544 16.487 1.00 85.88 372 GLN A CA 1
ATOM 2990 C C . GLN A 1 372 ? 4.925 -11.245 15.338 1.00 85.88 372 GLN A C 1
ATOM 2992 O O . GLN A 1 372 ? 6.152 -11.210 15.276 1.00 85.88 372 GLN A O 1
ATOM 2997 N N . TYR A 1 373 ? 4.186 -11.865 14.416 1.00 86.50 373 TYR A N 1
ATOM 2998 C CA . TYR A 1 373 ? 4.759 -12.537 13.254 1.00 86.50 373 TYR A CA 1
ATOM 2999 C C . TYR A 1 373 ? 5.439 -11.561 12.288 1.00 86.50 373 TYR A C 1
ATOM 3001 O O . TYR A 1 373 ? 6.556 -11.819 11.847 1.00 86.50 373 TYR A O 1
ATOM 3009 N N . CYS A 1 374 ? 4.808 -10.422 11.990 1.00 85.38 374 CYS A N 1
ATOM 3010 C CA . CYS A 1 374 ? 5.394 -9.378 11.157 1.00 85.38 374 CYS A CA 1
ATOM 3011 C C . CYS A 1 374 ? 6.699 -8.872 11.771 1.00 85.38 374 CYS A C 1
ATOM 3013 O O . CYS A 1 374 ? 7.675 -8.716 11.046 1.00 85.38 374 CYS A O 1
ATOM 3015 N N . ALA A 1 375 ? 6.739 -8.662 13.091 1.00 84.62 375 ALA A N 1
ATOM 3016 C CA . ALA A 1 375 ? 7.960 -8.266 13.786 1.00 84.62 375 ALA A CA 1
ATOM 3017 C C . ALA A 1 375 ? 9.051 -9.347 13.724 1.00 84.62 375 ALA A C 1
ATOM 3019 O O . ALA A 1 375 ? 10.210 -9.022 13.506 1.00 84.62 375 ALA A O 1
ATOM 3020 N N . LEU A 1 376 ? 8.683 -10.626 13.856 1.00 86.31 376 LEU A N 1
ATOM 3021 C CA . LEU A 1 376 ? 9.609 -11.760 13.746 1.00 86.31 376 LEU A CA 1
ATOM 3022 C C . LEU A 1 376 ? 10.176 -11.947 12.324 1.00 86.31 376 LEU A C 1
ATOM 3024 O O . LEU A 1 376 ? 11.249 -12.521 12.161 1.00 86.31 376 LEU A O 1
ATOM 3028 N N . LYS A 1 377 ? 9.437 -11.519 11.295 1.00 86.00 377 LYS A N 1
ATOM 3029 C CA . LYS A 1 377 ? 9.806 -11.659 9.877 1.00 86.00 377 LYS A CA 1
ATOM 3030 C C . LYS A 1 377 ? 10.932 -10.700 9.453 1.00 86.00 377 LYS A C 1
ATOM 3032 O O . LYS A 1 377 ? 11.597 -10.986 8.452 1.00 86.00 377 LYS A O 1
ATOM 3037 N N . VAL A 1 378 ? 11.089 -9.570 10.153 1.00 83.69 378 VAL A N 1
ATOM 3038 C CA . VAL A 1 378 ? 12.136 -8.556 9.911 1.00 83.69 378 VAL A CA 1
ATOM 3039 C C . VAL A 1 378 ? 13.470 -9.041 10.456 1.00 83.69 378 VAL A C 1
ATOM 3041 O O . VAL A 1 378 ? 14.460 -8.956 9.693 1.00 83.69 378 VAL A O 1
#

Secondary structure (DSSP, 8-state):
-HHHHHHHHHHHHHTTGGGEE-SSS---TTS---HHHHHH---EEPP-TT--SS-HHHHHHHHHT--HHHHHHHHHTSTTTHHHH-HHHHHHHHHHHHHHHHHHHHHH-TT-TTGGGTTT-HHHHHHHHHHHHHHHHHHHHH---TT---TT------------------------PSP-HHHHHHHHGGGGGSS-HHHHHHHHHHHHT--TTTHHHHHHHHHHHHHHHT------HHHHHHHHHHHHHHHHHHHHHHHTTSTT-TTTSSB-TTT-PBPHHHHHHHHHHHHHHHH---TT-HHHHHHHHHHHHHHHHHHHTS-TTTHHHHS--HHHHHHHHHHHHHHSGGGGGGTS-------TT-PPPHHHHHHHH-

Sequence (378 aa):
MIDVMDQLSSSILESFIHVAVSDSTTLPLTHNVDLQWLVEWNAVLVNSHYDVKSPSHVWIFAQSVKDPWVLCLFSFLRQENLPKHCPTALSYAWPYAFTRLQLVMPLVDPNIPVNAKKTSTASSADNYVTLWRNYLILCFGVAKPSIMSPGHLRASTPEIMATTPDGTVSYDNKAIGTPSVGVLLKQLVPLMRLESIEITESLVLGFGRTNSLVFRELVEELHPLMKEALERRPENKKRRERRDLLRLQLLRIFELLADAGVISDSTNGALERDTLALGALFLEYVDLTRMLLEAENDKEVEILKDMRAHFSAMTANLIQCVPVHHRRFLFPQQSLRHHLFILFSQWAGPFSIMFTPLDRYSDRNHQITRYQYCALKV

pLDDT: mean 83.17, std 19.03, range [26.08, 98.75]

InterPro domains:
  IPR039867 Protein furry/Tao3/Mor2 [PTHR12295] (1-377)

Organism: Pelodiscus sinensis (NCBI:txid13735)

Radius of gyration: 22.63 Å; chains: 1; bounding box: 57×50×72 Å